Protein AF-A0AAE1HTT7-F1 (afdb_monomer_lite)

Radius of gyration: 32.61 Å; chains: 1; bounding box: 87×50×95 Å

Organism: NCBI:txid407009

Sequence (451 aa):
MQTFHALYGCTYCYQEQMRTAPRKRRFEIIAEPAAVRTHESTYQDALIAYEKRDLPKPEDRAHRGVKGPSVIMGLLYFNLIWGFPIDYVHADLLGIVKTHMKLIFEASRMKYWLDVTERTAIDDIYTSIDERLLRIKPPTRTTRVPRSISMWKCWKASEWRPWLFFYCIPCLCGLIKDKYIVHISLLSRAVSFLLQSSVTLGKPPHLVRLATTRWLSWYGAVKSHAKQYDELRTLFRTVADGDQGRDCPMAHHLAELHEDGSHRVYLSFLVPILKEIAAINVAFQRGYADISGAYADLRSFINTMVRRILRPEAIRSTQVGGMVSLTEMQALKTAMLRQENFLPLELVGYSGEGGAFWKAIVQERLSEEQKVAVMKACRNFLQAFVEELLSRLPSCVESVTKIRAFVPSVALSARGRPRFSGPPKDLISTYVACSPMHMLGLSEEEAEEMA

Foldseek 3Di:
DFDCQDLQRDLFFLQGWDDPDVSDTHGDDDPDDGHTDWLVNLQVQQVQLVVQVPPPDQNRSHGSGHNHDDLQNQFPPATSRPNDDDDCQVPPQVNPLLVLLCQVLVPVCCVFWDDDDPPDDSVNLLVQLVVQLVVFDDPPPLPDRADRPVCSNVDHSSHSVCCLAPRVLSSCPNTGDVVSSVVSVVSSVVSVQVPDPAHDDPDDDDDPDPPPDCLLCPLVVLVVCLVCLVVQLVVLVPCCPDPNNVPPPVSVVSNVVSLPLLVSLLSLQVNVLSVLVSVLVVLVVDPDHLPQVSQQSLVVSLVVLLVLWFDPVQQPDPDDDDGDDLVSLVSSLVSLVDPVGTDDLVRGCSPDDPGPSVVSCVVSVDDPVSVSVSSVVSNVCSSVVSNVSSVPDDPCRVVSRLCVLVDCCQCVDPPNNDPCPRRPVVSGDVVVPVPVVVVPPDDPVVVVVVD

pLDDT: mean 78.08, std 16.95, range [30.66, 95.81]

Secondary structure (DSSP, 8-state):
-B-TTSTT--SSB-PPEEEEETTEEEE---SSPPPBPPHHHHHHHHHHHHHTTT-SSHHHH-BTTB----GGGGBTT--TTTSSPP-HIIIIIIIIIHHHHHHHHSGGGGGGBSS--TTS-HHHHHHHHHHHHHH----TT-------GGGGGG--HHHHHHIIIIIHHHHHTTTB-HHHHHHHHHHHHHHHHHTSS---SSSPPPP--S---GGGGHHHHHHHHHHTHHHHHHHHHHHHHSTTTTT-HHHHHHHHHHH-HHHHHHHHHHHHHHHHHHHHHHHHTSTT--HHHHHHHHHHHHHHHHHTTB-GGGS----SS----HHHHHHHHHHHT-GGGBPPGGGS-SSSTTSHHHHHHHHHT--HHHHHHHHHHHHHHHHHHHHHHHHT--TTHHHHHHHGGGSHHHHT-SSSPPP-S-S-TTTB-TTTTS-HHHHS---HHHHHTT-

Structure (mmCIF, N/CA/C/O backbone):
data_AF-A0AAE1HTT7-F1
#
_entry.id   AF-A0AAE1HTT7-F1
#
loop_
_atom_site.group_PDB
_atom_site.id
_atom_site.type_symbol
_atom_site.label_atom_id
_atom_site.label_alt_id
_atom_site.label_comp_id
_atom_site.label_asym_id
_atom_site.label_entity_id
_atom_site.label_seq_id
_atom_site.pdbx_PDB_ins_code
_atom_site.Cartn_x
_atom_site.Cartn_y
_atom_site.Cartn_z
_atom_site.occupancy
_atom_site.B_iso_or_equiv
_atom_site.auth_seq_id
_atom_site.auth_comp_id
_atom_site.auth_asym_id
_atom_site.auth_atom_id
_atom_site.pdbx_PDB_model_num
ATOM 1 N N . MET A 1 1 ? 24.851 3.956 -12.059 1.00 58.88 1 MET A N 1
ATOM 2 C CA . MET A 1 1 ? 25.368 2.591 -11.835 1.00 58.88 1 MET A CA 1
ATOM 3 C C . MET A 1 1 ? 25.734 1.839 -13.112 1.00 58.88 1 MET A C 1
ATOM 5 O O . MET A 1 1 ? 26.777 1.211 -13.071 1.00 58.88 1 MET A O 1
ATOM 9 N N . GLN A 1 2 ? 25.014 1.922 -14.245 1.00 63.31 2 GLN A N 1
ATOM 10 C CA . GLN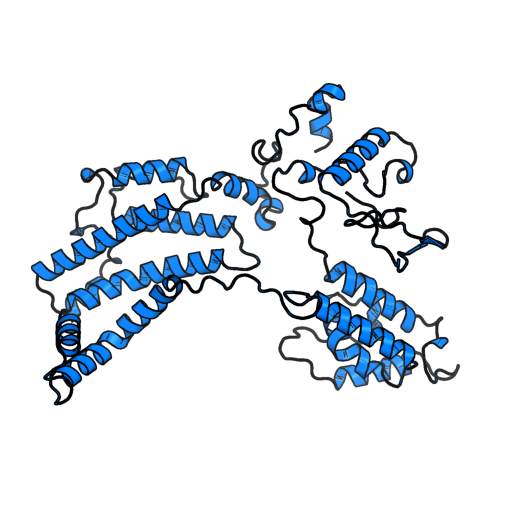 A 1 2 ? 25.404 1.182 -15.468 1.00 63.31 2 GLN A CA 1
ATOM 11 C C . GLN A 1 2 ? 25.285 1.975 -16.787 1.00 63.31 2 GLN A C 1
ATOM 13 O O . GLN A 1 2 ? 24.650 3.032 -16.826 1.00 63.31 2 GLN A O 1
ATOM 18 N N . THR A 1 3 ? 25.923 1.491 -17.860 1.00 68.06 3 THR A N 1
ATOM 19 C CA . THR A 1 3 ? 25.866 2.048 -19.227 1.00 68.06 3 THR A CA 1
ATOM 20 C C . THR A 1 3 ? 25.259 1.068 -20.231 1.00 68.06 3 THR A C 1
ATOM 22 O O . THR A 1 3 ? 25.851 0.047 -20.565 1.00 68.06 3 THR A O 1
ATOM 25 N N . PHE A 1 4 ? 24.127 1.436 -20.837 1.00 65.81 4 PHE A N 1
ATOM 26 C CA . PHE A 1 4 ? 23.487 0.621 -21.884 1.00 65.81 4 PHE A CA 1
ATOM 27 C C . PHE A 1 4 ? 24.328 0.485 -23.166 1.00 65.81 4 PHE A C 1
ATOM 29 O O . PHE A 1 4 ? 24.117 -0.434 -23.952 1.00 65.81 4 PHE A O 1
ATOM 36 N N . HIS A 1 5 ? 25.308 1.374 -23.366 1.00 70.81 5 HIS A N 1
ATOM 37 C CA . HIS A 1 5 ? 26.245 1.340 -24.495 1.00 70.81 5 HIS A CA 1
ATOM 38 C C . HIS A 1 5 ? 27.487 0.464 -24.259 1.00 70.81 5 HIS A C 1
ATOM 40 O O . HIS A 1 5 ? 28.299 0.307 -25.178 1.00 70.81 5 HIS A O 1
ATOM 46 N N . ALA A 1 6 ? 27.663 -0.084 -23.052 1.00 78.75 6 ALA A N 1
ATOM 47 C CA . ALA A 1 6 ? 28.764 -0.996 -22.767 1.00 78.75 6 ALA A CA 1
ATOM 48 C C . ALA A 1 6 ? 28.562 -2.362 -23.425 1.00 78.75 6 ALA A C 1
ATOM 50 O O . ALA A 1 6 ? 27.448 -2.754 -23.766 1.00 78.75 6 ALA A O 1
ATOM 51 N N . LEU A 1 7 ? 29.663 -3.108 -23.553 1.00 85.00 7 LEU A N 1
ATOM 52 C CA . LEU A 1 7 ? 29.637 -4.495 -24.013 1.00 85.00 7 LEU A CA 1
ATOM 53 C C . LEU A 1 7 ? 28.705 -5.358 -23.141 1.00 85.00 7 LEU A C 1
ATOM 55 O O . LEU A 1 7 ? 27.902 -6.103 -23.683 1.00 85.00 7 LEU A O 1
ATOM 59 N N . TYR A 1 8 ? 28.736 -5.158 -21.820 1.00 88.81 8 TYR A N 1
ATOM 60 C CA . TYR A 1 8 ? 27.873 -5.823 -20.834 1.00 88.81 8 TYR A CA 1
ATOM 61 C C . TYR A 1 8 ? 26.817 -4.862 -20.270 1.00 88.81 8 TYR A C 1
ATOM 63 O O . TYR A 1 8 ? 26.771 -4.589 -19.072 1.00 88.81 8 TYR A O 1
ATOM 71 N N . GLY A 1 9 ? 25.996 -4.280 -21.145 1.00 85.62 9 GLY A N 1
ATOM 72 C CA . GLY A 1 9 ? 25.024 -3.247 -20.755 1.00 85.62 9 GLY A CA 1
ATOM 73 C C . GLY A 1 9 ? 23.755 -3.743 -20.045 1.00 85.62 9 GLY A C 1
ATOM 74 O O . GLY A 1 9 ? 22.886 -2.924 -19.762 1.00 85.62 9 GLY A O 1
ATOM 75 N N . CYS A 1 10 ? 23.606 -5.051 -19.800 1.00 86.06 10 CYS A N 1
ATOM 76 C CA . CYS A 1 10 ? 22.447 -5.605 -19.098 1.00 86.06 10 CYS A CA 1
ATOM 77 C C . CYS A 1 10 ? 22.626 -5.503 -17.578 1.00 86.06 10 CYS A C 1
ATOM 79 O O . CYS A 1 10 ? 23.678 -5.856 -17.038 1.00 86.06 10 CYS A O 1
ATOM 81 N N . THR A 1 11 ? 21.569 -5.077 -16.887 1.00 85.31 11 THR A N 1
ATOM 82 C CA . THR A 1 11 ? 21.548 -4.981 -15.421 1.00 85.31 11 THR A CA 1
ATOM 83 C C . THR A 1 11 ? 21.401 -6.322 -14.724 1.00 85.31 11 THR A C 1
ATOM 85 O O . THR A 1 11 ? 21.850 -6.452 -13.592 1.00 85.31 11 THR A O 1
ATOM 88 N N . TYR A 1 12 ? 20.848 -7.326 -15.401 1.00 87.12 12 TYR A N 1
ATOM 89 C CA . TYR A 1 12 ? 20.534 -8.625 -14.804 1.00 87.12 12 TYR A CA 1
ATOM 90 C C . TYR A 1 12 ? 21.551 -9.716 -15.129 1.00 87.12 12 TYR A C 1
ATOM 92 O O . TYR A 1 12 ? 21.660 -10.680 -14.382 1.00 87.12 12 TYR A O 1
ATOM 100 N N . CYS A 1 13 ? 22.307 -9.599 -16.221 1.00 90.62 13 CYS A N 1
ATOM 101 C CA . CYS A 1 13 ? 23.238 -10.642 -16.646 1.00 90.62 13 CYS A CA 1
ATOM 102 C C . CYS A 1 13 ? 24.489 -10.073 -17.320 1.00 90.62 13 CYS A C 1
ATOM 104 O O . CYS A 1 13 ? 24.560 -8.894 -17.676 1.00 90.62 13 CYS A O 1
ATOM 106 N N . TYR A 1 14 ? 25.472 -10.945 -17.515 1.00 92.25 14 TYR A N 1
ATOM 107 C CA . TYR A 1 14 ? 26.716 -10.679 -18.230 1.00 92.25 14 TYR A CA 1
ATOM 108 C C . TYR A 1 14 ? 26.623 -11.050 -19.715 1.00 92.25 14 TYR A C 1
ATOM 110 O O . TYR A 1 14 ? 27.611 -11.453 -20.318 1.00 92.25 14 TYR A O 1
ATOM 118 N N . GLN A 1 15 ? 25.444 -10.915 -20.329 1.00 92.31 15 GLN A N 1
ATOM 119 C CA . GLN A 1 15 ? 25.327 -11.120 -21.768 1.00 92.31 15 GLN A CA 1
ATOM 120 C C . GLN A 1 15 ? 26.069 -10.018 -22.530 1.00 92.31 15 GLN A C 1
ATOM 122 O O . GLN A 1 15 ? 25.867 -8.824 -22.286 1.00 92.31 15 GLN A O 1
ATOM 127 N N . GLU A 1 16 ? 26.895 -10.429 -23.485 1.00 90.00 16 GLU A N 1
ATOM 128 C CA . GLU A 1 16 ? 27.611 -9.520 -24.370 1.00 90.00 16 GLU A CA 1
ATOM 129 C C . GLU A 1 16 ? 26.712 -8.995 -25.488 1.00 90.00 16 GLU A C 1
ATOM 131 O O . GLU A 1 16 ? 25.919 -9.720 -26.093 1.00 90.00 16 GLU A O 1
ATOM 136 N N . GLN A 1 17 ? 26.857 -7.707 -25.784 1.00 88.12 17 GLN A N 1
ATOM 137 C CA . GLN A 1 17 ? 26.219 -7.090 -26.934 1.00 88.12 17 GLN A CA 1
ATOM 138 C C . GLN A 1 17 ? 27.120 -7.152 -28.170 1.00 88.12 17 GLN A C 1
ATOM 140 O O . GLN A 1 17 ? 28.245 -6.642 -28.166 1.00 88.12 17 GLN A O 1
ATOM 145 N N . MET A 1 18 ? 26.574 -7.631 -29.285 1.00 85.44 18 MET A N 1
ATOM 146 C CA . MET A 1 18 ? 27.254 -7.604 -30.574 1.00 85.44 18 MET A CA 1
ATOM 147 C C . MET A 1 18 ? 27.276 -6.180 -31.142 1.00 85.44 18 MET A C 1
ATOM 149 O O . MET A 1 18 ? 26.261 -5.473 -31.169 1.00 85.44 18 MET A O 1
ATOM 153 N N . ARG A 1 19 ? 28.439 -5.745 -31.636 1.00 82.25 19 ARG A N 1
ATOM 154 C CA . ARG A 1 19 ? 28.583 -4.473 -32.354 1.00 82.25 19 ARG A CA 1
ATOM 155 C C . ARG A 1 19 ? 28.057 -4.628 -33.780 1.00 82.25 19 ARG A C 1
ATOM 157 O O . ARG A 1 19 ? 28.588 -5.414 -34.550 1.00 82.25 19 ARG A O 1
ATOM 164 N N . THR A 1 20 ? 27.049 -3.837 -34.141 1.00 80.00 20 THR A N 1
ATOM 165 C CA . THR A 1 20 ? 26.427 -3.871 -35.480 1.00 80.00 20 THR A CA 1
ATOM 166 C C . THR A 1 20 ? 26.822 -2.690 -36.360 1.00 80.00 20 THR A C 1
ATOM 168 O O . THR A 1 20 ? 26.733 -2.774 -37.579 1.00 80.00 20 THR A O 1
ATOM 171 N N . ALA A 1 21 ? 27.256 -1.578 -35.762 1.00 76.44 21 ALA A N 1
ATOM 172 C CA . ALA A 1 21 ? 27.800 -0.414 -36.464 1.00 76.44 21 ALA A CA 1
ATOM 173 C C . ALA A 1 21 ? 28.624 0.451 -35.485 1.00 76.44 21 ALA A C 1
ATOM 175 O O . ALA A 1 21 ? 28.636 0.178 -34.276 1.00 76.44 21 ALA A O 1
ATOM 176 N N . PRO A 1 22 ? 29.296 1.528 -35.938 1.00 73.38 22 PRO A N 1
ATOM 177 C CA . PRO A 1 22 ? 29.851 2.533 -35.034 1.00 73.38 22 PRO A CA 1
ATOM 178 C C . PRO A 1 22 ? 28.772 3.043 -34.064 1.00 73.38 22 PRO A C 1
ATOM 180 O O . PRO A 1 22 ? 27.712 3.497 -34.489 1.00 73.38 22 PRO A O 1
ATOM 183 N N . ARG A 1 23 ? 29.027 2.911 -32.754 1.00 68.81 23 ARG A N 1
ATOM 184 C CA . ARG A 1 23 ? 28.106 3.274 -31.655 1.00 68.81 23 ARG A CA 1
ATOM 185 C C . ARG A 1 23 ? 26.747 2.545 -31.643 1.00 68.81 23 ARG A C 1
ATOM 187 O O . ARG A 1 23 ? 25.856 2.957 -30.905 1.00 68.81 23 ARG A O 1
ATOM 194 N N . LYS A 1 24 ? 26.579 1.451 -32.399 1.00 75.62 24 LYS A N 1
ATOM 195 C CA . LYS A 1 24 ? 25.372 0.604 -32.356 1.00 75.62 24 LYS A CA 1
ATOM 196 C C . LYS A 1 24 ? 25.714 -0.797 -31.873 1.00 75.62 24 LYS A C 1
ATOM 198 O O . LYS A 1 24 ? 26.589 -1.465 -32.428 1.00 75.62 24 LYS A O 1
ATOM 203 N N . ARG A 1 25 ? 24.998 -1.234 -30.844 1.00 80.25 25 ARG A N 1
ATOM 204 C CA . ARG A 1 25 ? 25.122 -2.552 -30.228 1.00 80.25 25 ARG A CA 1
ATOM 205 C C . ARG A 1 25 ? 23.734 -3.158 -30.042 1.00 80.25 25 ARG A C 1
ATOM 207 O O . ARG A 1 25 ? 22.756 -2.414 -29.960 1.00 80.25 25 ARG A O 1
ATOM 214 N N . ARG A 1 26 ? 23.645 -4.487 -30.041 1.00 84.12 26 ARG A N 1
ATOM 215 C CA . ARG A 1 26 ? 22.405 -5.225 -29.769 1.00 84.12 26 ARG A CA 1
ATOM 216 C C . ARG A 1 26 ? 22.703 -6.488 -28.972 1.00 84.12 26 ARG A C 1
ATOM 218 O O . ARG A 1 26 ? 23.769 -7.074 -29.141 1.00 84.12 26 ARG A O 1
ATOM 225 N N . PHE A 1 27 ? 21.744 -6.923 -28.168 1.00 86.31 27 PHE A N 1
ATOM 226 C CA . PHE A 1 27 ? 21.743 -8.279 -27.630 1.00 86.31 27 PHE A CA 1
ATOM 227 C C . PHE A 1 27 ? 21.301 -9.250 -28.724 1.00 86.31 27 PHE A C 1
ATOM 229 O O . PHE A 1 27 ? 20.352 -8.965 -29.460 1.00 86.31 27 PHE A O 1
ATOM 236 N N . GLU A 1 28 ? 22.005 -10.368 -28.851 1.00 84.56 28 GLU A N 1
ATOM 237 C CA . GLU A 1 28 ? 21.592 -11.461 -29.729 1.00 84.56 28 GLU A CA 1
ATOM 238 C C . GLU A 1 28 ? 20.750 -12.476 -28.961 1.00 84.56 28 GLU A C 1
ATOM 240 O O . GLU A 1 28 ? 20.796 -12.547 -27.732 1.00 84.56 28 GLU A O 1
ATOM 245 N N . ILE A 1 29 ? 19.947 -13.247 -29.685 1.00 83.00 29 ILE A N 1
ATOM 246 C CA . ILE A 1 29 ? 19.228 -14.364 -29.083 1.00 83.00 29 ILE A CA 1
ATOM 247 C C . ILE A 1 29 ? 20.254 -15.481 -28.899 1.00 83.00 29 ILE A C 1
ATOM 249 O O . ILE A 1 29 ? 20.781 -15.998 -29.880 1.00 83.00 29 ILE A O 1
ATOM 253 N N . ILE A 1 30 ? 20.559 -15.806 -27.646 1.00 83.06 30 ILE A N 1
ATOM 254 C CA . ILE A 1 30 ? 21.506 -16.859 -27.272 1.00 83.06 30 ILE A CA 1
ATOM 255 C C . ILE A 1 30 ? 20.743 -18.125 -26.876 1.00 83.06 30 ILE A C 1
ATOM 257 O O . ILE A 1 30 ? 19.670 -18.037 -26.279 1.00 83.06 30 ILE A O 1
ATOM 261 N N . ALA A 1 31 ? 21.281 -19.293 -27.235 1.00 83.31 31 ALA A N 1
ATOM 262 C CA . ALA A 1 31 ? 20.689 -20.585 -26.884 1.00 83.31 31 ALA A CA 1
ATOM 263 C C . ALA A 1 31 ? 20.869 -20.908 -25.392 1.00 83.31 31 ALA A C 1
ATOM 265 O O . ALA A 1 31 ? 19.958 -21.429 -24.754 1.00 83.31 31 ALA A O 1
ATOM 266 N N . GLU A 1 32 ? 22.024 -20.544 -24.835 1.00 87.06 32 GLU A N 1
ATOM 267 C CA . GLU A 1 32 ? 22.351 -20.731 -23.424 1.00 87.06 32 GLU A CA 1
ATOM 268 C C . GLU A 1 32 ? 22.284 -19.391 -22.681 1.00 87.06 32 GLU A C 1
ATOM 270 O O . GLU A 1 32 ? 22.861 -18.411 -23.157 1.00 87.06 32 GLU A O 1
ATOM 275 N N . PRO A 1 33 ? 21.593 -19.304 -21.529 1.00 86.69 33 PRO A N 1
ATOM 276 C CA . PRO A 1 33 ? 21.516 -18.068 -20.759 1.00 86.69 33 PRO A CA 1
ATOM 277 C C . PRO A 1 33 ? 22.893 -17.607 -20.270 1.00 86.69 33 PRO A C 1
ATOM 279 O O . PRO A 1 33 ? 23.665 -18.385 -19.715 1.00 86.69 33 PRO A O 1
ATOM 282 N N . ALA A 1 34 ? 23.178 -16.310 -20.404 1.00 90.12 34 ALA A N 1
ATOM 283 C CA . ALA A 1 34 ? 24.381 -15.721 -19.828 1.00 90.12 34 ALA A CA 1
ATOM 284 C C . ALA A 1 34 ? 24.340 -15.744 -18.291 1.00 90.12 34 ALA A C 1
ATOM 286 O O . ALA A 1 34 ? 23.269 -15.685 -17.682 1.00 90.12 34 ALA A O 1
ATOM 287 N N . ALA A 1 35 ? 25.520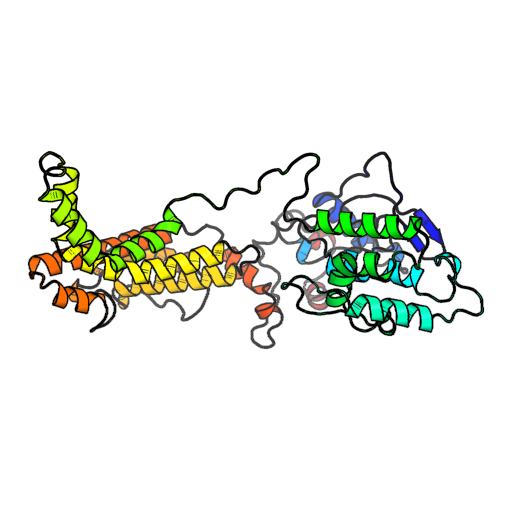 -15.734 -17.665 1.00 92.62 35 ALA A N 1
ATOM 288 C CA . ALA A 1 35 ? 25.645 -15.679 -16.212 1.00 92.62 35 ALA A CA 1
ATOM 289 C C . ALA A 1 35 ? 24.879 -14.481 -15.624 1.00 92.62 35 ALA A C 1
ATOM 291 O O . ALA A 1 35 ? 25.001 -13.345 -16.094 1.00 92.62 35 ALA A O 1
ATOM 292 N N . VAL A 1 36 ? 24.086 -14.742 -14.587 1.00 92.44 36 VAL A N 1
ATOM 293 C CA . VAL A 1 36 ? 23.266 -13.735 -13.904 1.00 92.44 36 VAL A CA 1
ATOM 294 C C . VAL A 1 36 ? 24.148 -12.904 -12.973 1.00 92.44 36 VAL A C 1
ATOM 296 O O . VAL A 1 36 ? 25.039 -13.426 -12.304 1.00 92.44 36 VAL A O 1
ATOM 299 N N . ARG A 1 37 ? 23.898 -11.595 -12.920 1.00 91.25 37 ARG A N 1
ATOM 300 C CA . ARG A 1 37 ? 24.536 -10.697 -11.957 1.00 91.25 37 ARG A CA 1
ATOM 301 C C . ARG A 1 37 ? 23.962 -10.933 -10.572 1.00 91.25 37 ARG A C 1
ATOM 303 O O . ARG A 1 37 ? 22.746 -10.989 -10.396 1.00 91.25 37 ARG A O 1
ATOM 310 N N . THR A 1 38 ? 24.832 -10.984 -9.577 1.00 89.12 38 THR A N 1
ATOM 311 C CA . THR A 1 38 ? 24.422 -10.955 -8.175 1.00 89.12 38 THR A CA 1
ATOM 312 C C . THR A 1 38 ? 24.690 -9.577 -7.585 1.00 89.12 38 THR A C 1
ATOM 314 O O . THR A 1 38 ? 25.362 -8.733 -8.189 1.00 89.12 38 THR A O 1
ATOM 317 N N . HIS A 1 39 ? 24.126 -9.334 -6.400 1.00 83.56 39 HIS A N 1
ATOM 318 C CA . HIS A 1 39 ? 24.442 -8.140 -5.624 1.00 83.56 39 HIS A CA 1
ATOM 319 C C . HIS A 1 39 ? 25.956 -8.042 -5.386 1.00 83.56 39 HIS A C 1
ATOM 321 O O . HIS A 1 39 ? 26.554 -7.024 -5.721 1.00 83.56 39 HIS A O 1
ATOM 327 N N . GLU A 1 40 ? 26.568 -9.144 -4.943 1.00 86.00 40 GLU A N 1
ATOM 328 C CA . GLU A 1 40 ? 28.005 -9.239 -4.683 1.00 86.00 40 GLU A CA 1
ATOM 329 C C . GLU A 1 40 ? 28.838 -9.026 -5.951 1.00 86.00 40 GLU A C 1
ATOM 331 O O . GLU A 1 40 ? 29.715 -8.170 -5.981 1.00 86.00 40 GLU A O 1
ATOM 336 N N . SER A 1 41 ? 28.526 -9.723 -7.051 1.00 90.62 41 SER A N 1
ATOM 337 C CA . SER A 1 41 ? 29.316 -9.599 -8.285 1.00 90.62 41 SER A CA 1
ATOM 338 C C . SER A 1 41 ? 29.280 -8.178 -8.851 1.00 90.62 41 SER A C 1
ATOM 340 O O . SER A 1 41 ? 30.266 -7.686 -9.393 1.00 90.62 41 SER A O 1
ATOM 342 N N . THR A 1 42 ? 28.146 -7.491 -8.702 1.00 89.06 42 THR A N 1
ATOM 343 C CA . THR A 1 42 ? 27.980 -6.112 -9.175 1.00 89.06 42 THR A CA 1
ATOM 344 C C . THR A 1 42 ? 28.643 -5.103 -8.246 1.00 89.06 42 THR A C 1
ATOM 346 O O . THR A 1 42 ? 29.104 -4.064 -8.719 1.00 89.06 42 THR A O 1
ATOM 349 N N . TYR A 1 43 ? 28.725 -5.406 -6.950 1.00 86.50 43 TYR A N 1
ATOM 350 C CA . TYR A 1 43 ? 29.516 -4.630 -6.003 1.00 86.50 43 TYR A CA 1
ATOM 351 C C . TYR A 1 43 ? 31.009 -4.711 -6.349 1.00 86.50 43 TYR A C 1
ATOM 353 O O . TYR A 1 43 ? 31.656 -3.677 -6.502 1.00 86.50 43 TYR A O 1
ATOM 361 N N . GLN A 1 44 ? 31.527 -5.915 -6.613 1.00 88.94 44 GLN A N 1
ATOM 362 C CA . GLN A 1 44 ? 32.909 -6.108 -7.068 1.00 88.94 44 GLN A CA 1
ATOM 363 C C . GLN A 1 44 ? 33.189 -5.387 -8.396 1.00 88.94 44 GLN A C 1
ATOM 365 O O . GLN A 1 44 ? 34.178 -4.665 -8.518 1.00 88.94 44 GLN A O 1
ATOM 370 N N . ASP A 1 45 ? 32.280 -5.488 -9.375 1.00 89.94 45 ASP A N 1
ATOM 371 C CA . ASP A 1 45 ? 32.404 -4.742 -10.635 1.00 89.94 45 ASP A CA 1
ATOM 372 C C . ASP A 1 45 ? 32.473 -3.218 -10.400 1.00 89.94 45 ASP A C 1
ATOM 374 O O . ASP A 1 45 ? 33.176 -2.503 -11.118 1.00 89.94 45 ASP A O 1
ATOM 378 N N . ALA A 1 46 ? 31.745 -2.704 -9.402 1.00 89.50 46 ALA A N 1
ATOM 379 C CA . ALA A 1 46 ? 31.748 -1.289 -9.049 1.00 89.50 46 ALA A CA 1
ATOM 380 C C . ALA A 1 46 ? 33.055 -0.846 -8.382 1.00 89.50 46 ALA A C 1
ATOM 382 O O . ALA A 1 46 ? 33.524 0.250 -8.687 1.00 89.50 46 ALA A O 1
ATOM 383 N N . LEU A 1 47 ? 33.652 -1.684 -7.528 1.00 85.31 47 LEU A N 1
ATOM 384 C CA . LEU A 1 47 ? 34.966 -1.424 -6.930 1.00 85.31 47 LEU A CA 1
ATOM 385 C C . LEU A 1 47 ? 36.055 -1.345 -8.005 1.00 85.31 47 LEU A C 1
ATOM 387 O O . LEU A 1 47 ? 36.785 -0.361 -8.067 1.00 85.31 47 LEU A O 1
ATOM 391 N N . ILE A 1 48 ? 36.078 -2.297 -8.941 1.00 88.75 48 ILE A N 1
ATOM 392 C CA . ILE A 1 48 ? 37.038 -2.288 -10.057 1.00 88.75 48 ILE A CA 1
ATOM 393 C C . ILE A 1 48 ? 36.844 -1.047 -10.945 1.00 88.75 48 ILE A C 1
ATOM 395 O O . ILE A 1 48 ? 37.806 -0.470 -11.451 1.00 88.75 48 ILE A O 1
ATOM 399 N N . ALA A 1 49 ? 35.598 -0.619 -11.168 1.00 88.38 49 ALA A N 1
ATOM 400 C CA . ALA A 1 49 ? 35.324 0.617 -11.902 1.00 88.38 49 ALA A CA 1
ATOM 401 C C . ALA A 1 49 ? 35.809 1.868 -11.139 1.00 88.38 49 ALA A C 1
ATOM 403 O O . ALA A 1 49 ? 36.269 2.828 -11.754 1.00 88.38 49 ALA A O 1
ATOM 404 N N . TYR A 1 50 ? 35.749 1.854 -9.804 1.00 86.44 50 TYR A N 1
ATOM 405 C CA . TYR A 1 50 ? 36.258 2.934 -8.956 1.00 86.44 50 TYR A CA 1
ATOM 406 C C . TYR A 1 50 ? 37.787 3.034 -8.966 1.00 86.44 50 TYR A C 1
ATOM 408 O O . TYR A 1 50 ? 38.334 4.135 -9.022 1.00 86.44 50 TYR A O 1
ATOM 416 N N . GLU A 1 51 ? 38.487 1.901 -8.971 1.00 88.31 51 GLU A N 1
ATOM 417 C CA . GLU A 1 51 ? 39.949 1.856 -9.129 1.00 88.31 51 GLU A CA 1
ATOM 418 C C . GLU A 1 51 ? 40.398 2.466 -10.465 1.00 88.31 51 GLU A C 1
ATOM 420 O O . GLU A 1 51 ? 41.479 3.033 -10.572 1.00 88.31 51 GLU A O 1
ATOM 425 N N . LYS A 1 52 ? 39.535 2.409 -11.485 1.00 85.31 52 LYS A N 1
ATOM 426 C CA . LYS A 1 52 ? 39.784 2.941 -12.832 1.00 85.31 52 LYS A CA 1
ATOM 427 C C . LYS A 1 52 ? 39.323 4.386 -13.027 1.00 85.31 52 LYS A C 1
ATOM 429 O O . LYS A 1 52 ? 39.366 4.879 -14.156 1.00 85.31 52 LYS A O 1
ATOM 434 N N . ARG A 1 53 ? 38.861 5.075 -11.977 1.00 83.44 53 ARG A N 1
ATOM 435 C CA . ARG A 1 53 ? 38.234 6.409 -12.081 1.00 83.44 53 ARG A CA 1
ATOM 436 C C . ARG A 1 53 ? 39.137 7.475 -12.711 1.00 83.44 53 ARG A C 1
ATOM 438 O O . ARG A 1 53 ? 38.625 8.345 -13.415 1.00 83.44 53 ARG A O 1
ATOM 445 N N . ASP A 1 54 ? 40.448 7.349 -12.523 1.00 85.88 54 ASP A N 1
ATOM 446 C CA . ASP A 1 54 ? 41.451 8.314 -12.987 1.00 85.88 54 ASP A CA 1
ATOM 447 C C . ASP A 1 54 ? 41.866 8.097 -14.451 1.00 85.88 54 ASP A C 1
ATOM 449 O O . ASP A 1 54 ? 42.637 8.876 -15.012 1.00 85.88 54 ASP A O 1
ATOM 453 N N . LEU A 1 55 ? 41.331 7.065 -15.120 1.00 85.94 55 LEU A N 1
ATOM 454 C CA . LEU A 1 55 ? 41.616 6.845 -16.534 1.00 85.94 55 LEU A CA 1
ATOM 455 C C . LEU A 1 55 ? 41.082 8.008 -17.393 1.00 85.94 55 LEU A C 1
ATOM 457 O O . LEU A 1 55 ? 39.960 8.490 -17.192 1.00 85.94 55 LEU A O 1
ATOM 461 N N . PRO A 1 56 ? 41.841 8.452 -18.409 1.00 82.25 56 PRO A N 1
ATOM 462 C CA . PRO A 1 56 ? 41.521 9.661 -19.165 1.00 82.25 56 PRO A CA 1
ATOM 463 C C . PRO A 1 56 ? 40.217 9.546 -19.965 1.00 82.25 56 PRO A C 1
ATOM 465 O O . PRO A 1 56 ? 39.504 10.536 -20.121 1.00 82.25 56 PRO A O 1
ATOM 468 N N . LYS A 1 57 ? 39.857 8.345 -20.436 1.00 79.50 57 LYS A N 1
ATOM 469 C CA . LYS A 1 57 ? 38.630 8.124 -21.212 1.00 79.50 57 LYS A CA 1
ATOM 470 C C . LYS A 1 57 ? 37.499 7.584 -20.333 1.00 79.50 57 LYS A C 1
ATOM 472 O O . LYS A 1 57 ? 37.671 6.531 -19.722 1.00 79.50 57 LYS A O 1
ATOM 477 N N . PRO A 1 58 ? 36.315 8.226 -20.311 1.00 73.38 58 PRO A N 1
ATOM 478 C CA . PRO A 1 58 ? 35.172 7.760 -19.525 1.00 73.38 58 PRO A CA 1
ATOM 479 C C . PRO A 1 58 ? 34.705 6.337 -19.857 1.00 73.38 58 PRO A C 1
ATOM 481 O O . PRO A 1 58 ? 34.217 5.641 -18.968 1.00 73.38 58 PRO A O 1
ATOM 484 N N . GLU A 1 59 ? 34.839 5.892 -21.112 1.00 74.00 59 GLU A N 1
ATOM 485 C CA . GLU A 1 59 ? 34.528 4.509 -21.496 1.00 74.00 59 GLU A CA 1
ATOM 486 C C . GLU A 1 59 ? 35.430 3.461 -20.831 1.00 74.00 59 GLU A C 1
ATOM 488 O O . GLU A 1 59 ? 34.946 2.367 -20.539 1.00 74.00 59 GLU A O 1
ATOM 493 N N . ASP A 1 60 ? 36.685 3.807 -20.540 1.00 79.69 60 ASP A N 1
ATOM 494 C CA . ASP A 1 60 ? 37.674 2.895 -19.953 1.00 79.69 60 ASP A CA 1
ATOM 495 C C . ASP A 1 60 ? 37.523 2.791 -18.424 1.00 79.69 60 ASP A C 1
ATOM 497 O O . ASP A 1 60 ? 37.977 1.823 -17.812 1.00 79.69 60 ASP A O 1
ATOM 501 N N . ARG A 1 61 ? 36.825 3.756 -17.807 1.00 85.06 61 ARG A N 1
ATOM 502 C CA . ARG A 1 61 ? 36.516 3.769 -16.365 1.00 85.06 61 ARG A CA 1
ATOM 503 C C . ARG A 1 61 ? 35.480 2.714 -15.982 1.00 85.06 61 ARG A C 1
ATOM 505 O O . ARG A 1 61 ? 35.477 2.218 -14.863 1.00 85.06 61 ARG A O 1
ATOM 512 N N . ALA A 1 62 ? 34.571 2.373 -16.895 1.00 86.06 62 ALA A N 1
ATOM 513 C CA . ALA A 1 62 ? 33.506 1.421 -16.605 1.00 86.06 62 ALA A CA 1
ATOM 514 C C . ALA A 1 62 ? 34.022 -0.026 -16.654 1.00 86.06 62 ALA A C 1
ATOM 516 O O . ALA A 1 62 ? 34.633 -0.447 -17.636 1.00 86.06 62 ALA A O 1
ATOM 517 N N . HIS A 1 63 ? 33.696 -0.837 -15.647 1.00 89.31 63 HIS A N 1
ATOM 518 C CA . HIS A 1 63 ? 34.000 -2.266 -15.655 1.00 89.31 63 HIS A CA 1
ATOM 519 C C . HIS A 1 63 ? 32.739 -3.085 -15.904 1.00 89.31 63 HIS A C 1
ATOM 521 O O . HIS A 1 63 ? 31.745 -2.937 -15.200 1.00 89.31 63 HIS A O 1
ATOM 527 N N . ARG A 1 64 ? 32.755 -3.921 -16.952 1.00 88.56 64 ARG A N 1
ATOM 528 C CA . ARG A 1 64 ? 31.608 -4.749 -17.362 1.00 88.56 64 ARG A CA 1
ATOM 529 C C . ARG A 1 64 ? 30.293 -3.958 -17.358 1.00 88.56 64 ARG A C 1
ATOM 531 O O . ARG A 1 64 ? 29.287 -4.415 -16.848 1.00 88.56 64 ARG A O 1
ATOM 538 N N . GLY A 1 65 ? 30.298 -2.737 -17.891 1.00 86.44 65 GLY A N 1
ATOM 539 C CA . GLY A 1 65 ? 29.108 -1.881 -17.947 1.00 86.44 65 GLY A CA 1
ATOM 540 C C . GLY A 1 65 ? 28.694 -1.209 -16.635 1.00 86.44 65 GLY A C 1
ATOM 541 O O . GLY A 1 65 ? 27.778 -0.391 -16.673 1.00 86.44 65 GLY A O 1
ATOM 542 N N . VAL A 1 66 ? 29.366 -1.470 -15.510 1.00 88.38 66 VAL A N 1
ATOM 543 C CA . VAL A 1 66 ? 29.205 -0.750 -14.238 1.00 88.38 66 VAL A CA 1
ATOM 544 C C . VAL A 1 66 ? 30.110 0.483 -14.227 1.00 88.38 66 VAL A C 1
ATOM 546 O O . VAL A 1 66 ? 31.288 0.402 -14.557 1.00 88.38 66 VAL A O 1
ATOM 549 N N . LYS A 1 67 ? 29.550 1.647 -13.881 1.00 85.62 67 LYS A N 1
ATOM 550 C CA . LYS A 1 67 ? 30.266 2.942 -13.875 1.00 85.62 67 LYS A CA 1
ATOM 551 C C . LYS A 1 67 ? 31.079 3.199 -12.606 1.00 85.62 67 LYS A C 1
ATOM 553 O O . LYS A 1 67 ? 31.959 4.045 -12.635 1.00 85.62 67 LYS A O 1
ATOM 558 N N . GLY A 1 68 ? 30.719 2.543 -11.510 1.00 84.50 68 GLY A N 1
ATOM 559 C CA . GLY A 1 68 ? 31.283 2.782 -10.188 1.00 84.50 68 GLY A CA 1
ATOM 560 C C . GLY A 1 68 ? 30.233 2.683 -9.076 1.00 84.50 68 GLY A C 1
ATOM 561 O O . GLY A 1 68 ? 29.052 2.421 -9.368 1.00 84.50 68 GLY A O 1
ATOM 562 N N . PRO A 1 69 ? 30.661 2.889 -7.819 1.00 81.44 69 PRO A N 1
ATOM 563 C CA . PRO A 1 69 ? 29.820 2.786 -6.638 1.00 81.44 69 PRO A CA 1
ATOM 564 C C . PRO A 1 69 ? 28.694 3.822 -6.635 1.00 81.44 69 PRO A C 1
ATOM 566 O O . PRO A 1 69 ? 28.763 4.867 -7.281 1.00 81.44 69 PRO A O 1
ATOM 569 N N . SER A 1 70 ? 27.626 3.530 -5.902 1.00 78.75 70 SER A N 1
ATOM 570 C CA . SER A 1 70 ? 26.529 4.468 -5.656 1.00 78.75 70 SER A CA 1
ATOM 571 C C . SER A 1 70 ? 26.118 4.402 -4.197 1.00 78.75 70 SER A C 1
ATOM 573 O O . SER A 1 70 ? 26.180 3.338 -3.595 1.00 78.75 70 SER A O 1
ATOM 575 N N . VAL A 1 71 ? 25.614 5.513 -3.660 1.00 73.62 71 VAL A N 1
ATOM 576 C CA . VAL A 1 71 ? 25.108 5.611 -2.281 1.00 73.62 71 VAL A CA 1
ATOM 577 C C . VAL A 1 71 ? 24.089 4.510 -1.952 1.00 73.62 71 VAL A C 1
ATOM 579 O O . VAL A 1 71 ? 24.077 3.977 -0.848 1.00 73.62 71 VAL A O 1
ATOM 582 N N . ILE A 1 72 ? 23.271 4.108 -2.929 1.00 73.69 72 ILE A N 1
ATOM 583 C CA . ILE A 1 72 ? 22.253 3.060 -2.756 1.00 73.69 72 ILE A CA 1
ATOM 584 C C . ILE A 1 72 ? 22.889 1.672 -2.535 1.00 73.69 72 ILE A C 1
ATOM 586 O O . ILE A 1 72 ? 22.267 0.817 -1.913 1.00 73.69 72 ILE A O 1
ATOM 590 N N . MET A 1 73 ? 24.134 1.448 -2.980 1.00 76.56 73 MET A N 1
ATOM 591 C CA . MET A 1 73 ? 24.868 0.198 -2.727 1.00 76.56 73 MET A CA 1
ATOM 592 C C . MET A 1 73 ? 25.152 -0.031 -1.242 1.00 76.56 73 MET A C 1
ATOM 594 O O . MET A 1 73 ? 25.338 -1.171 -0.841 1.00 76.56 73 MET A O 1
ATOM 598 N N . GLY A 1 74 ? 25.165 1.030 -0.430 1.00 70.00 74 GLY A N 1
ATOM 599 C CA . GLY A 1 74 ? 25.371 0.907 1.008 1.00 70.00 74 GLY A CA 1
ATOM 600 C C . GLY A 1 74 ? 24.179 0.303 1.749 1.00 70.00 74 GLY A C 1
ATOM 601 O O . GLY A 1 74 ? 24.360 -0.169 2.862 1.00 70.00 74 GLY A O 1
ATOM 602 N N . LEU A 1 75 ? 22.971 0.295 1.173 1.00 71.94 75 LEU A N 1
ATOM 603 C CA . LEU A 1 75 ? 21.752 -0.114 1.876 1.00 71.94 75 LEU A CA 1
ATOM 604 C C . LEU A 1 75 ? 21.699 -1.639 2.111 1.00 71.94 75 LEU A C 1
ATOM 606 O O . LEU A 1 75 ? 21.569 -2.416 1.169 1.00 71.94 75 LEU A O 1
ATOM 610 N N . LEU A 1 76 ? 21.692 -2.052 3.382 1.00 62.53 76 LEU A N 1
ATOM 611 C CA . LEU A 1 76 ? 21.752 -3.436 3.876 1.00 62.53 76 LEU A CA 1
ATOM 612 C C . LEU A 1 76 ? 20.674 -4.356 3.284 1.00 62.53 76 LEU A C 1
ATOM 614 O O . LEU A 1 76 ? 20.918 -5.537 3.057 1.00 62.53 76 LEU A O 1
ATOM 618 N N . TYR A 1 77 ? 19.483 -3.817 3.021 1.00 69.75 77 TYR A N 1
ATOM 619 C CA . TYR A 1 77 ? 18.335 -4.588 2.533 1.00 69.75 77 TYR A CA 1
ATOM 620 C C . TYR A 1 77 ? 17.966 -4.279 1.077 1.00 69.75 77 TYR A C 1
ATOM 622 O O . TYR A 1 77 ? 16.900 -4.685 0.614 1.00 69.75 77 TYR A O 1
ATOM 630 N N . PHE A 1 78 ? 18.815 -3.554 0.341 1.00 77.56 78 PHE A N 1
ATOM 631 C CA . PHE A 1 78 ? 18.540 -3.200 -1.048 1.00 77.56 78 PHE A CA 1
ATOM 632 C C . PHE A 1 78 ? 19.374 -4.038 -2.018 1.00 77.56 78 PHE A C 1
ATOM 634 O O . PHE A 1 78 ? 20.589 -3.886 -2.138 1.00 77.56 78 PHE A O 1
ATOM 641 N N . ASN A 1 79 ? 18.707 -4.894 -2.791 1.00 80.38 79 ASN A N 1
ATOM 642 C CA . ASN A 1 79 ? 19.373 -5.642 -3.847 1.00 80.38 79 ASN A CA 1
ATOM 643 C C . ASN A 1 79 ? 19.542 -4.764 -5.096 1.00 80.38 79 ASN A C 1
ATOM 645 O O . ASN A 1 79 ? 18.572 -4.423 -5.755 1.00 80.38 79 ASN A O 1
ATOM 649 N N . LEU A 1 80 ? 20.776 -4.443 -5.472 1.00 77.94 80 LEU A N 1
ATOM 650 C CA . LEU A 1 80 ? 21.077 -3.599 -6.641 1.00 77.94 80 LEU A CA 1
ATOM 651 C C . LEU A 1 80 ? 20.570 -4.126 -7.991 1.00 77.94 80 LEU A C 1
ATOM 653 O O . LEU A 1 80 ? 20.409 -3.339 -8.919 1.00 77.94 80 LEU A O 1
ATOM 657 N N . ILE A 1 81 ? 20.344 -5.433 -8.112 1.00 83.56 81 ILE A N 1
ATOM 658 C CA . ILE A 1 81 ? 19.884 -6.070 -9.350 1.00 83.56 81 ILE A CA 1
ATOM 659 C C . ILE A 1 81 ? 18.363 -6.116 -9.390 1.00 83.56 81 ILE A C 1
ATOM 661 O O . ILE A 1 81 ? 17.754 -5.751 -10.390 1.00 83.56 81 ILE A O 1
ATOM 665 N N . TRP A 1 82 ? 17.746 -6.511 -8.279 1.00 78.44 82 TRP A N 1
ATOM 666 C CA . TRP A 1 82 ? 16.301 -6.741 -8.200 1.00 78.44 82 TRP A CA 1
ATOM 667 C C . TRP A 1 82 ? 15.508 -5.584 -7.584 1.00 78.44 82 TRP A C 1
ATOM 669 O O . TRP A 1 82 ? 14.285 -5.566 -7.661 1.00 78.44 82 TRP A O 1
ATOM 679 N N . GLY A 1 83 ? 16.188 -4.612 -6.981 1.00 78.06 83 GLY A N 1
ATOM 680 C CA . GLY A 1 83 ? 15.592 -3.465 -6.296 1.00 78.06 83 GLY A CA 1
ATOM 681 C C . GLY A 1 83 ? 15.181 -2.329 -7.230 1.00 78.06 83 GLY A C 1
ATOM 682 O O . GLY A 1 83 ? 14.454 -1.430 -6.810 1.00 78.06 83 GLY A O 1
ATOM 683 N N . PHE A 1 84 ? 15.603 -2.369 -8.497 1.00 74.69 84 PHE A N 1
ATOM 684 C CA . PHE A 1 84 ? 15.120 -1.455 -9.526 1.00 74.69 84 PHE A CA 1
ATOM 685 C C . PHE A 1 84 ? 14.077 -2.162 -10.398 1.00 74.69 84 PHE A C 1
ATOM 687 O O . PHE A 1 84 ? 14.407 -3.155 -11.054 1.00 74.69 84 PHE A O 1
ATOM 694 N N . PRO A 1 85 ? 12.826 -1.672 -10.436 1.00 70.50 85 PRO A N 1
ATOM 695 C CA . PRO A 1 85 ? 11.834 -2.214 -11.348 1.00 70.50 85 PRO A CA 1
ATOM 696 C C . PRO A 1 85 ? 12.205 -1.877 -12.796 1.00 70.50 85 PRO A C 1
ATOM 698 O O . PRO A 1 85 ? 12.702 -0.786 -13.087 1.00 70.50 85 PRO A O 1
ATOM 701 N N . ILE A 1 86 ? 11.910 -2.796 -13.718 1.00 72.88 86 ILE A N 1
ATOM 702 C CA . ILE A 1 86 ? 11.977 -2.502 -15.151 1.00 72.88 86 ILE A CA 1
ATOM 703 C C . ILE A 1 86 ? 10.854 -1.520 -15.475 1.00 72.88 86 ILE A C 1
ATOM 705 O O . ILE A 1 86 ? 9.670 -1.821 -15.313 1.00 72.88 86 ILE A O 1
ATOM 709 N N . ASP A 1 87 ? 11.226 -0.335 -15.941 1.00 76.19 87 ASP A N 1
ATOM 710 C CA . ASP A 1 87 ? 10.260 0.689 -16.302 1.00 76.19 87 ASP A CA 1
ATOM 711 C C . ASP A 1 87 ? 9.735 0.477 -17.729 1.00 76.19 87 ASP A C 1
ATOM 713 O O . ASP A 1 87 ? 10.365 0.887 -18.707 1.00 76.19 87 ASP A O 1
ATOM 717 N N . TYR A 1 88 ? 8.544 -0.117 -17.847 1.00 83.12 88 TYR A N 1
ATOM 718 C CA . TYR A 1 88 ? 7.875 -0.352 -19.133 1.00 83.12 88 TYR A CA 1
ATOM 719 C C . TYR A 1 88 ? 7.567 0.947 -19.905 1.00 83.12 88 TYR A C 1
ATOM 721 O O . TYR A 1 88 ? 7.443 0.942 -21.133 1.00 83.12 88 TYR A O 1
ATOM 729 N N . VAL A 1 89 ? 7.434 2.087 -19.213 1.00 84.56 89 VAL A N 1
ATOM 730 C CA . VAL A 1 89 ? 7.156 3.374 -19.860 1.00 84.56 89 VAL A CA 1
ATOM 731 C C . VAL A 1 89 ? 8.348 3.794 -20.710 1.00 84.56 89 VAL A C 1
ATOM 733 O O . VAL A 1 89 ? 8.184 4.162 -21.876 1.00 84.56 89 VAL A O 1
ATOM 736 N N . HIS A 1 90 ? 9.548 3.723 -20.140 1.00 80.44 90 HIS A N 1
ATOM 737 C CA . HIS A 1 90 ? 10.766 4.125 -20.832 1.00 80.44 90 HIS A CA 1
ATOM 738 C C . HIS A 1 90 ? 11.335 3.004 -21.706 1.00 80.44 90 HIS A C 1
ATOM 740 O O . HIS A 1 90 ? 11.767 3.287 -22.822 1.00 80.44 90 HIS A O 1
ATOM 746 N N . ALA A 1 91 ? 11.296 1.750 -21.247 1.00 82.81 91 ALA A N 1
ATOM 747 C CA . ALA A 1 91 ? 11.829 0.607 -21.984 1.00 82.81 91 ALA A CA 1
ATOM 748 C C . ALA A 1 91 ? 10.946 0.235 -23.185 1.00 82.81 91 ALA A C 1
ATOM 750 O O . ALA A 1 91 ? 11.414 0.247 -24.325 1.00 82.81 91 ALA A O 1
ATOM 751 N N . ASP A 1 92 ? 9.657 -0.030 -22.957 1.00 87.12 92 ASP A N 1
ATOM 752 C CA . ASP A 1 92 ? 8.769 -0.530 -24.006 1.00 87.12 92 ASP A CA 1
ATOM 753 C C . ASP A 1 92 ? 8.145 0.612 -24.803 1.00 87.12 92 ASP A C 1
ATOM 755 O O . ASP A 1 92 ? 8.328 0.685 -26.015 1.00 87.12 92 ASP A O 1
ATOM 759 N N . LEU A 1 93 ? 7.430 1.535 -24.154 1.00 89.75 93 LEU A N 1
ATOM 760 C CA . LEU A 1 93 ? 6.627 2.529 -24.878 1.00 89.75 93 LEU A CA 1
ATOM 761 C C . LEU A 1 93 ? 7.491 3.587 -25.579 1.00 89.75 93 LEU A C 1
ATOM 763 O O . LEU A 1 93 ? 7.391 3.785 -26.791 1.00 89.75 93 LEU A O 1
ATOM 767 N N . LEU A 1 94 ? 8.345 4.282 -24.824 1.00 89.44 94 LEU A N 1
ATOM 768 C CA . LEU A 1 94 ? 9.214 5.331 -25.369 1.00 89.44 94 LEU A CA 1
ATOM 769 C C . LEU A 1 94 ? 10.492 4.781 -26.010 1.00 89.44 94 LEU A C 1
ATOM 771 O O . LEU A 1 94 ? 11.094 5.476 -26.831 1.00 89.44 94 LEU A O 1
ATOM 775 N N . GLY A 1 95 ? 10.884 3.556 -25.661 1.00 88.06 95 GLY A N 1
ATOM 776 C CA . GLY A 1 95 ? 12.016 2.850 -26.243 1.00 88.06 95 GLY A CA 1
ATOM 777 C C . GLY A 1 95 ? 11.602 2.051 -27.474 1.00 88.06 95 GLY A C 1
ATOM 778 O O . GLY A 1 95 ? 11.740 2.528 -28.603 1.00 88.06 95 GLY A O 1
ATOM 779 N N . ILE A 1 96 ? 11.101 0.831 -27.270 1.00 88.50 96 ILE A N 1
ATOM 780 C CA . ILE A 1 96 ? 10.850 -0.146 -28.343 1.00 88.50 96 ILE A CA 1
ATOM 781 C C . ILE A 1 96 ? 9.736 0.305 -29.292 1.00 88.50 96 ILE A C 1
ATOM 783 O O . ILE A 1 96 ? 9.968 0.375 -30.498 1.00 88.50 96 ILE A O 1
ATOM 787 N N . VAL A 1 97 ? 8.546 0.635 -28.784 1.00 91.69 97 VAL A N 1
ATOM 788 C CA . VAL A 1 97 ? 7.370 0.980 -29.602 1.00 91.69 97 VAL A CA 1
ATOM 789 C C . VAL A 1 97 ? 7.646 2.231 -30.424 1.00 91.69 97 VAL A C 1
ATOM 791 O O . VAL A 1 97 ? 7.516 2.197 -31.647 1.00 91.69 97 VAL A O 1
ATOM 794 N N . LYS A 1 98 ? 8.106 3.316 -29.789 1.00 91.69 98 LYS A N 1
ATOM 795 C CA . LYS A 1 98 ? 8.479 4.548 -30.498 1.00 91.69 98 LYS A CA 1
ATOM 796 C C . LYS A 1 98 ? 9.557 4.297 -31.554 1.00 91.69 98 LYS A C 1
ATOM 798 O O . LYS A 1 98 ? 9.459 4.832 -32.658 1.00 91.69 98 LYS A O 1
ATOM 803 N N . THR A 1 99 ? 10.567 3.478 -31.248 1.00 88.19 99 THR A N 1
ATOM 804 C CA . THR A 1 99 ? 11.599 3.117 -32.229 1.00 88.19 99 THR A CA 1
ATOM 805 C C . THR A 1 99 ? 10.995 2.330 -33.385 1.00 88.19 99 THR A C 1
ATOM 807 O O . THR A 1 99 ? 11.261 2.669 -34.530 1.00 88.19 99 THR A O 1
ATOM 810 N N . HIS A 1 100 ? 10.139 1.343 -33.123 1.00 88.06 100 HIS A N 1
ATOM 811 C CA . HIS A 1 100 ? 9.473 0.558 -34.160 1.00 88.06 100 HIS A CA 1
ATOM 812 C C . HIS A 1 100 ? 8.640 1.446 -35.096 1.00 88.06 100 HIS A C 1
ATOM 814 O O . HIS A 1 100 ? 8.767 1.350 -36.314 1.00 88.06 100 HIS A O 1
ATOM 820 N N . MET A 1 101 ? 7.874 2.383 -34.533 1.00 89.62 101 MET A N 1
ATOM 821 C CA . MET A 1 101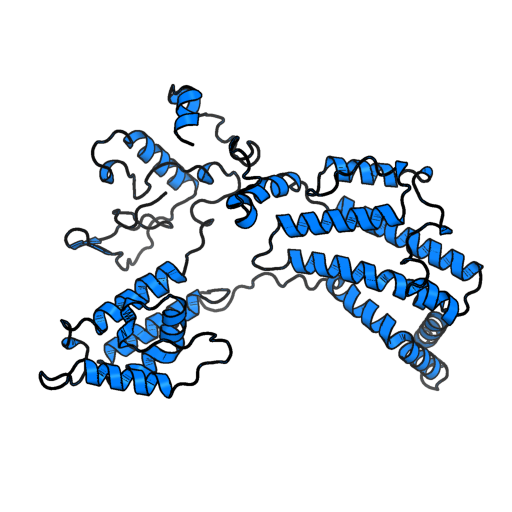 ? 7.068 3.338 -35.301 1.00 89.62 101 MET A CA 1
ATOM 822 C C . MET A 1 101 ? 7.930 4.313 -36.096 1.00 89.62 101 MET A C 1
ATOM 824 O O . MET A 1 101 ? 7.636 4.583 -37.256 1.00 89.62 101 MET A O 1
ATOM 828 N N . LYS A 1 102 ? 9.061 4.754 -35.538 1.00 88.00 102 LYS A N 1
ATOM 829 C CA . LYS A 1 102 ? 10.064 5.517 -36.286 1.00 88.00 102 LYS A CA 1
ATOM 830 C C . LYS A 1 102 ? 10.566 4.753 -37.511 1.00 88.00 102 LYS A C 1
ATOM 832 O O . LYS A 1 102 ? 10.699 5.349 -38.571 1.00 88.00 102 LYS A O 1
ATOM 837 N N . LEU A 1 103 ? 10.807 3.442 -37.400 1.00 84.88 103 LEU A N 1
ATOM 838 C CA . LEU A 1 103 ? 11.237 2.643 -38.552 1.00 84.88 103 LEU A CA 1
ATOM 839 C C . LEU A 1 103 ? 10.153 2.568 -39.638 1.00 84.88 103 LEU A C 1
ATOM 841 O O . LEU A 1 103 ? 10.518 2.510 -40.806 1.00 84.88 103 LEU A O 1
ATOM 845 N N . ILE A 1 104 ? 8.870 2.543 -39.274 1.00 84.81 104 ILE A N 1
ATOM 846 C CA . ILE A 1 104 ? 7.750 2.427 -40.224 1.00 84.81 104 ILE A CA 1
ATOM 847 C C . ILE A 1 104 ? 7.433 3.775 -40.886 1.00 84.81 104 ILE A C 1
ATOM 849 O O . ILE A 1 104 ? 7.256 3.834 -42.100 1.00 84.81 104 ILE A O 1
ATOM 853 N N . PHE A 1 105 ? 7.390 4.851 -40.098 1.00 82.69 105 PHE A N 1
ATOM 854 C CA . PHE A 1 105 ? 6.937 6.175 -40.533 1.00 82.69 105 PHE A CA 1
ATOM 855 C C . PHE A 1 105 ? 8.043 7.089 -41.078 1.00 82.69 105 PHE A C 1
ATOM 857 O O . PHE A 1 105 ? 7.747 8.145 -41.633 1.00 82.69 105 PHE A O 1
ATOM 864 N N . GLU A 1 106 ? 9.326 6.749 -40.925 1.00 79.62 106 GLU A N 1
ATOM 865 C CA . GLU A 1 106 ? 10.383 7.518 -41.588 1.00 79.62 106 GLU A CA 1
ATOM 866 C C . GLU A 1 106 ? 10.328 7.326 -43.112 1.00 79.62 106 GLU A C 1
ATOM 868 O O . GLU A 1 106 ? 10.516 6.222 -43.624 1.00 79.62 106 GLU A O 1
ATOM 873 N N . ALA A 1 107 ? 10.125 8.441 -43.824 1.00 57.50 107 ALA A N 1
ATOM 874 C CA . ALA A 1 107 ? 9.903 8.530 -45.272 1.00 57.50 107 ALA A CA 1
ATOM 875 C C . ALA A 1 107 ? 10.961 7.825 -46.143 1.00 57.50 107 ALA A C 1
ATOM 877 O O . ALA A 1 107 ? 10.676 7.407 -47.259 1.00 57.50 107 ALA A O 1
ATOM 878 N N . SER A 1 108 ? 12.172 7.598 -45.627 1.00 57.44 108 SER A N 1
ATOM 879 C CA . SER A 1 108 ? 13.236 6.862 -46.323 1.00 57.44 108 SER A CA 1
ATOM 880 C C . SER A 1 108 ? 12.973 5.352 -46.467 1.00 57.44 108 SER A C 1
ATOM 882 O O . SER A 1 108 ? 13.860 4.606 -46.887 1.00 57.44 108 SER A O 1
ATOM 884 N N . ARG A 1 109 ? 11.790 4.857 -46.067 1.00 63.31 109 ARG A N 1
ATOM 885 C CA . ARG A 1 109 ? 11.529 3.422 -45.870 1.00 63.31 109 ARG A CA 1
ATOM 886 C C . ARG A 1 109 ? 10.195 2.933 -46.436 1.00 63.31 109 ARG A C 1
ATOM 888 O O . ARG A 1 109 ? 9.562 2.045 -45.866 1.00 63.31 109 ARG A O 1
ATOM 895 N N . MET A 1 110 ? 9.862 3.416 -47.633 1.00 65.44 110 MET A N 1
ATOM 896 C CA . MET A 1 110 ? 8.721 2.993 -48.470 1.00 65.44 110 MET A CA 1
ATOM 897 C C . MET A 1 110 ? 8.562 1.464 -48.589 1.00 65.44 110 MET A C 1
ATOM 899 O O . MET A 1 110 ? 7.458 0.950 -48.715 1.00 65.44 110 MET A O 1
ATOM 903 N N . LYS A 1 111 ? 9.657 0.706 -48.439 1.00 74.19 111 LYS A N 1
ATOM 904 C CA . LYS A 1 111 ? 9.699 -0.765 -48.503 1.00 74.19 111 LYS A CA 1
ATOM 905 C C . LYS A 1 111 ? 8.798 -1.517 -47.511 1.00 74.19 111 LYS A C 1
ATOM 907 O O . LYS A 1 111 ? 8.630 -2.730 -47.676 1.00 74.19 111 LYS A O 1
ATOM 912 N N . TYR A 1 112 ? 8.309 -0.865 -46.456 1.00 80.81 112 TYR A N 1
ATOM 913 C CA . TYR A 1 112 ? 7.453 -1.494 -45.443 1.00 80.81 112 TYR A CA 1
ATOM 914 C C . TYR A 1 112 ? 5.966 -1.448 -45.783 1.00 80.81 112 TYR A C 1
ATOM 916 O O . TYR A 1 112 ? 5.205 -2.276 -45.279 1.00 80.81 112 TYR A O 1
ATOM 924 N N . TRP A 1 113 ? 5.582 -0.532 -46.661 1.00 83.25 113 TRP A N 1
ATOM 925 C CA . TRP A 1 113 ? 4.210 -0.326 -47.088 1.00 83.25 113 TRP A CA 1
ATOM 926 C C . TRP A 1 113 ? 3.858 -1.249 -48.264 1.00 83.25 113 TRP A C 1
ATOM 928 O O . TRP A 1 113 ? 4.762 -1.742 -48.947 1.00 83.25 113 TRP A O 1
ATOM 938 N N . LEU A 1 114 ? 2.570 -1.554 -48.442 1.00 75.75 114 LEU A N 1
ATOM 939 C CA . LEU A 1 114 ? 2.094 -2.445 -49.509 1.00 75.75 114 LEU A CA 1
ATOM 940 C C . LEU A 1 114 ? 2.111 -1.744 -50.874 1.00 75.75 114 LEU A C 1
ATOM 942 O O . LEU A 1 114 ? 2.840 -2.191 -51.753 1.00 75.75 114 LEU A O 1
ATOM 946 N N . ASP A 1 115 ? 1.422 -0.605 -50.997 1.00 65.88 115 ASP A N 1
ATOM 947 C CA . ASP A 1 115 ? 1.147 0.047 -52.289 1.00 65.88 115 ASP A CA 1
ATOM 948 C C . ASP A 1 115 ? 1.529 1.534 -52.296 1.00 65.88 115 ASP A C 1
ATOM 950 O O . ASP A 1 115 ? 0.748 2.418 -52.653 1.00 65.88 115 ASP A O 1
ATOM 954 N N . VAL A 1 116 ? 2.754 1.837 -51.864 1.00 64.62 116 VAL A N 1
ATOM 955 C CA . VAL A 1 116 ? 3.254 3.215 -51.897 1.00 64.62 116 VAL A CA 1
ATOM 956 C C . VAL A 1 116 ? 4.093 3.400 -53.149 1.00 64.62 116 VAL A C 1
ATOM 958 O O . VAL A 1 116 ? 5.248 2.983 -53.220 1.00 64.62 116 VAL A O 1
ATOM 961 N N . THR A 1 117 ? 3.463 3.999 -54.155 1.00 59.25 117 THR A N 1
ATOM 962 C CA . THR A 1 117 ? 4.120 4.460 -55.382 1.00 59.25 117 THR A CA 1
ATOM 963 C C . THR A 1 117 ? 4.704 5.855 -55.154 1.00 59.25 117 THR A C 1
ATOM 965 O O . THR A 1 117 ? 4.339 6.521 -54.188 1.00 59.25 117 THR A O 1
ATOM 968 N N . GLU A 1 118 ? 5.552 6.358 -56.057 1.00 56.69 118 GLU A N 1
ATOM 969 C CA . GLU A 1 118 ? 5.978 7.774 -56.034 1.00 56.69 118 GLU A CA 1
ATOM 970 C C . GLU A 1 118 ? 4.794 8.765 -56.062 1.00 56.69 118 GLU A C 1
ATOM 972 O O . GLU A 1 118 ? 4.967 9.928 -55.711 1.00 56.69 118 GLU A O 1
ATOM 977 N N . ARG A 1 119 ? 3.590 8.312 -56.452 1.00 51.88 119 ARG A N 1
ATOM 978 C CA . ARG A 1 119 ? 2.363 9.119 -56.508 1.00 51.88 119 ARG A CA 1
ATOM 979 C C . ARG A 1 119 ? 1.558 9.128 -55.206 1.00 51.88 119 ARG A C 1
ATOM 981 O O . ARG A 1 119 ? 0.723 10.010 -55.052 1.00 51.88 119 ARG A O 1
ATOM 988 N N . THR A 1 120 ? 1.767 8.173 -54.297 1.00 61.38 120 THR A N 1
ATOM 989 C CA . THR A 1 120 ? 1.031 8.107 -53.024 1.00 61.38 120 THR A CA 1
ATOM 990 C C . THR A 1 120 ? 1.783 8.931 -51.980 1.00 61.38 120 THR A C 1
ATOM 992 O O . THR A 1 120 ? 2.875 8.543 -51.555 1.00 61.38 120 THR A O 1
ATOM 995 N N . ALA A 1 121 ? 1.234 10.077 -51.568 1.00 69.75 121 ALA A N 1
ATOM 996 C CA . ALA A 1 121 ? 1.893 10.919 -50.578 1.00 69.75 121 ALA A CA 1
ATOM 997 C C . ALA A 1 121 ? 1.822 10.258 -49.192 1.00 69.75 121 ALA A C 1
ATOM 999 O O . ALA A 1 121 ? 0.826 9.635 -48.823 1.00 69.75 121 ALA A O 1
ATOM 1000 N N . ILE A 1 122 ? 2.872 10.416 -48.380 1.00 74.44 122 ILE A N 1
ATOM 1001 C CA . ILE A 1 122 ? 2.869 9.932 -46.987 1.00 74.44 122 ILE A CA 1
ATOM 1002 C C . ILE A 1 122 ? 1.719 10.550 -46.170 1.00 74.44 122 ILE A C 1
ATOM 1004 O O . ILE A 1 122 ? 1.222 9.936 -45.226 1.00 74.44 122 ILE A O 1
ATOM 1008 N N . ASP A 1 123 ? 1.258 11.729 -46.585 1.00 79.88 123 ASP A N 1
ATOM 1009 C CA . ASP A 1 123 ? 0.133 12.446 -45.995 1.00 79.88 123 ASP A CA 1
ATOM 1010 C C . ASP A 1 123 ? -1.212 11.739 -46.239 1.00 79.88 123 ASP A C 1
ATOM 1012 O O . ASP A 1 123 ? -2.053 11.719 -45.339 1.00 79.88 123 ASP A O 1
ATOM 1016 N N . ASP A 1 124 ? -1.397 11.056 -47.377 1.00 83.38 124 ASP A N 1
ATOM 1017 C CA . ASP A 1 124 ? -2.606 10.261 -47.662 1.00 83.38 124 ASP A CA 1
ATOM 1018 C C . ASP A 1 124 ? -2.682 9.031 -46.746 1.00 83.38 124 ASP A C 1
ATOM 1020 O O . ASP A 1 124 ? -3.743 8.645 -46.242 1.00 83.38 124 ASP A O 1
ATOM 1024 N N . ILE A 1 125 ? -1.521 8.431 -46.471 1.00 84.75 125 ILE A N 1
ATOM 1025 C CA . ILE A 1 125 ? -1.383 7.313 -45.534 1.00 84.75 125 ILE A CA 1
ATOM 1026 C C . ILE A 1 125 ? -1.683 7.785 -44.111 1.00 84.75 125 ILE A C 1
ATOM 1028 O O . ILE A 1 125 ? -2.407 7.112 -43.375 1.00 84.75 125 ILE A O 1
ATOM 1032 N N . TYR A 1 126 ? -1.147 8.940 -43.709 1.00 89.00 126 TYR A N 1
ATOM 1033 C CA . TYR A 1 126 ? -1.430 9.519 -42.396 1.00 89.00 126 TYR A CA 1
ATOM 1034 C C . TYR A 1 126 ? -2.907 9.871 -42.237 1.00 89.00 126 TYR A C 1
ATOM 1036 O O . TYR A 1 126 ? -3.490 9.531 -41.210 1.00 89.00 126 TYR A O 1
ATOM 1044 N N . THR A 1 127 ? -3.526 10.438 -43.272 1.00 89.81 127 THR A N 1
ATOM 1045 C CA . THR A 1 127 ? -4.970 10.712 -43.315 1.00 89.81 127 THR A CA 1
ATOM 1046 C C . THR A 1 127 ? -5.768 9.423 -43.134 1.00 89.81 127 THR A C 1
ATOM 1048 O O . THR A 1 127 ? -6.629 9.342 -42.260 1.00 89.81 127 THR A O 1
ATOM 1051 N N . SER A 1 128 ? -5.403 8.362 -43.859 1.00 90.19 128 SER A N 1
ATOM 1052 C CA . SER A 1 128 ? -6.044 7.048 -43.734 1.00 90.19 128 SER A CA 1
ATOM 1053 C C . SER A 1 128 ? -5.919 6.457 -42.324 1.00 90.19 128 SER A C 1
ATOM 1055 O O . SER A 1 128 ? -6.853 5.833 -41.815 1.00 90.19 128 SER A O 1
ATOM 1057 N N . ILE A 1 129 ? -4.770 6.636 -41.668 1.00 91.75 129 ILE A N 1
ATOM 1058 C CA . ILE A 1 129 ? -4.552 6.181 -40.288 1.00 91.75 129 ILE A CA 1
ATOM 1059 C C . ILE A 1 129 ? -5.389 7.003 -39.305 1.00 91.75 129 ILE A C 1
ATOM 1061 O O . ILE A 1 129 ? -6.007 6.417 -38.415 1.00 91.75 129 ILE A O 1
ATOM 1065 N N . ASP A 1 130 ? -5.433 8.324 -39.466 1.00 92.88 130 ASP A N 1
ATOM 1066 C CA . ASP A 1 130 ? -6.204 9.223 -38.604 1.00 92.88 130 ASP A CA 1
ATOM 1067 C C . ASP A 1 130 ? -7.711 8.963 -38.718 1.00 92.88 130 ASP A C 1
ATOM 1069 O O . ASP A 1 130 ? -8.400 8.871 -37.700 1.00 92.88 130 ASP A O 1
ATOM 1073 N N . GLU A 1 131 ? -8.229 8.715 -39.924 1.00 92.38 131 GLU A N 1
ATOM 1074 C CA . GLU A 1 131 ? -9.616 8.279 -40.112 1.00 92.38 131 GLU A CA 1
ATOM 1075 C C . GLU A 1 131 ? -9.920 6.973 -39.368 1.00 92.38 131 GLU A C 1
ATOM 1077 O O . GLU A 1 131 ? -10.975 6.830 -38.745 1.00 92.38 131 GLU A O 1
ATOM 1082 N N . ARG A 1 132 ? -8.994 6.006 -39.402 1.00 93.31 132 ARG A N 1
ATOM 1083 C CA . ARG A 1 132 ? -9.140 4.739 -38.670 1.00 93.31 132 ARG A CA 1
ATOM 1084 C C . ARG A 1 132 ? -9.066 4.949 -37.160 1.00 93.31 132 ARG A C 1
ATOM 1086 O O . ARG A 1 132 ? -9.848 4.332 -36.440 1.00 93.31 132 ARG A O 1
ATOM 1093 N N . LEU A 1 133 ? -8.185 5.832 -36.683 1.00 89.81 133 LEU A N 1
ATOM 1094 C CA . LEU A 1 133 ? -8.090 6.205 -35.269 1.00 89.81 133 LEU A CA 1
ATOM 1095 C C . LEU A 1 133 ? -9.423 6.755 -34.751 1.00 89.81 133 LEU A C 1
ATOM 1097 O O . LEU A 1 133 ? -9.889 6.317 -33.701 1.00 89.81 133 LEU A O 1
ATOM 1101 N N . LEU A 1 134 ? -10.065 7.649 -35.510 1.00 87.25 134 LEU A N 1
ATOM 1102 C CA . LEU A 1 134 ? -11.354 8.251 -35.148 1.00 87.25 134 LEU A CA 1
ATOM 1103 C C . LEU A 1 134 ? -12.510 7.238 -35.095 1.00 87.25 134 LEU A C 1
ATOM 1105 O O . LEU A 1 134 ? -13.467 7.433 -34.345 1.00 87.25 134 LEU A O 1
ATOM 1109 N N . ARG A 1 135 ? -12.439 6.149 -35.870 1.00 88.25 135 ARG A N 1
ATOM 1110 C CA . ARG A 1 135 ? -13.481 5.105 -35.911 1.00 88.25 135 ARG A CA 1
ATOM 1111 C C . ARG A 1 135 ? -13.408 4.125 -34.737 1.00 88.25 135 ARG A C 1
ATOM 1113 O O . ARG A 1 135 ? -14.396 3.451 -34.447 1.00 88.25 135 ARG A O 1
ATOM 1120 N N . ILE A 1 136 ? -12.266 4.023 -34.060 1.00 87.06 136 ILE A N 1
ATOM 1121 C CA . ILE A 1 136 ? -12.062 3.061 -32.973 1.00 87.06 136 ILE A CA 1
ATOM 1122 C C . ILE A 1 136 ? -12.512 3.677 -31.645 1.00 87.06 136 ILE A C 1
ATOM 1124 O O . ILE A 1 136 ? -12.003 4.706 -31.210 1.00 87.06 136 ILE A O 1
ATOM 1128 N N . LYS A 1 137 ? -13.437 3.004 -30.951 1.00 81.75 137 LYS A N 1
ATOM 1129 C CA . LYS A 1 137 ? -13.839 3.359 -29.582 1.00 81.75 137 LYS A CA 1
ATOM 1130 C C . LYS A 1 137 ? -13.014 2.547 -28.581 1.00 81.75 137 LYS A C 1
ATOM 1132 O O . LYS A 1 137 ? -13.205 1.332 -28.506 1.00 81.75 137 LYS A O 1
ATOM 1137 N N . PRO A 1 138 ? -12.098 3.164 -27.816 1.00 70.38 138 PRO A N 1
ATOM 1138 C CA . PRO A 1 138 ? -11.277 2.418 -26.875 1.00 70.38 138 PRO A CA 1
ATOM 1139 C C . PRO A 1 138 ? -12.059 2.061 -25.593 1.00 70.38 138 PRO A C 1
ATOM 1141 O O . PRO A 1 138 ? -13.092 2.670 -25.302 1.00 70.38 138 PRO A O 1
ATOM 1144 N N . PRO A 1 139 ? -11.573 1.097 -24.786 1.00 76.56 139 PRO A N 1
ATOM 1145 C CA . PRO A 1 139 ? -12.194 0.751 -23.507 1.00 76.56 139 PRO A CA 1
ATOM 1146 C C . PRO A 1 139 ? -12.266 1.947 -22.545 1.00 76.56 139 PRO A C 1
ATOM 1148 O O . PRO A 1 139 ? -11.336 2.743 -22.480 1.00 76.56 139 PRO A O 1
ATOM 1151 N N . THR A 1 140 ? -13.293 2.016 -21.690 1.00 67.88 140 THR A N 1
ATOM 1152 C CA . THR A 1 140 ? -13.570 3.142 -20.760 1.00 67.88 140 THR A CA 1
ATOM 1153 C C . THR A 1 140 ? -12.387 3.560 -19.871 1.00 67.88 140 THR A C 1
ATOM 1155 O O . THR A 1 140 ? -12.339 4.680 -19.374 1.00 67.88 140 THR A O 1
ATOM 1158 N N . ARG A 1 141 ? -11.405 2.674 -19.659 1.00 64.50 141 ARG A N 1
ATOM 1159 C CA . ARG A 1 141 ? -10.201 2.942 -18.854 1.00 64.50 141 ARG A CA 1
ATOM 1160 C C . ARG A 1 141 ? -9.087 3.686 -19.603 1.00 64.50 141 ARG A C 1
ATOM 1162 O O . ARG A 1 141 ? -8.085 4.032 -18.980 1.00 64.50 141 ARG A O 1
ATOM 1169 N N . THR A 1 142 ? -9.205 3.935 -20.908 1.00 64.81 142 THR A N 1
ATOM 1170 C CA . THR A 1 142 ? -8.239 4.769 -21.638 1.00 64.81 142 THR A CA 1
ATOM 1171 C C . THR A 1 142 ? -8.596 6.240 -21.466 1.00 64.81 142 THR A C 1
ATOM 1173 O O . THR A 1 142 ? -9.527 6.745 -22.084 1.00 64.81 142 THR A O 1
ATOM 1176 N N . THR A 1 143 ? -7.842 6.946 -20.629 1.00 59.12 143 THR A N 1
ATOM 1177 C CA . THR A 1 143 ? -8.107 8.356 -20.303 1.00 59.12 143 THR A CA 1
ATOM 1178 C C . THR A 1 143 ? -7.661 9.339 -21.388 1.00 59.12 143 THR A C 1
ATOM 1180 O O . THR A 1 143 ? -7.994 10.519 -21.309 1.00 59.12 143 THR A O 1
ATOM 1183 N N . ARG A 1 144 ? -6.887 8.888 -22.388 1.00 66.81 144 ARG A N 1
ATOM 1184 C CA . ARG A 1 144 ? -6.384 9.718 -23.493 1.00 66.81 144 ARG A CA 1
ATOM 1185 C C . ARG A 1 144 ? -6.437 8.971 -24.820 1.00 66.81 144 ARG A C 1
ATOM 1187 O O . ARG A 1 144 ? -5.955 7.843 -24.917 1.00 66.81 144 ARG A O 1
ATOM 1194 N N . VAL A 1 145 ? -6.989 9.633 -25.829 1.00 71.94 145 VAL A N 1
ATOM 1195 C CA . VAL A 1 145 ? -6.948 9.204 -27.231 1.00 71.94 145 VAL A CA 1
ATOM 1196 C C . VAL A 1 145 ? -5.657 9.757 -27.855 1.00 71.94 145 VAL A C 1
ATOM 1198 O O . VAL A 1 145 ? -5.289 10.891 -27.526 1.00 71.94 145 VAL A O 1
ATOM 1201 N N . PRO A 1 146 ? -4.927 8.986 -28.684 1.00 78.81 146 PRO A N 1
ATOM 1202 C CA . PRO A 1 146 ? -3.760 9.503 -29.391 1.00 78.81 146 PRO A CA 1
ATOM 1203 C C . PRO A 1 146 ? -4.122 10.735 -30.224 1.00 78.81 146 PRO A C 1
ATOM 1205 O O . PRO A 1 146 ? -5.202 10.797 -30.811 1.00 78.81 146 PRO A O 1
ATOM 1208 N N . ARG A 1 147 ? -3.212 11.712 -30.287 1.00 87.88 147 ARG A N 1
ATOM 1209 C CA . ARG A 1 147 ? -3.299 12.792 -31.283 1.00 87.88 147 ARG A CA 1
ATOM 1210 C C . ARG A 1 147 ? -3.145 12.218 -32.697 1.00 87.88 147 ARG A C 1
ATOM 1212 O O . ARG A 1 147 ? -2.837 11.042 -32.846 1.00 87.88 147 ARG A O 1
ATOM 1219 N N . SER A 1 148 ? -3.305 13.061 -33.718 1.00 90.00 148 SER A N 1
ATOM 1220 C CA . SER A 1 148 ? -3.009 12.689 -35.110 1.00 90.00 148 SER A CA 1
ATOM 1221 C C . SER A 1 148 ? -1.659 11.976 -35.224 1.00 90.00 148 SER A C 1
ATOM 1223 O O . SER A 1 148 ? -0.680 12.348 -34.553 1.00 90.00 148 SER A O 1
ATOM 1225 N N . ILE A 1 149 ? -1.600 10.963 -36.090 1.00 90.44 149 ILE A N 1
ATOM 1226 C CA . ILE A 1 149 ? -0.390 10.195 -36.362 1.00 90.44 149 ILE A CA 1
ATOM 1227 C C . ILE A 1 149 ? 0.726 11.088 -36.891 1.00 90.44 149 ILE A C 1
ATOM 1229 O O . ILE A 1 149 ? 1.880 10.838 -36.575 1.00 90.44 149 ILE A O 1
ATOM 1233 N N . SER A 1 150 ? 0.421 12.195 -37.572 1.00 87.94 150 SER A N 1
ATOM 1234 C CA . SER A 1 150 ? 1.419 13.189 -37.999 1.00 87.94 150 SER A CA 1
ATOM 1235 C C . SER A 1 150 ? 2.298 13.698 -36.840 1.00 87.94 150 SER A C 1
ATOM 1237 O O . SER A 1 150 ? 3.481 13.998 -37.016 1.00 87.94 150 SER A O 1
ATOM 1239 N N . MET A 1 151 ? 1.755 13.716 -35.616 1.00 89.25 151 MET A N 1
ATOM 1240 C CA . MET A 1 151 ? 2.437 14.166 -34.404 1.00 89.25 151 MET A CA 1
ATOM 1241 C C . MET A 1 151 ? 3.209 13.060 -33.671 1.00 89.25 151 MET A C 1
ATOM 1243 O O . MET A 1 151 ? 3.716 13.314 -32.573 1.00 89.25 151 MET A O 1
ATOM 1247 N N . TRP A 1 152 ? 3.325 11.852 -34.236 1.00 89.19 152 TRP A N 1
ATOM 1248 C CA . TRP A 1 152 ? 3.871 10.670 -33.555 1.00 89.19 152 TRP A CA 1
ATOM 1249 C C . TRP A 1 152 ? 5.240 10.915 -32.896 1.00 89.19 152 TRP A C 1
ATOM 1251 O O . TRP A 1 152 ? 5.526 10.411 -31.810 1.00 89.19 152 TRP A O 1
ATOM 1261 N N . LYS A 1 153 ? 6.095 11.763 -33.484 1.00 89.06 153 LYS A N 1
ATOM 1262 C CA . LYS A 1 153 ? 7.419 12.118 -32.927 1.00 89.06 153 LYS A CA 1
ATOM 1263 C C . LYS A 1 153 ? 7.331 12.743 -31.526 1.00 89.06 153 LYS A C 1
ATOM 1265 O O . LYS A 1 153 ? 8.211 12.511 -30.687 1.00 89.06 153 LYS A O 1
ATOM 1270 N N . CYS A 1 154 ? 6.254 13.488 -31.284 1.00 88.94 154 CYS A N 1
ATOM 1271 C CA . CYS A 1 154 ? 5.961 14.251 -30.073 1.00 88.94 154 CYS A CA 1
ATOM 1272 C C . CYS A 1 154 ? 4.991 13.526 -29.126 1.00 88.94 154 CYS A C 1
ATOM 1274 O O . CYS A 1 154 ? 4.570 14.104 -28.116 1.00 88.94 154 CYS A O 1
ATOM 1276 N N . TRP A 1 155 ? 4.598 12.290 -29.444 1.00 91.19 155 TRP A N 1
ATOM 1277 C CA . TRP A 1 155 ? 3.718 11.506 -28.588 1.00 91.19 155 TRP A CA 1
ATOM 1278 C C . TRP A 1 155 ? 4.394 11.134 -27.270 1.00 91.19 155 TRP A C 1
ATOM 1280 O O . TRP A 1 155 ? 5.568 10.741 -27.226 1.00 91.19 155 TRP A O 1
ATOM 1290 N N . LYS A 1 156 ? 3.619 11.246 -26.190 1.00 89.12 156 LYS A N 1
ATOM 1291 C CA . LYS A 1 156 ? 4.006 10.818 -24.843 1.00 89.12 156 LYS A CA 1
ATOM 1292 C C . LYS A 1 156 ? 3.699 9.332 -24.662 1.00 89.12 156 LYS A C 1
ATOM 1294 O O . LYS A 1 156 ? 2.922 8.742 -25.406 1.00 89.12 156 LYS A O 1
ATOM 1299 N N . ALA A 1 157 ? 4.258 8.723 -23.620 1.00 86.69 157 ALA A N 1
ATOM 1300 C CA . ALA A 1 157 ? 3.996 7.319 -23.300 1.00 86.69 157 ALA A CA 1
ATOM 1301 C C . ALA A 1 157 ? 2.499 6.992 -23.154 1.00 86.69 157 ALA A C 1
ATOM 1303 O O . ALA A 1 157 ? 2.048 5.927 -23.564 1.00 86.69 157 ALA A O 1
ATOM 1304 N N . SER A 1 158 ? 1.711 7.931 -22.625 1.00 87.06 158 SER A N 1
ATOM 1305 C CA . SER A 1 158 ? 0.261 7.777 -22.491 1.00 87.06 158 SER A CA 1
ATOM 1306 C C . SER A 1 158 ? -0.487 7.668 -23.823 1.00 87.06 158 SER A C 1
ATOM 1308 O O . SER A 1 158 ? -1.606 7.173 -23.818 1.00 87.06 158 SER A O 1
ATOM 1310 N N . GLU A 1 159 ? 0.119 8.070 -24.943 1.00 91.06 159 GLU A N 1
ATOM 1311 C CA . GLU A 1 159 ? -0.419 7.890 -26.300 1.00 91.06 159 GLU A CA 1
ATOM 1312 C C . GLU A 1 159 ? 0.126 6.610 -26.945 1.00 91.06 159 GLU A C 1
ATOM 1314 O O . GLU A 1 159 ? -0.617 5.863 -27.578 1.00 91.06 159 GLU A O 1
ATOM 1319 N N . TRP A 1 160 ? 1.401 6.287 -26.699 1.00 91.44 160 TRP A N 1
ATOM 1320 C CA . TRP A 1 160 ? 2.009 5.039 -27.169 1.00 91.44 160 TRP A CA 1
ATOM 1321 C C . TRP A 1 160 ? 1.380 3.787 -26.560 1.00 91.44 160 TRP A C 1
ATOM 1323 O O . TRP A 1 160 ? 1.288 2.762 -27.231 1.00 91.44 160 TRP A O 1
ATOM 1333 N N . ARG A 1 161 ? 0.920 3.863 -25.305 1.00 89.81 161 ARG A N 1
ATOM 1334 C CA . ARG A 1 161 ? 0.256 2.748 -24.622 1.00 89.81 161 ARG A CA 1
ATOM 1335 C C . ARG A 1 161 ? -1.009 2.288 -25.356 1.00 89.81 161 ARG A C 1
ATOM 1337 O O . ARG A 1 161 ? -1.059 1.126 -25.751 1.00 89.81 161 ARG A O 1
ATOM 1344 N N . PRO A 1 162 ? -2.040 3.131 -25.542 1.00 88.88 162 PRO A N 1
ATOM 1345 C CA . PRO A 1 162 ? -3.231 2.697 -26.251 1.00 88.88 162 PRO A CA 1
ATOM 1346 C C . PRO A 1 162 ? -2.951 2.464 -27.741 1.00 88.88 162 PRO A C 1
ATOM 1348 O O . PRO A 1 162 ? -3.587 1.592 -28.328 1.00 88.88 162 PRO A O 1
ATOM 1351 N N . TRP A 1 163 ? -1.968 3.155 -28.341 1.00 91.94 163 TRP A N 1
ATOM 1352 C CA . TRP A 1 163 ? -1.505 2.832 -29.691 1.00 91.94 163 TRP A CA 1
ATOM 1353 C C . TRP A 1 163 ? -1.072 1.369 -29.802 1.00 91.94 163 TRP A C 1
ATOM 1355 O O . TRP A 1 163 ? -1.625 0.646 -30.621 1.00 91.94 163 TRP A O 1
ATOM 1365 N N . LEU A 1 164 ? -0.168 0.902 -28.937 1.00 91.69 164 LEU A N 1
ATOM 1366 C CA . LEU A 1 164 ? 0.328 -0.478 -28.957 1.00 91.69 164 LEU A CA 1
ATOM 1367 C C . LEU A 1 164 ? -0.790 -1.524 -28.811 1.00 91.69 164 LEU A C 1
ATOM 1369 O O . LEU A 1 164 ? -0.770 -2.541 -29.505 1.00 91.69 164 LEU A O 1
ATOM 1373 N N . PHE A 1 165 ? -1.734 -1.301 -27.893 1.00 88.31 165 PHE A N 1
ATOM 1374 C CA . PHE A 1 165 ? -2.716 -2.326 -27.517 1.00 88.31 165 PHE A CA 1
ATOM 1375 C C . PHE A 1 165 ? -4.005 -2.310 -28.333 1.00 88.31 165 PHE A C 1
ATOM 1377 O O . PHE A 1 165 ? -4.628 -3.357 -28.475 1.00 88.31 165 PHE A O 1
ATOM 1384 N N . PHE A 1 166 ? -4.425 -1.152 -28.846 1.00 88.06 166 PHE A N 1
ATOM 1385 C CA . PHE A 1 166 ? -5.770 -1.002 -29.412 1.00 88.06 166 PHE A CA 1
ATOM 1386 C C . PHE A 1 166 ? -5.784 -0.433 -30.826 1.00 88.06 166 PHE A C 1
ATOM 1388 O O . PHE A 1 166 ? -6.642 -0.821 -31.610 1.00 88.06 166 PHE A O 1
ATOM 1395 N N . TYR A 1 167 ? -4.854 0.460 -31.171 1.00 90.38 167 TYR A N 1
ATOM 1396 C CA . TYR A 1 167 ? -4.936 1.189 -32.440 1.00 90.38 167 TYR A CA 1
ATOM 1397 C C . TYR A 1 167 ? -3.959 0.691 -33.507 1.00 90.38 167 TYR A C 1
ATOM 1399 O O . TYR A 1 167 ? -4.316 0.625 -34.675 1.00 90.38 167 TYR A O 1
ATOM 1407 N N . CYS A 1 168 ? -2.738 0.305 -33.138 1.00 90.75 168 CYS A N 1
ATOM 1408 C CA . CYS A 1 168 ? -1.649 0.092 -34.091 1.00 90.75 168 CYS A CA 1
ATOM 1409 C C . CYS A 1 168 ? -1.977 -0.976 -35.145 1.00 90.75 168 CYS A C 1
ATOM 1411 O O . CYS A 1 168 ? -1.801 -0.735 -36.336 1.00 90.75 168 CYS A O 1
ATOM 1413 N N . ILE A 1 169 ? -2.511 -2.126 -34.726 1.00 91.75 169 ILE A N 1
ATOM 1414 C CA . ILE A 1 169 ? -2.886 -3.215 -35.639 1.00 91.75 169 ILE A CA 1
ATOM 1415 C C . ILE A 1 169 ? -4.046 -2.807 -36.565 1.00 91.75 169 ILE A C 1
ATOM 1417 O O . ILE A 1 169 ? -3.845 -2.842 -37.778 1.00 91.75 169 ILE A O 1
ATOM 1421 N N . PRO A 1 170 ? -5.232 -2.392 -36.071 1.00 91.38 170 PRO A N 1
ATOM 1422 C CA . PRO A 1 170 ? -6.346 -2.041 -36.957 1.00 91.38 170 PRO A CA 1
ATOM 1423 C C . PRO A 1 170 ? -6.055 -0.816 -37.833 1.00 91.38 170 PRO A C 1
ATOM 1425 O O . PRO A 1 170 ? -6.514 -0.757 -38.971 1.00 91.38 170 PRO A O 1
ATOM 1428 N N . CYS A 1 171 ? -5.257 0.142 -37.354 1.00 92.88 171 CYS A N 1
ATOM 1429 C CA . CYS A 1 171 ? -4.880 1.305 -38.149 1.00 92.88 171 CYS A CA 1
ATOM 1430 C C . CYS A 1 171 ? -3.906 0.955 -39.281 1.00 92.88 171 CYS A C 1
ATOM 1432 O O . CYS A 1 171 ? -4.039 1.526 -40.358 1.00 92.88 171 CYS A O 1
ATOM 1434 N N . LEU A 1 172 ? -2.968 0.022 -39.080 1.00 90.81 172 LEU A N 1
ATOM 1435 C CA . LEU A 1 172 ? -1.933 -0.308 -40.073 1.00 90.81 172 LEU A CA 1
ATOM 1436 C C . LEU A 1 172 ? -2.264 -1.520 -40.957 1.00 90.81 172 LEU A C 1
ATOM 1438 O O . LEU A 1 172 ? -1.629 -1.702 -41.997 1.00 90.81 172 LEU A O 1
ATOM 1442 N N . CYS A 1 173 ? -3.233 -2.352 -40.564 1.00 90.38 173 CYS A N 1
ATOM 1443 C CA . CYS A 1 173 ? -3.635 -3.536 -41.326 1.00 90.38 173 CYS A CA 1
ATOM 1444 C C . CYS A 1 173 ? -4.071 -3.152 -42.750 1.00 90.38 173 CYS A C 1
ATOM 1446 O O . CYS A 1 173 ? -4.855 -2.219 -42.935 1.00 90.38 173 CYS A O 1
ATOM 1448 N N . GLY A 1 174 ? -3.530 -3.827 -43.765 1.00 87.38 174 GLY A N 1
ATOM 1449 C CA . GLY A 1 174 ? -3.777 -3.494 -45.172 1.00 87.38 174 GLY A CA 1
ATOM 1450 C C . GLY A 1 174 ? -3.091 -2.215 -45.673 1.00 87.38 174 GLY A C 1
ATOM 1451 O O . GLY A 1 174 ? -3.332 -1.824 -46.806 1.00 87.38 174 GLY A O 1
ATOM 1452 N N . LEU A 1 175 ? -2.248 -1.555 -44.865 1.00 88.44 175 LEU A N 1
ATOM 1453 C CA . LEU A 1 175 ? -1.379 -0.451 -45.313 1.00 88.44 175 LEU A CA 1
ATOM 1454 C C . LEU A 1 175 ? 0.099 -0.870 -45.351 1.00 88.44 175 LEU A C 1
ATOM 1456 O O . LEU A 1 175 ? 0.837 -0.494 -46.262 1.00 88.44 175 LEU A O 1
ATOM 1460 N N . ILE A 1 176 ? 0.539 -1.669 -44.374 1.00 88.75 176 ILE A N 1
ATOM 1461 C CA . ILE A 1 176 ? 1.895 -2.236 -44.325 1.00 88.75 176 ILE A CA 1
ATOM 1462 C C . ILE A 1 176 ? 1.887 -3.732 -44.625 1.00 88.75 176 ILE A C 1
ATOM 1464 O O . ILE A 1 176 ? 0.879 -4.406 -44.430 1.00 88.75 176 ILE A O 1
ATOM 1468 N N . LYS A 1 177 ? 3.034 -4.268 -45.056 1.00 89.19 177 LYS A N 1
ATOM 1469 C CA . LYS A 1 177 ? 3.178 -5.699 -45.368 1.00 89.19 177 LYS A CA 1
ATOM 1470 C C . LYS A 1 177 ? 2.872 -6.562 -44.144 1.00 89.19 177 LYS A C 1
ATOM 1472 O O . LYS A 1 177 ? 3.394 -6.295 -43.059 1.00 89.19 177 LYS A O 1
ATOM 1477 N N . ASP A 1 178 ? 2.147 -7.658 -44.352 1.00 88.69 178 ASP A N 1
ATOM 1478 C CA . ASP A 1 178 ? 1.629 -8.532 -43.289 1.00 88.69 178 ASP A CA 1
ATOM 1479 C C . ASP A 1 178 ? 2.688 -9.000 -42.292 1.00 88.69 178 ASP A C 1
ATOM 1481 O O . ASP A 1 178 ? 2.452 -9.018 -41.085 1.00 88.69 178 ASP A O 1
ATOM 1485 N N . LYS A 1 179 ? 3.908 -9.293 -42.760 1.00 89.12 179 LYS A N 1
ATOM 1486 C CA . LYS A 1 179 ? 5.015 -9.686 -41.873 1.00 89.12 179 LYS A CA 1
ATOM 1487 C C . LYS A 1 179 ? 5.294 -8.658 -40.767 1.00 89.12 179 LYS A C 1
ATOM 1489 O O . LYS A 1 179 ? 5.636 -9.032 -39.650 1.00 89.12 179 LYS A O 1
ATOM 1494 N N . TYR A 1 180 ? 5.125 -7.365 -41.047 1.00 88.31 180 TYR A N 1
ATOM 1495 C CA . TYR A 1 180 ? 5.324 -6.304 -40.059 1.00 88.31 180 TYR A CA 1
ATOM 1496 C C . TYR A 1 180 ? 4.124 -6.159 -39.121 1.00 88.31 180 TYR A C 1
ATOM 1498 O O . TYR A 1 180 ? 4.327 -5.876 -37.943 1.00 88.31 180 TYR A O 1
ATOM 1506 N N . ILE A 1 181 ? 2.905 -6.446 -39.590 1.00 91.12 181 ILE A N 1
ATOM 1507 C CA . ILE A 1 181 ? 1.729 -6.578 -38.716 1.00 91.12 181 ILE A CA 1
ATOM 1508 C C . ILE A 1 181 ? 1.934 -7.717 -37.715 1.00 91.12 181 ILE A C 1
ATOM 1510 O O . ILE A 1 181 ? 1.697 -7.526 -36.523 1.00 91.12 181 ILE A O 1
ATOM 1514 N N . VAL A 1 182 ? 2.445 -8.867 -38.166 1.00 90.50 182 VAL A N 1
ATOM 1515 C CA . VAL A 1 182 ? 2.775 -10.002 -37.288 1.00 90.50 182 VAL A CA 1
ATOM 1516 C C . VAL A 1 182 ? 3.838 -9.616 -36.257 1.00 90.50 182 VAL A C 1
ATOM 1518 O O . VAL A 1 182 ? 3.701 -9.926 -35.078 1.00 90.50 182 VAL A O 1
ATOM 1521 N N . HIS A 1 183 ? 4.885 -8.887 -36.649 1.00 89.88 183 HIS A N 1
ATOM 1522 C CA . HIS A 1 183 ? 5.899 -8.431 -35.691 1.00 89.88 183 HIS A CA 1
ATOM 1523 C C . HIS A 1 183 ? 5.315 -7.496 -34.619 1.00 89.88 183 HIS A C 1
ATOM 1525 O O . HIS A 1 183 ? 5.620 -7.644 -33.435 1.00 89.88 183 HIS A O 1
ATOM 1531 N N . ILE A 1 184 ? 4.460 -6.551 -35.019 1.00 90.62 184 ILE A N 1
ATOM 1532 C CA . ILE A 1 184 ? 3.791 -5.626 -34.098 1.00 90.62 184 ILE A CA 1
ATOM 1533 C C . ILE A 1 184 ? 2.836 -6.379 -33.168 1.00 90.62 184 ILE A C 1
ATOM 1535 O O . ILE A 1 184 ? 2.791 -6.082 -31.974 1.00 90.62 184 ILE A O 1
ATOM 1539 N N . SER A 1 185 ? 2.088 -7.360 -33.679 1.00 90.12 185 SER A N 1
ATOM 1540 C CA . SER A 1 185 ? 1.156 -8.139 -32.862 1.00 90.12 185 SER A CA 1
ATOM 1541 C C . SER A 1 185 ? 1.885 -9.004 -31.834 1.00 90.12 185 SER A C 1
ATOM 1543 O O . SER A 1 185 ? 1.464 -9.053 -30.678 1.00 90.12 185 SER A O 1
ATOM 1545 N N . LEU A 1 186 ? 3.027 -9.596 -32.201 1.00 90.75 186 LEU A N 1
ATOM 1546 C CA . LEU A 1 186 ? 3.900 -10.312 -31.269 1.00 90.75 186 LEU A CA 1
ATOM 1547 C C . LEU A 1 186 ? 4.444 -9.386 -30.177 1.00 90.75 186 LEU A C 1
ATOM 1549 O O . LEU A 1 186 ? 4.404 -9.758 -29.006 1.00 90.75 186 LEU A O 1
ATOM 1553 N N . LEU A 1 187 ? 4.889 -8.175 -30.534 1.00 90.81 187 LEU A N 1
ATOM 1554 C CA . LEU A 1 187 ? 5.329 -7.173 -29.560 1.00 90.81 187 LEU A CA 1
ATOM 1555 C C . LEU A 1 187 ? 4.190 -6.772 -28.614 1.00 90.81 187 LEU A C 1
ATOM 1557 O O . LEU A 1 187 ? 4.367 -6.796 -27.400 1.00 90.81 187 LEU A O 1
ATOM 1561 N N . SER A 1 188 ? 3.015 -6.440 -29.153 1.00 91.38 188 SER A N 1
ATOM 1562 C CA . SER A 1 188 ? 1.840 -6.060 -28.359 1.00 91.38 188 SER A CA 1
ATOM 1563 C C . SER A 1 188 ? 1.442 -7.174 -27.390 1.00 91.38 188 SER A C 1
ATOM 1565 O O . SER A 1 188 ? 1.247 -6.929 -26.198 1.00 91.38 188 SER A O 1
ATOM 1567 N N . ARG A 1 189 ? 1.438 -8.428 -27.865 1.00 87.31 189 ARG A N 1
ATOM 1568 C CA . ARG A 1 189 ? 1.177 -9.607 -27.035 1.00 87.31 189 ARG A CA 1
ATOM 1569 C C . ARG A 1 189 ? 2.233 -9.788 -25.948 1.00 87.31 189 ARG A C 1
ATOM 1571 O O . ARG A 1 189 ? 1.872 -10.025 -24.800 1.00 87.31 189 ARG A O 1
ATOM 1578 N N . ALA A 1 190 ? 3.514 -9.671 -26.291 1.00 86.25 190 ALA A N 1
ATOM 1579 C CA . ALA A 1 190 ? 4.616 -9.828 -25.347 1.00 86.25 190 ALA A CA 1
ATOM 1580 C C . ALA A 1 190 ? 4.571 -8.763 -24.244 1.00 86.25 190 ALA A C 1
ATOM 1582 O O . ALA A 1 190 ? 4.599 -9.110 -23.068 1.00 86.25 190 ALA A O 1
ATOM 1583 N N . VAL A 1 191 ? 4.407 -7.485 -24.598 1.00 86.81 191 VAL A N 1
ATOM 1584 C CA . VAL A 1 191 ? 4.279 -6.404 -23.609 1.00 86.81 191 VAL A CA 1
ATOM 1585 C C . VAL A 1 191 ? 3.010 -6.595 -22.776 1.00 86.81 191 VAL A C 1
ATOM 1587 O O . VAL A 1 191 ? 3.054 -6.456 -21.559 1.00 86.81 191 VAL A O 1
ATOM 1590 N N . SER A 1 192 ? 1.883 -6.983 -23.385 1.00 84.25 192 SER A N 1
ATOM 1591 C CA . SER A 1 192 ? 0.660 -7.280 -22.628 1.00 84.25 192 SER A CA 1
ATOM 1592 C C . SER A 1 192 ? 0.871 -8.401 -21.616 1.00 84.25 192 SER A C 1
ATOM 1594 O O . SER A 1 192 ? 0.277 -8.340 -20.546 1.00 84.25 192 SER A O 1
ATOM 1596 N N . PHE A 1 193 ? 1.668 -9.414 -21.957 1.00 80.31 193 PHE A N 1
ATOM 1597 C CA . PHE A 1 193 ? 2.000 -10.529 -21.078 1.00 80.31 193 PHE A CA 1
ATOM 1598 C C . PHE A 1 193 ? 2.927 -10.084 -19.941 1.00 80.31 193 PHE A C 1
ATOM 1600 O O . PHE A 1 193 ? 2.636 -10.353 -18.782 1.00 80.31 193 PHE A O 1
ATOM 1607 N N . LEU A 1 194 ? 3.977 -9.316 -20.247 1.00 78.38 194 LEU A N 1
ATOM 1608 C CA . LEU A 1 194 ? 4.917 -8.774 -19.256 1.00 78.38 194 LEU A CA 1
ATOM 1609 C C . LEU A 1 194 ? 4.272 -7.776 -18.281 1.00 78.38 194 LEU A C 1
ATOM 1611 O O . LEU A 1 194 ? 4.734 -7.641 -17.153 1.00 78.38 194 LEU A O 1
ATOM 1615 N N . LEU A 1 195 ? 3.202 -7.089 -18.693 1.00 77.75 195 LEU A N 1
ATOM 1616 C CA . LEU A 1 195 ? 2.443 -6.163 -17.843 1.00 77.75 195 LEU A CA 1
ATOM 1617 C C . LEU A 1 195 ? 1.403 -6.842 -16.946 1.00 77.75 195 LEU A C 1
ATOM 1619 O O . LEU A 1 195 ? 0.720 -6.157 -16.178 1.00 77.75 195 LEU A O 1
ATOM 1623 N N . GLN A 1 196 ? 1.235 -8.159 -17.049 1.00 70.81 196 GLN A N 1
ATOM 1624 C CA . GLN A 1 196 ? 0.381 -8.888 -16.122 1.00 70.81 196 GLN A CA 1
ATOM 1625 C C . GLN A 1 196 ? 1.006 -8.886 -14.727 1.00 70.81 196 GLN A C 1
ATOM 1627 O O . GLN A 1 196 ? 2.220 -8.858 -14.558 1.00 70.81 196 GLN A O 1
ATOM 1632 N N . SER A 1 197 ? 0.159 -8.963 -13.703 1.00 56.75 197 SER A N 1
ATOM 1633 C CA . SER A 1 197 ? 0.587 -9.009 -12.299 1.00 56.75 197 SER A CA 1
ATOM 1634 C C . SER A 1 197 ? 1.413 -10.259 -11.947 1.00 56.75 197 SER A C 1
ATOM 1636 O O . SER A 1 197 ? 1.990 -10.320 -10.867 1.00 56.75 197 SER A O 1
ATOM 1638 N N . SER A 1 198 ? 1.461 -11.251 -12.844 1.00 48.66 198 SER A N 1
ATOM 1639 C CA . SER A 1 198 ? 2.307 -12.443 -12.773 1.00 48.66 198 SER A CA 1
ATOM 1640 C C . SER A 1 198 ? 2.534 -13.002 -14.180 1.00 48.66 198 SER A C 1
ATOM 1642 O O . SER A 1 198 ? 1.576 -13.131 -14.941 1.00 48.66 198 SER A O 1
ATOM 1644 N N . VAL A 1 199 ? 3.762 -13.413 -14.487 1.00 51.66 199 VAL A N 1
ATOM 1645 C CA . VAL A 1 199 ? 4.132 -14.132 -15.714 1.00 51.66 199 VAL A CA 1
ATOM 1646 C C . VAL A 1 199 ? 4.523 -15.557 -15.333 1.00 51.66 199 VAL A C 1
ATOM 1648 O O . VAL A 1 199 ? 5.294 -15.750 -14.399 1.00 51.66 199 VAL A O 1
ATOM 1651 N N . THR A 1 200 ? 4.009 -16.570 -16.030 1.00 46.16 200 THR A N 1
ATOM 1652 C CA . THR A 1 200 ? 4.439 -17.968 -15.830 1.00 46.16 200 THR A CA 1
ATOM 1653 C C . THR A 1 200 ? 4.780 -18.658 -17.117 1.00 46.16 200 THR A C 1
ATOM 1655 O O . THR A 1 200 ? 4.052 -18.535 -18.099 1.00 46.16 200 THR A O 1
ATOM 1658 N N . LEU A 1 201 ? 5.807 -19.504 -17.066 1.00 46.59 201 LEU A N 1
ATOM 1659 C CA . LEU A 1 201 ? 5.869 -20.635 -17.976 1.00 46.59 201 LEU A CA 1
ATOM 1660 C C . LEU A 1 201 ? 4.752 -21.621 -17.597 1.00 46.59 201 LEU A C 1
ATOM 1662 O O . LEU A 1 201 ? 4.795 -22.252 -16.547 1.00 46.59 201 LEU A O 1
ATOM 1666 N N . GLY A 1 202 ? 3.734 -21.735 -18.448 1.00 47.94 202 GLY A N 1
ATOM 1667 C CA . GLY A 1 202 ? 2.785 -22.852 -18.437 1.00 47.94 202 GLY A CA 1
ATOM 1668 C C . GLY A 1 202 ? 1.459 -22.683 -17.675 1.00 47.94 202 GLY A C 1
ATOM 1669 O O . GLY A 1 202 ? 0.473 -23.216 -18.167 1.00 47.94 202 GLY A O 1
ATOM 1670 N N . LYS A 1 203 ? 1.377 -21.980 -16.533 1.00 34.94 203 LYS A N 1
ATOM 1671 C CA . LYS A 1 203 ? 0.134 -21.599 -15.788 1.00 34.94 203 LYS A CA 1
ATOM 1672 C C . LYS A 1 203 ? 0.515 -20.884 -14.469 1.00 34.94 203 LYS A C 1
ATOM 1674 O O . LYS A 1 203 ? 1.530 -21.270 -13.910 1.00 34.94 203 LYS A O 1
ATOM 1679 N N . PRO A 1 204 ? -0.279 -19.922 -13.944 1.00 34.94 204 PRO A N 1
ATOM 1680 C CA . PRO A 1 204 ? 0.091 -18.973 -12.869 1.00 34.94 204 PRO A CA 1
ATOM 1681 C C . PRO A 1 204 ? 0.573 -19.594 -11.549 1.00 34.94 204 PRO A C 1
ATOM 1683 O O . PRO A 1 204 ? -0.168 -20.393 -10.977 1.00 34.94 204 PRO A O 1
ATOM 1686 N N . PRO A 1 205 ? 1.728 -19.168 -10.977 1.00 34.66 205 PRO A N 1
ATOM 1687 C CA . PRO A 1 205 ? 2.037 -19.369 -9.577 1.00 34.66 205 PRO A CA 1
ATOM 1688 C C . PRO A 1 205 ? 1.395 -18.219 -8.797 1.00 34.66 205 PRO A C 1
ATOM 1690 O O . PRO A 1 205 ? 1.581 -17.034 -9.082 1.00 34.66 205 PRO A O 1
ATOM 1693 N N . HIS A 1 206 ? 0.603 -18.596 -7.806 1.00 37.88 206 HIS A N 1
ATOM 1694 C CA . HIS A 1 206 ? -0.062 -17.691 -6.886 1.00 37.88 206 HIS A CA 1
ATOM 1695 C C . HIS A 1 206 ? 0.883 -16.636 -6.287 1.00 37.88 206 HIS A C 1
ATOM 1697 O O . HIS A 1 206 ? 1.893 -16.972 -5.674 1.00 37.88 206 HIS A O 1
ATOM 1703 N N . LEU A 1 207 ? 0.460 -15.369 -6.327 1.00 34.38 207 LEU A N 1
ATOM 1704 C CA . LEU A 1 207 ? 0.739 -14.457 -5.222 1.00 34.38 207 LEU A CA 1
ATOM 1705 C C . LEU A 1 207 ? -0.176 -14.841 -4.060 1.00 34.38 207 LEU A C 1
ATOM 1707 O O . LEU A 1 207 ? -1.361 -15.141 -4.257 1.00 34.38 207 LEU A O 1
ATOM 1711 N N . VAL A 1 208 ? 0.410 -14.867 -2.864 1.00 37.50 208 VAL A N 1
ATOM 1712 C CA . VAL A 1 208 ? -0.265 -15.164 -1.602 1.00 37.50 208 VAL A CA 1
ATOM 1713 C C . VAL A 1 208 ? -1.572 -14.385 -1.553 1.00 37.50 208 VAL A C 1
ATOM 1715 O O . VAL A 1 208 ? -1.594 -13.158 -1.659 1.00 37.50 208 VAL A O 1
ATOM 1718 N N . ARG A 1 209 ? -2.669 -15.133 -1.429 1.00 30.66 209 ARG A N 1
ATOM 1719 C CA . ARG A 1 209 ? -4.002 -14.612 -1.140 1.00 30.66 209 ARG A CA 1
ATOM 1720 C C . ARG A 1 209 ? -3.845 -13.552 -0.048 1.00 30.66 209 ARG A C 1
ATOM 1722 O O . ARG A 1 209 ? -3.313 -13.885 1.011 1.00 30.66 209 ARG A O 1
ATOM 1729 N N . LEU A 1 210 ? -4.291 -12.309 -0.289 1.00 33.03 210 LEU A N 1
ATOM 1730 C CA . LEU A 1 210 ? -4.564 -11.362 0.802 1.00 33.03 210 LEU A CA 1
ATOM 1731 C C . LEU A 1 210 ? -5.257 -12.178 1.880 1.00 33.03 210 LEU A C 1
ATOM 1733 O O . LEU A 1 210 ? -6.254 -12.833 1.564 1.00 33.03 210 LEU A O 1
ATOM 1737 N N . ALA A 1 211 ? -4.640 -12.252 3.059 1.00 32.38 211 ALA A N 1
ATOM 1738 C CA . ALA A 1 211 ? -5.013 -13.218 4.070 1.00 32.38 211 ALA A CA 1
ATOM 1739 C C . ALA A 1 211 ? -6.541 -13.294 4.153 1.00 32.38 211 ALA A C 1
ATOM 1741 O O . ALA A 1 211 ? -7.210 -12.291 4.394 1.00 32.38 211 ALA A O 1
ATOM 1742 N N . THR A 1 212 ? -7.102 -14.487 3.948 1.00 37.94 212 THR A N 1
ATOM 1743 C CA . THR A 1 212 ? -8.525 -14.784 4.183 1.00 37.94 212 THR A CA 1
ATOM 1744 C C . THR A 1 212 ? -8.935 -14.638 5.636 1.00 37.94 212 THR A C 1
ATOM 1746 O O . THR A 1 212 ? -9.967 -15.152 6.065 1.00 37.94 212 THR A O 1
ATOM 1749 N N . THR A 1 213 ? -8.103 -14.004 6.443 1.00 43.97 213 THR A N 1
ATOM 1750 C CA . THR A 1 213 ? -8.340 -13.873 7.850 1.00 43.97 213 THR A CA 1
ATOM 1751 C C . THR A 1 213 ? -9.616 -13.054 8.025 1.00 43.97 213 THR A C 1
ATOM 1753 O O . THR A 1 213 ? -9.812 -11.969 7.475 1.00 43.97 213 THR A O 1
ATOM 1756 N N . ARG A 1 214 ? -10.530 -13.640 8.796 1.00 45.53 214 ARG A N 1
ATOM 1757 C CA . ARG A 1 214 ? -11.841 -13.107 9.182 1.00 45.53 214 ARG A CA 1
ATOM 1758 C C . ARG A 1 214 ? -11.773 -11.704 9.800 1.00 45.53 214 ARG A C 1
ATOM 1760 O O . ARG A 1 214 ? -12.792 -11.022 9.854 1.00 45.53 214 ARG A O 1
ATOM 1767 N N . TRP A 1 215 ? -10.588 -11.249 10.219 1.00 44.50 215 TRP A N 1
ATOM 1768 C CA . TRP A 1 215 ? -10.386 -9.976 10.907 1.00 44.50 215 TRP A CA 1
ATOM 1769 C C . TRP A 1 215 ? -10.742 -8.718 10.094 1.00 44.50 215 TRP A C 1
ATOM 1771 O O . TRP A 1 215 ? -11.295 -7.780 10.660 1.00 44.50 215 TRP A O 1
ATOM 1781 N N . LEU A 1 216 ? -10.524 -8.715 8.770 1.00 48.47 216 LEU A N 1
ATOM 1782 C CA . LEU A 1 216 ? -10.915 -7.608 7.875 1.00 48.47 216 LEU A CA 1
ATOM 1783 C C . LEU A 1 216 ? -12.438 -7.494 7.716 1.00 48.47 216 LEU A C 1
ATOM 1785 O O . LEU A 1 216 ? -12.942 -6.441 7.329 1.00 48.47 216 LEU A O 1
ATOM 1789 N N . SER A 1 217 ? -13.175 -8.563 8.036 1.00 59.38 217 SER A N 1
ATOM 1790 C CA . SER A 1 217 ? -14.636 -8.565 7.994 1.00 59.38 217 SER A CA 1
ATOM 1791 C C . SER A 1 217 ? -15.278 -8.054 9.281 1.00 59.38 217 SER A C 1
ATOM 1793 O O . SER A 1 217 ? -16.458 -7.738 9.233 1.00 59.38 217 SER A O 1
ATOM 1795 N N . TRP A 1 218 ? -14.551 -7.915 10.404 1.00 74.88 218 TRP A N 1
ATOM 1796 C CA . TRP A 1 218 ? -15.174 -7.520 11.678 1.00 74.88 218 TRP A CA 1
ATOM 1797 C C . TRP A 1 218 ? -15.836 -6.155 11.594 1.00 74.88 218 TRP A C 1
ATOM 1799 O O . TRP A 1 218 ? -16.980 -6.027 12.007 1.00 74.88 218 TRP A O 1
ATOM 1809 N N . TYR A 1 219 ? -15.180 -5.155 10.996 1.00 85.56 219 TYR A N 1
ATOM 1810 C CA . TYR A 1 219 ? -15.833 -3.863 10.788 1.00 85.56 219 TYR A CA 1
ATOM 1811 C C . TYR A 1 219 ? -17.099 -4.012 9.935 1.00 85.56 219 TYR A C 1
ATOM 1813 O O . TYR A 1 219 ? -18.143 -3.486 10.303 1.00 85.56 219 TYR A O 1
ATOM 1821 N N . GLY A 1 220 ? -17.032 -4.746 8.819 1.00 80.06 220 GLY A N 1
ATOM 1822 C CA . GLY A 1 220 ? -18.184 -4.967 7.941 1.00 80.06 220 GLY A CA 1
ATOM 1823 C C . GLY A 1 220 ? -19.334 -5.703 8.634 1.00 80.06 220 GLY A C 1
ATOM 1824 O O . GLY A 1 220 ? -20.484 -5.284 8.512 1.00 80.06 220 GLY A O 1
ATOM 1825 N N . ALA A 1 221 ? -19.020 -6.750 9.395 1.00 82.19 221 ALA A N 1
ATOM 1826 C CA . ALA A 1 221 ? -19.963 -7.560 10.154 1.00 82.19 221 ALA A CA 1
ATOM 1827 C C . ALA A 1 221 ? -20.596 -6.751 11.291 1.00 82.19 221 ALA A C 1
ATOM 1829 O O . ALA A 1 221 ? -21.812 -6.622 11.325 1.00 82.19 221 ALA A O 1
ATOM 1830 N N . VAL A 1 222 ? -19.787 -6.119 12.148 1.00 87.12 222 VAL A N 1
ATOM 1831 C CA . VAL A 1 222 ? -20.250 -5.282 13.270 1.00 87.12 222 VAL A CA 1
ATOM 1832 C C . VAL A 1 222 ? -21.060 -4.090 12.767 1.00 87.12 222 VAL A C 1
ATOM 1834 O O . VAL A 1 222 ? -22.110 -3.786 13.317 1.00 87.12 222 VAL A O 1
ATOM 1837 N N . LYS A 1 223 ? -20.631 -3.438 11.680 1.00 87.38 223 LYS A N 1
ATOM 1838 C CA . LYS A 1 223 ? -21.390 -2.348 11.052 1.00 87.38 223 LYS A CA 1
ATOM 1839 C C . LYS A 1 223 ? -22.746 -2.824 10.534 1.00 87.38 223 LYS A C 1
ATOM 1841 O O . LYS A 1 223 ? -23.731 -2.114 10.705 1.00 87.38 223 LYS A O 1
ATOM 1846 N N . SER A 1 224 ? -22.790 -3.970 9.854 1.00 85.62 224 SER A N 1
ATOM 1847 C CA . SER A 1 224 ? -24.039 -4.502 9.292 1.00 85.62 224 SER A CA 1
ATOM 1848 C C . SER A 1 224 ? -24.985 -4.944 10.404 1.00 85.62 224 SER A C 1
ATOM 1850 O O . SER A 1 224 ? -26.151 -4.569 10.383 1.00 85.62 224 SER A O 1
ATOM 1852 N N . HIS A 1 225 ? -24.451 -5.627 11.420 1.00 86.44 225 HIS A N 1
ATOM 1853 C CA . HIS A 1 225 ? -25.175 -6.055 12.614 1.00 86.44 225 HIS A CA 1
ATOM 1854 C C . HIS A 1 225 ? -25.756 -4.865 13.387 1.00 86.44 225 HIS A C 1
ATOM 1856 O O . HIS A 1 225 ? -26.954 -4.827 13.632 1.00 86.44 225 HIS A O 1
ATOM 1862 N N . ALA A 1 226 ? -24.953 -3.829 13.647 1.00 88.19 226 ALA A N 1
ATOM 1863 C CA . ALA A 1 226 ? -25.420 -2.603 14.295 1.00 88.19 226 ALA A CA 1
ATOM 1864 C C . ALA A 1 226 ? -26.478 -1.851 13.469 1.00 88.19 226 ALA A C 1
ATOM 1866 O O . ALA A 1 226 ? -27.373 -1.227 14.033 1.00 88.19 226 ALA A O 1
ATOM 1867 N N . LYS A 1 227 ? -26.375 -1.882 12.131 1.00 89.12 227 LYS A N 1
ATOM 1868 C CA . LYS A 1 227 ? -27.336 -1.226 11.233 1.00 89.12 227 LYS A CA 1
ATOM 1869 C C . LYS A 1 227 ? -28.680 -1.956 11.196 1.00 89.12 227 LYS A C 1
ATOM 1871 O O . LYS A 1 227 ? -29.695 -1.285 11.094 1.00 89.12 227 LYS A O 1
ATOM 1876 N N . GLN A 1 228 ? -28.660 -3.286 11.235 1.00 90.62 228 GLN A N 1
ATOM 1877 C CA . GLN A 1 228 ? -29.842 -4.147 11.117 1.00 90.62 228 GLN A CA 1
ATOM 1878 C C . GLN A 1 228 ? -30.350 -4.634 12.483 1.00 90.62 228 GLN A C 1
ATOM 1880 O O . GLN A 1 228 ? -30.986 -5.681 12.574 1.00 90.62 228 GLN A O 1
ATOM 1885 N N . TYR A 1 229 ? -29.987 -3.943 13.567 1.00 90.94 229 TYR A N 1
ATOM 1886 C CA . TYR A 1 229 ? -30.200 -4.447 14.922 1.00 90.94 229 TYR A CA 1
ATOM 1887 C C . TYR A 1 229 ? -31.688 -4.650 15.231 1.00 90.94 229 TYR A C 1
ATOM 1889 O O . TYR A 1 229 ? -32.056 -5.667 15.810 1.00 90.94 229 TYR A O 1
ATOM 1897 N N . ASP A 1 230 ? -32.546 -3.717 14.807 1.00 89.75 230 ASP A N 1
ATOM 1898 C CA . ASP A 1 230 ? -33.989 -3.771 15.066 1.00 89.75 230 ASP A CA 1
ATOM 1899 C C . ASP A 1 230 ? -34.669 -4.877 14.238 1.00 89.75 230 ASP A C 1
ATOM 1901 O O . ASP A 1 230 ? -35.517 -5.617 14.748 1.00 89.75 230 ASP A O 1
ATOM 1905 N N . GLU A 1 231 ? -34.254 -5.057 12.982 1.00 90.94 231 GLU A N 1
ATOM 1906 C CA . GLU A 1 231 ? -34.724 -6.140 12.117 1.00 90.94 231 GLU A CA 1
ATOM 1907 C C . GLU A 1 231 ? -34.303 -7.509 12.660 1.00 90.94 231 GLU A C 1
ATOM 1909 O O . GLU A 1 231 ? -35.116 -8.431 12.709 1.00 90.94 231 GLU A O 1
ATOM 1914 N N . LEU A 1 232 ? -33.053 -7.639 13.114 1.00 87.38 232 LEU A N 1
ATOM 1915 C CA . LEU A 1 232 ? -32.534 -8.867 13.715 1.00 87.38 232 LEU A CA 1
ATOM 1916 C C . LEU A 1 232 ? -33.215 -9.179 15.047 1.00 87.38 232 LEU A C 1
ATOM 1918 O O . LEU A 1 232 ? -33.617 -10.318 15.264 1.00 87.38 232 LEU A O 1
ATOM 1922 N N . ARG A 1 233 ? -33.415 -8.173 15.905 1.00 91.81 233 ARG A N 1
ATOM 1923 C CA . ARG A 1 233 ? -34.167 -8.311 17.160 1.00 91.81 233 ARG A CA 1
ATOM 1924 C C . ARG A 1 233 ? -35.579 -8.834 16.900 1.00 91.81 233 ARG A C 1
ATOM 1926 O O . ARG A 1 233 ? -36.018 -9.774 17.556 1.00 91.81 233 ARG A O 1
ATOM 1933 N N . THR A 1 234 ? -36.267 -8.264 15.910 1.00 89.69 234 THR A N 1
ATOM 1934 C CA . THR A 1 234 ? -37.622 -8.687 15.523 1.00 89.69 234 THR A CA 1
ATOM 1935 C C . THR A 1 234 ? -37.628 -10.111 14.971 1.00 89.69 234 THR A C 1
ATOM 1937 O O . THR A 1 234 ? -38.470 -10.921 15.360 1.00 89.69 234 THR A O 1
ATOM 1940 N N . LEU A 1 235 ? -36.673 -10.435 14.095 1.00 89.12 235 LEU A N 1
ATOM 1941 C CA . LEU A 1 235 ? -36.527 -11.765 13.512 1.00 89.12 235 LEU A CA 1
ATOM 1942 C C . LEU A 1 235 ? -36.291 -12.823 14.591 1.00 89.12 235 LEU A C 1
ATOM 1944 O O . LEU A 1 235 ? -37.011 -13.816 14.625 1.00 89.12 235 LEU A O 1
ATOM 1948 N N . PHE A 1 236 ? -35.309 -12.618 15.472 1.00 89.00 236 PHE A N 1
ATOM 1949 C CA . PHE A 1 236 ? -34.962 -13.605 16.493 1.00 89.00 236 PHE A CA 1
ATOM 1950 C C . PHE A 1 236 ? -36.102 -13.827 17.483 1.00 89.00 236 PHE A C 1
ATOM 1952 O O . PHE A 1 236 ? -36.384 -14.979 17.799 1.00 89.00 236 PHE A O 1
ATOM 1959 N N . ARG A 1 237 ? -36.820 -12.768 17.879 1.00 90.81 237 ARG A N 1
ATOM 1960 C CA . ARG A 1 237 ? -38.035 -12.904 18.693 1.00 90.81 237 ARG A CA 1
ATOM 1961 C C . ARG A 1 237 ? -39.111 -13.721 17.972 1.00 90.81 237 ARG A C 1
ATOM 1963 O O . ARG A 1 237 ? -39.602 -14.699 18.513 1.00 90.81 237 ARG A O 1
ATOM 1970 N N . THR A 1 238 ? -39.410 -13.381 16.718 1.00 88.56 238 THR A N 1
ATOM 1971 C CA . THR A 1 238 ? -40.438 -14.083 15.925 1.00 88.56 238 THR A CA 1
ATOM 1972 C C . THR A 1 238 ? -40.107 -15.563 15.734 1.00 88.56 238 THR A C 1
ATOM 1974 O O . THR A 1 238 ? -40.993 -16.412 15.776 1.00 88.56 238 THR A O 1
ATOM 1977 N N . VAL A 1 239 ? -38.830 -15.884 15.509 1.00 86.81 239 VAL A N 1
ATOM 1978 C CA . VAL A 1 239 ? -38.376 -17.270 15.356 1.00 86.81 239 VAL A CA 1
ATOM 1979 C C . VAL A 1 239 ? -38.473 -18.019 16.680 1.00 86.81 239 VAL A C 1
ATOM 1981 O O . VAL A 1 239 ? -38.961 -19.142 16.670 1.00 86.81 239 VAL A O 1
ATOM 1984 N N . ALA A 1 240 ? -38.050 -17.412 17.793 1.00 89.06 240 ALA A N 1
ATOM 1985 C CA . ALA A 1 240 ? -38.123 -18.015 19.124 1.00 89.06 240 ALA A CA 1
ATOM 1986 C C . ALA A 1 240 ? -39.571 -18.295 19.568 1.00 89.06 240 ALA A C 1
ATOM 1988 O O . ALA A 1 240 ? -39.840 -19.353 20.128 1.00 89.06 240 ALA A O 1
ATOM 1989 N N . ASP A 1 241 ? -40.504 -17.392 19.255 1.00 87.38 241 ASP A N 1
ATOM 1990 C CA . ASP A 1 241 ? -41.928 -17.534 19.594 1.00 87.38 241 ASP A CA 1
ATOM 1991 C C . ASP A 1 241 ? -42.684 -18.499 18.653 1.00 87.38 241 ASP A C 1
ATOM 1993 O O . ASP A 1 241 ? -43.801 -18.928 18.951 1.00 87.38 241 ASP A O 1
ATOM 1997 N N . GLY A 1 242 ? -42.104 -18.832 17.494 1.00 86.12 242 GLY A N 1
ATOM 1998 C CA . GLY A 1 242 ? -42.729 -19.664 16.466 1.00 86.12 242 GLY A CA 1
ATOM 1999 C C . GLY A 1 242 ? -42.564 -21.176 16.671 1.00 86.12 242 GLY A C 1
ATOM 2000 O O . GLY A 1 242 ? -41.702 -21.654 17.407 1.00 86.12 242 GLY A O 1
ATOM 2001 N N . ASP A 1 243 ? -43.349 -21.961 15.925 1.00 73.88 243 ASP A N 1
ATOM 2002 C CA . ASP A 1 243 ? -43.348 -23.435 15.981 1.00 73.88 243 ASP A CA 1
ATOM 2003 C C . ASP A 1 243 ? -41.975 -24.068 15.707 1.00 73.88 243 ASP A C 1
ATOM 2005 O O . ASP A 1 243 ? -41.662 -25.116 16.262 1.00 73.88 243 ASP A O 1
ATOM 2009 N N . GLN A 1 244 ? -41.142 -23.427 14.880 1.00 65.94 244 GLN A N 1
ATOM 2010 C CA . GLN A 1 244 ? -39.791 -23.899 14.551 1.00 65.94 244 GLN A CA 1
ATOM 2011 C C . GLN A 1 244 ? -38.742 -23.565 15.629 1.00 65.94 244 GLN A C 1
ATOM 2013 O O . GLN A 1 244 ? -37.669 -24.167 15.631 1.00 65.94 244 GLN A O 1
ATOM 2018 N N . GLY A 1 245 ? -39.014 -22.597 16.512 1.00 63.84 245 GLY A N 1
ATOM 2019 C CA . GLY A 1 245 ? -38.074 -22.130 17.536 1.00 63.84 245 GLY A CA 1
ATOM 2020 C C . GLY A 1 245 ? -38.261 -22.757 18.910 1.00 63.84 245 GLY A C 1
ATOM 2021 O O . GLY A 1 245 ? -37.296 -22.773 19.670 1.00 63.84 245 GLY A O 1
ATOM 2022 N N . ARG A 1 246 ? -39.442 -23.331 19.194 1.00 68.69 246 ARG A N 1
ATOM 2023 C CA . ARG A 1 246 ? -39.795 -23.922 20.501 1.00 68.69 246 ARG A CA 1
ATOM 2024 C C . ARG A 1 246 ? -38.777 -24.932 21.041 1.00 68.69 246 ARG A C 1
ATOM 2026 O O . ARG A 1 246 ? -38.567 -24.981 22.247 1.00 68.69 246 ARG A O 1
ATOM 2033 N N . ASP A 1 247 ? -38.117 -25.676 20.154 1.00 76.12 247 ASP A N 1
ATOM 2034 C CA . ASP A 1 247 ? -37.089 -26.665 20.507 1.00 76.12 247 ASP A CA 1
ATOM 2035 C C . ASP A 1 247 ? -35.664 -26.225 20.104 1.00 76.12 247 ASP A C 1
ATOM 2037 O O . ASP A 1 247 ? -34.751 -27.048 20.010 1.00 76.12 247 ASP A O 1
ATOM 2041 N N . CYS A 1 248 ? -35.437 -24.931 19.842 1.00 80.31 248 CYS A N 1
ATOM 2042 C CA . CYS A 1 248 ? -34.146 -24.385 19.417 1.00 80.31 248 CYS A CA 1
ATOM 2043 C C . CYS A 1 248 ? -33.546 -23.446 20.484 1.00 80.31 248 CYS A C 1
ATOM 2045 O O . CYS A 1 248 ? -33.784 -22.234 20.453 1.00 80.31 248 CYS A O 1
ATOM 2047 N N . PRO A 1 249 ? -32.675 -23.949 21.383 1.00 83.38 249 PRO A N 1
ATOM 2048 C CA . PRO A 1 249 ? -32.035 -23.133 22.422 1.00 83.38 249 PRO A CA 1
ATOM 2049 C C . PRO A 1 249 ? -31.257 -21.933 21.870 1.00 83.38 249 PRO A C 1
ATOM 2051 O O . PRO A 1 249 ? -31.184 -20.882 22.499 1.00 83.38 249 PRO A O 1
ATOM 2054 N N . MET A 1 250 ? -30.691 -22.073 20.667 1.00 83.31 250 MET A N 1
ATOM 2055 C CA . MET A 1 250 ? -29.957 -20.996 20.003 1.00 83.31 250 MET A CA 1
ATOM 2056 C C . MET A 1 250 ? -30.873 -19.830 19.609 1.00 83.31 250 MET A C 1
ATOM 2058 O O . MET A 1 250 ? -30.459 -18.678 19.711 1.00 83.31 250 MET A O 1
ATOM 2062 N N . ALA A 1 251 ? -32.105 -20.106 19.168 1.00 82.62 251 ALA A N 1
ATOM 2063 C CA . ALA A 1 251 ? -33.058 -19.062 18.800 1.00 82.62 251 ALA A CA 1
ATOM 2064 C C . ALA A 1 251 ? -33.457 -18.229 20.026 1.00 82.62 251 ALA A C 1
ATOM 2066 O O . ALA A 1 251 ? -33.400 -17.002 19.966 1.00 82.62 251 ALA A O 1
ATOM 2067 N N . HIS A 1 252 ? -33.752 -18.893 21.150 1.00 87.44 252 HIS A N 1
ATOM 2068 C CA . HIS A 1 252 ? -34.040 -18.227 22.422 1.00 87.44 252 HIS A CA 1
ATOM 2069 C C . HIS A 1 252 ? -32.847 -17.414 22.928 1.00 87.44 252 HIS A C 1
ATOM 2071 O O . HIS A 1 252 ? -33.002 -16.236 23.235 1.00 87.44 252 HIS A O 1
ATOM 2077 N N . HIS A 1 253 ? -31.640 -17.985 22.913 1.00 90.38 253 HIS A N 1
ATOM 2078 C CA . HIS A 1 253 ? -30.443 -17.269 23.352 1.00 90.38 253 HIS A CA 1
ATOM 2079 C C . HIS A 1 253 ? -30.160 -16.014 22.509 1.00 90.38 253 HIS A C 1
ATOM 2081 O O . HIS A 1 253 ? -29.819 -14.962 23.044 1.00 90.38 253 HIS A O 1
ATOM 2087 N N . LEU A 1 254 ? -30.321 -16.093 21.182 1.00 87.94 254 LEU A N 1
ATOM 2088 C CA . LEU A 1 254 ? -30.152 -14.933 20.303 1.00 87.94 254 LEU A CA 1
ATOM 2089 C C . LEU A 1 254 ? -31.245 -13.880 20.514 1.00 87.94 254 LEU A C 1
ATOM 2091 O O . LEU A 1 254 ? -30.937 -12.690 20.429 1.00 87.94 254 LEU A O 1
ATOM 2095 N N . ALA A 1 255 ? -32.485 -14.294 20.791 1.00 90.00 255 ALA A N 1
ATOM 2096 C CA . ALA A 1 255 ? -33.577 -13.384 21.122 1.00 90.00 255 ALA A CA 1
ATOM 2097 C C . ALA A 1 255 ? -33.289 -12.636 22.432 1.00 90.00 255 ALA A C 1
ATOM 2099 O O . ALA A 1 255 ? -33.268 -11.407 22.422 1.00 90.00 255 ALA A O 1
ATOM 2100 N N . GLU A 1 256 ? -32.947 -13.354 23.507 1.00 92.56 256 GLU A N 1
ATOM 2101 C CA . GLU A 1 256 ? -32.539 -12.773 24.796 1.00 92.56 256 GLU A CA 1
ATOM 2102 C C . GLU A 1 256 ? -31.367 -11.795 24.628 1.00 92.56 256 GLU A C 1
ATOM 2104 O O . GLU A 1 256 ? -31.399 -10.668 25.126 1.00 92.56 256 GLU A O 1
ATOM 2109 N N . LEU A 1 257 ? -30.352 -12.182 23.848 1.00 91.69 257 LEU A N 1
ATOM 2110 C CA . LEU A 1 257 ? -29.183 -11.344 23.590 1.00 91.69 257 LEU A CA 1
ATOM 2111 C C . LEU A 1 257 ? -29.550 -10.032 22.879 1.00 91.69 257 LEU A C 1
ATOM 2113 O O . LEU A 1 257 ? -28.984 -8.991 23.202 1.00 91.69 257 LEU A O 1
ATOM 2117 N N . HIS A 1 258 ? -30.491 -10.046 21.931 1.00 90.31 258 HIS A N 1
ATOM 2118 C CA . HIS A 1 258 ? -30.915 -8.826 21.227 1.00 90.31 258 HIS A CA 1
ATOM 2119 C C . HIS A 1 258 ? -31.956 -8.009 22.001 1.00 90.31 258 HIS A C 1
ATOM 2121 O O . HIS A 1 258 ? -32.185 -6.843 21.663 1.00 90.31 258 HIS A O 1
ATOM 2127 N N . GLU A 1 259 ? -32.579 -8.587 23.029 1.00 91.00 259 GLU A N 1
ATOM 2128 C CA . GLU A 1 259 ? -33.444 -7.857 23.951 1.00 91.00 259 GLU A CA 1
ATOM 2129 C C . GLU A 1 259 ? -32.667 -7.004 24.948 1.00 91.00 259 GLU A C 1
ATOM 2131 O O . GLU A 1 259 ? -33.146 -5.922 25.301 1.00 91.00 259 GLU A O 1
ATOM 2136 N N . ASP A 1 260 ? -31.461 -7.428 25.332 1.00 92.44 260 ASP A N 1
ATOM 2137 C CA . ASP A 1 260 ? -30.561 -6.590 26.114 1.00 92.44 260 ASP A CA 1
ATOM 2138 C C . ASP A 1 260 ? -30.006 -5.434 25.261 1.00 92.44 260 ASP A C 1
ATOM 2140 O O . ASP A 1 260 ? -29.144 -5.596 24.389 1.00 92.44 260 ASP A O 1
ATOM 2144 N N . GLY A 1 261 ? -30.490 -4.223 25.547 1.00 92.19 261 GLY A N 1
ATOM 2145 C CA . GLY A 1 261 ? -30.049 -2.990 24.899 1.00 92.19 261 GLY A CA 1
ATOM 2146 C C . GLY A 1 261 ? -28.567 -2.659 25.121 1.00 92.19 261 GLY A C 1
ATOM 2147 O O . GLY A 1 261 ? -28.003 -1.841 24.385 1.00 92.19 261 GLY A O 1
ATOM 2148 N N . SER A 1 262 ? -27.904 -3.306 26.088 1.00 94.62 262 SER A N 1
ATOM 2149 C CA . SER A 1 262 ? -26.489 -3.074 26.399 1.00 94.62 262 SER A CA 1
ATOM 2150 C C . SER A 1 262 ? -25.594 -3.451 25.216 1.00 94.62 262 SER A C 1
ATOM 2152 O O . SER A 1 262 ? -24.630 -2.744 24.904 1.00 94.62 262 SER A O 1
ATOM 2154 N N . HIS A 1 263 ? -25.972 -4.489 24.465 1.00 94.06 263 HIS A N 1
ATOM 2155 C CA . HIS A 1 263 ? -25.248 -4.937 23.281 1.00 94.06 263 HIS A CA 1
ATOM 2156 C C . HIS A 1 263 ? -25.338 -3.928 22.132 1.00 94.06 263 HIS A C 1
ATOM 2158 O O . HIS A 1 263 ? -24.322 -3.640 21.496 1.00 94.06 263 HIS A O 1
ATOM 2164 N N . ARG A 1 264 ? -26.505 -3.312 21.891 1.00 93.88 264 ARG A N 1
ATOM 2165 C CA . ARG A 1 264 ? -26.650 -2.244 20.881 1.00 93.88 264 ARG A CA 1
ATOM 2166 C C . ARG A 1 264 ? -25.757 -1.050 21.206 1.00 93.88 264 ARG A C 1
ATOM 2168 O O . ARG A 1 264 ? -25.060 -0.531 20.329 1.00 93.88 264 ARG A O 1
ATOM 2175 N N . VAL A 1 265 ? -25.751 -0.637 22.474 1.00 94.88 265 VAL A N 1
ATOM 2176 C CA . VAL A 1 265 ? -24.889 0.444 22.966 1.00 94.88 265 VAL A CA 1
ATOM 2177 C C . VAL A 1 265 ? -23.417 0.093 22.762 1.00 94.88 265 VAL A C 1
ATOM 2179 O O . VAL A 1 265 ? -22.669 0.896 22.199 1.00 94.88 265 VAL A O 1
ATOM 2182 N N . TYR A 1 266 ? -23.009 -1.125 23.109 1.00 95.44 266 TYR A N 1
ATOM 2183 C CA . TYR A 1 266 ? -21.645 -1.601 22.897 1.00 95.44 266 TYR A CA 1
ATOM 2184 C C . TYR A 1 266 ? -21.235 -1.594 21.414 1.00 95.44 266 TYR A C 1
ATOM 2186 O O . TYR A 1 266 ? -20.168 -1.090 21.056 1.00 95.44 266 TYR A O 1
ATOM 2194 N N . LEU A 1 267 ? -22.100 -2.066 20.513 1.00 93.19 267 LEU A N 1
ATOM 2195 C CA . LEU A 1 267 ? -21.845 -2.037 19.069 1.00 93.19 267 LEU A CA 1
ATOM 2196 C C . LEU A 1 267 ? -21.679 -0.603 18.551 1.00 93.19 267 LEU A C 1
ATOM 2198 O O . LEU A 1 267 ? -20.777 -0.338 17.752 1.00 93.19 267 LEU A O 1
ATOM 2202 N N . SER A 1 268 ? -22.496 0.340 19.033 1.00 92.75 268 SER A N 1
ATOM 2203 C CA . SER A 1 268 ? -22.396 1.755 18.649 1.00 92.75 268 SER A CA 1
ATOM 2204 C C . SER A 1 268 ? -21.043 2.381 19.022 1.00 92.75 268 SER A C 1
ATOM 2206 O O . SER A 1 268 ? -20.539 3.240 18.295 1.00 92.75 268 SER A O 1
ATOM 2208 N N . PHE A 1 269 ? -20.424 1.900 20.105 1.00 94.31 269 PHE A N 1
ATOM 2209 C CA . PHE A 1 269 ? -19.075 2.270 20.521 1.00 94.31 269 PHE A CA 1
ATOM 2210 C C . PHE A 1 269 ? -17.992 1.629 19.642 1.00 94.31 269 PHE A C 1
ATOM 2212 O O . PHE A 1 269 ? -17.042 2.304 19.238 1.00 94.31 269 PHE A O 1
ATOM 2219 N N . LEU A 1 270 ? -18.140 0.344 19.301 1.00 93.25 270 LEU A N 1
ATOM 2220 C CA . LEU A 1 270 ? -17.158 -0.394 18.502 1.00 93.25 270 LEU A CA 1
ATOM 2221 C C . LEU A 1 270 ? -17.063 0.097 17.053 1.00 93.25 270 LEU A C 1
ATOM 2223 O O . LEU A 1 270 ? -15.962 0.214 16.514 1.00 93.25 270 LEU A O 1
ATOM 2227 N N . VAL A 1 271 ? -18.198 0.381 16.404 1.00 91.19 271 VAL A N 1
ATOM 2228 C CA . VAL A 1 271 ? -18.266 0.734 14.972 1.00 91.19 271 VAL A CA 1
ATOM 2229 C C . VAL A 1 271 ? -17.258 1.816 14.543 1.00 91.19 271 VAL A C 1
ATOM 2231 O O . VAL A 1 271 ? -16.544 1.574 13.563 1.00 91.19 271 VAL A O 1
ATOM 2234 N N . PRO A 1 272 ? -17.159 2.993 15.196 1.00 91.81 272 PRO A N 1
ATOM 2235 C CA . PRO A 1 272 ? -16.196 4.019 14.793 1.00 91.81 272 PRO A CA 1
ATOM 2236 C C . PRO A 1 272 ? -14.739 3.574 14.982 1.00 91.81 272 PRO A C 1
ATOM 2238 O O . PRO A 1 272 ? -13.926 3.796 14.088 1.00 91.81 272 PRO A O 1
ATOM 2241 N N . ILE A 1 273 ? -14.420 2.879 16.079 1.00 92.25 273 ILE A N 1
ATOM 2242 C CA . ILE A 1 273 ? -13.058 2.395 16.364 1.00 92.25 273 ILE A CA 1
ATOM 2243 C C . ILE A 1 273 ? -12.629 1.366 15.311 1.00 92.25 273 ILE A C 1
ATOM 2245 O O . ILE A 1 273 ? -11.547 1.463 14.730 1.00 92.25 273 ILE A O 1
ATOM 2249 N N . LEU A 1 274 ? -13.510 0.407 15.011 1.00 91.31 274 LEU A N 1
ATOM 2250 C CA . LEU A 1 274 ? -13.262 -0.629 14.011 1.00 91.31 274 LEU A CA 1
ATOM 2251 C C . LEU A 1 274 ? -13.141 -0.051 12.595 1.00 91.31 274 LEU A C 1
ATOM 2253 O O . LEU A 1 274 ? -12.367 -0.566 11.789 1.00 91.31 274 LEU A O 1
ATOM 2257 N N . LYS A 1 275 ? -13.867 1.031 12.286 1.00 90.75 275 LYS A N 1
ATOM 2258 C CA . LYS A 1 275 ? -13.751 1.741 11.005 1.00 90.75 275 LYS A CA 1
ATOM 2259 C C . LYS A 1 275 ? -12.356 2.336 10.815 1.00 90.75 275 LYS A C 1
ATOM 2261 O O . LYS A 1 275 ? -11.784 2.201 9.734 1.00 90.75 275 LYS A O 1
ATOM 2266 N N . GLU A 1 276 ? -11.832 3.002 11.841 1.00 91.38 276 GLU A N 1
ATOM 2267 C CA . GLU A 1 276 ? -10.520 3.657 11.803 1.00 91.38 276 GLU A CA 1
ATOM 2268 C C . GLU A 1 276 ? -9.389 2.633 11.619 1.00 91.38 276 GLU A C 1
ATOM 2270 O O . GLU A 1 276 ? -8.608 2.750 10.673 1.00 91.38 276 GLU A O 1
ATOM 2275 N N . ILE A 1 277 ? -9.350 1.566 12.430 1.00 89.81 277 ILE A N 1
ATOM 2276 C CA . ILE A 1 277 ? -8.319 0.524 12.277 1.00 89.81 277 ILE A CA 1
ATOM 2277 C C . ILE A 1 277 ? -8.451 -0.238 10.951 1.00 89.81 277 ILE A C 1
ATOM 2279 O O . ILE A 1 277 ? -7.443 -0.589 10.340 1.00 89.81 277 ILE A O 1
ATOM 2283 N N . ALA A 1 278 ? -9.674 -0.456 10.451 1.00 88.62 278 ALA A N 1
ATOM 2284 C CA . ALA A 1 278 ? -9.875 -1.065 9.138 1.00 88.62 278 ALA A CA 1
ATOM 2285 C C . ALA A 1 278 ? -9.289 -0.193 8.016 1.00 88.62 278 ALA A C 1
ATOM 2287 O O . ALA A 1 278 ? -8.674 -0.727 7.094 1.00 88.62 278 ALA A O 1
ATOM 2288 N N . ALA A 1 279 ? -9.422 1.135 8.103 1.00 88.94 279 ALA A N 1
ATOM 2289 C CA . ALA A 1 279 ? -8.821 2.052 7.137 1.00 88.94 279 ALA A CA 1
ATOM 2290 C C . ALA A 1 279 ? -7.282 1.996 7.163 1.00 88.94 279 ALA A C 1
ATOM 2292 O O . ALA A 1 279 ? -6.660 1.943 6.100 1.00 88.94 279 ALA A O 1
ATOM 2293 N N . ILE A 1 280 ? -6.681 1.929 8.356 1.00 88.25 280 ILE A N 1
ATOM 2294 C CA . ILE A 1 280 ? -5.226 1.778 8.536 1.00 88.25 280 ILE A CA 1
ATOM 2295 C C . ILE A 1 280 ? -4.748 0.441 7.958 1.00 88.25 280 ILE A C 1
ATOM 2297 O O . ILE A 1 280 ? -3.799 0.403 7.177 1.00 88.25 280 ILE A O 1
ATOM 2301 N N . ASN A 1 281 ? -5.450 -0.656 8.252 1.00 85.25 281 ASN A N 1
ATOM 2302 C CA . ASN A 1 281 ? -5.137 -1.971 7.689 1.00 85.25 281 ASN A CA 1
ATOM 2303 C C . ASN A 1 281 ? -5.199 -1.970 6.155 1.00 85.25 281 ASN A C 1
ATOM 2305 O O . ASN A 1 281 ? -4.312 -2.517 5.501 1.00 85.25 281 ASN A O 1
ATOM 2309 N N . VAL A 1 282 ? -6.208 -1.319 5.567 1.00 83.31 282 VAL A N 1
ATOM 2310 C CA . VAL A 1 282 ? -6.300 -1.150 4.109 1.00 83.31 282 VAL A CA 1
ATOM 2311 C C . VAL A 1 282 ? -5.124 -0.331 3.572 1.00 83.31 282 VAL A C 1
ATOM 2313 O O . VAL A 1 282 ? -4.630 -0.643 2.490 1.00 83.31 282 VAL A O 1
ATOM 2316 N N . ALA A 1 283 ? -4.644 0.684 4.299 1.00 84.62 283 ALA A N 1
ATOM 2317 C CA . ALA A 1 283 ? -3.471 1.462 3.898 1.00 84.62 283 ALA A CA 1
ATOM 2318 C C . ALA A 1 283 ? -2.206 0.590 3.817 1.00 84.62 283 ALA A C 1
ATOM 2320 O O . ALA A 1 283 ? -1.502 0.657 2.810 1.00 84.62 283 ALA A O 1
ATOM 2321 N N . PHE A 1 284 ? -1.982 -0.292 4.799 1.00 81.56 284 PHE A N 1
ATOM 2322 C CA . PHE A 1 284 ? -0.869 -1.253 4.794 1.00 81.56 284 PHE A CA 1
ATOM 2323 C C . PHE A 1 284 ? -0.941 -2.293 3.664 1.00 81.56 284 PHE A C 1
ATOM 2325 O O . PHE A 1 284 ? 0.084 -2.844 3.276 1.00 81.56 284 PHE A O 1
ATOM 2332 N N . GLN A 1 285 ? -2.128 -2.564 3.116 1.00 77.00 285 GLN A N 1
ATOM 2333 C CA . GLN A 1 285 ? -2.339 -3.585 2.079 1.00 77.00 285 GLN A CA 1
ATOM 2334 C C . GLN A 1 285 ? -2.219 -3.060 0.641 1.00 77.00 285 GLN A C 1
ATOM 2336 O O . GLN A 1 285 ? -2.339 -3.834 -0.311 1.00 77.00 285 GLN A O 1
ATOM 2341 N N . ARG A 1 286 ? -2.020 -1.752 0.439 1.00 74.38 286 ARG A N 1
ATOM 2342 C CA . ARG A 1 286 ? -1.904 -1.184 -0.912 1.00 74.38 286 ARG A CA 1
ATOM 2343 C C . ARG A 1 286 ? -0.600 -1.645 -1.568 1.00 74.38 286 ARG A C 1
ATOM 2345 O O . ARG A 1 286 ? 0.460 -1.557 -0.963 1.00 74.38 286 ARG A O 1
ATOM 2352 N N . GLY A 1 287 ? -0.658 -2.036 -2.846 1.00 67.50 287 GLY A N 1
ATOM 2353 C CA . GLY A 1 287 ? 0.527 -2.481 -3.603 1.00 67.50 287 GLY A CA 1
ATOM 2354 C C . GLY A 1 287 ? 1.640 -1.429 -3.742 1.00 67.50 287 GLY A C 1
ATOM 2355 O O . GLY A 1 287 ? 2.788 -1.785 -3.973 1.00 67.50 287 GLY A O 1
ATOM 2356 N N . TYR A 1 288 ? 1.309 -0.148 -3.552 1.00 70.50 288 TYR A N 1
ATOM 2357 C CA . TYR A 1 288 ? 2.249 0.976 -3.467 1.00 70.50 288 TYR A CA 1
ATOM 2358 C C . TYR A 1 288 ? 1.949 1.813 -2.215 1.00 70.50 288 TYR A C 1
ATOM 2360 O O . TYR A 1 288 ? 1.675 3.010 -2.304 1.00 70.50 288 TYR A O 1
ATOM 2368 N N . ALA A 1 289 ? 1.868 1.165 -1.052 1.00 67.81 289 ALA A N 1
ATOM 2369 C CA . ALA A 1 289 ? 1.615 1.858 0.206 1.00 67.81 289 ALA A CA 1
ATOM 2370 C C . ALA A 1 289 ? 2.771 2.814 0.549 1.00 67.81 289 ALA A C 1
ATOM 2372 O O . ALA A 1 289 ? 3.936 2.418 0.532 1.00 67.81 289 ALA A O 1
ATOM 2373 N N . ASP A 1 290 ? 2.445 4.054 0.923 1.00 76.31 290 ASP A N 1
ATOM 2374 C CA . ASP A 1 290 ? 3.369 4.886 1.695 1.00 76.31 290 ASP A CA 1
ATOM 2375 C C . ASP A 1 290 ? 3.455 4.294 3.104 1.00 76.31 290 ASP A C 1
ATOM 2377 O O . ASP A 1 290 ? 2.614 4.555 3.967 1.00 76.31 290 ASP A O 1
ATOM 2381 N N . ILE A 1 291 ? 4.453 3.434 3.305 1.00 79.19 291 ILE A N 1
ATOM 2382 C CA . ILE A 1 291 ? 4.667 2.727 4.566 1.00 79.19 291 ILE A CA 1
ATOM 2383 C C . ILE A 1 291 ? 4.876 3.745 5.695 1.00 79.19 291 ILE A C 1
ATOM 2385 O O . ILE A 1 291 ? 4.280 3.612 6.760 1.00 79.19 291 ILE A O 1
ATOM 2389 N N . SER A 1 292 ? 5.652 4.806 5.465 1.00 78.56 292 SER A N 1
ATOM 2390 C CA . SER A 1 292 ? 5.899 5.840 6.474 1.00 78.56 292 SER A CA 1
ATOM 2391 C C . SER A 1 292 ? 4.617 6.578 6.872 1.00 78.56 292 SER A C 1
ATOM 2393 O O . SER A 1 292 ? 4.432 6.876 8.055 1.00 78.56 292 SER A O 1
ATOM 2395 N N . GLY A 1 293 ? 3.726 6.835 5.911 1.00 81.44 293 GLY A N 1
ATOM 2396 C CA . GLY A 1 293 ? 2.381 7.357 6.155 1.00 81.44 293 GLY A CA 1
ATOM 2397 C C . GLY A 1 293 ? 1.521 6.400 6.985 1.00 81.44 293 GLY A C 1
ATOM 2398 O O . GLY A 1 293 ? 1.002 6.793 8.026 1.00 81.44 293 GLY A O 1
ATOM 2399 N N . ALA A 1 294 ? 1.455 5.122 6.603 1.00 86.19 294 ALA A N 1
ATOM 2400 C CA . ALA A 1 294 ? 0.655 4.117 7.310 1.00 86.19 294 ALA A CA 1
ATOM 2401 C C . ALA A 1 294 ? 1.090 3.923 8.778 1.00 86.19 294 ALA A C 1
ATOM 2403 O O . ALA A 1 294 ? 0.248 3.797 9.668 1.00 86.19 294 ALA A O 1
ATOM 2404 N N . TYR A 1 295 ? 2.398 3.961 9.064 1.00 86.31 295 TYR A N 1
ATOM 2405 C CA . TYR A 1 295 ? 2.898 3.942 10.445 1.00 86.31 295 TYR A CA 1
ATOM 2406 C C . TYR A 1 295 ? 2.567 5.228 11.211 1.00 86.31 295 TYR A C 1
ATOM 2408 O O . TYR A 1 295 ? 2.264 5.164 12.401 1.00 86.31 295 TYR A O 1
ATOM 2416 N N . ALA A 1 296 ? 2.605 6.397 10.565 1.00 84.19 296 ALA A N 1
ATOM 2417 C CA . ALA A 1 296 ? 2.198 7.645 11.209 1.00 84.19 296 ALA A CA 1
ATOM 2418 C C . ALA A 1 296 ? 0.705 7.625 11.590 1.00 84.19 296 ALA A C 1
ATOM 2420 O O . ALA A 1 296 ? 0.358 7.995 12.714 1.00 84.19 296 ALA A O 1
ATOM 2421 N N . ASP A 1 297 ? -0.152 7.111 10.704 1.00 88.38 297 ASP A N 1
ATOM 2422 C CA . ASP A 1 297 ? -1.581 6.927 10.972 1.00 88.38 297 ASP A CA 1
ATOM 2423 C C . ASP A 1 297 ? -1.808 5.938 12.125 1.00 88.38 297 ASP A C 1
ATOM 2425 O O . ASP A 1 297 ? -2.580 6.223 13.043 1.00 88.38 297 ASP A O 1
ATOM 2429 N N . LEU A 1 298 ? -1.073 4.818 12.144 1.00 90.06 298 LEU A N 1
ATOM 2430 C CA . LEU A 1 298 ? -1.116 3.846 13.241 1.00 90.06 298 LEU A CA 1
ATOM 2431 C C . LEU A 1 298 ? -0.716 4.470 14.586 1.00 90.06 298 LEU A C 1
ATOM 2433 O O . LEU A 1 298 ? -1.409 4.259 15.582 1.00 90.06 298 LEU A O 1
ATOM 2437 N N . ARG 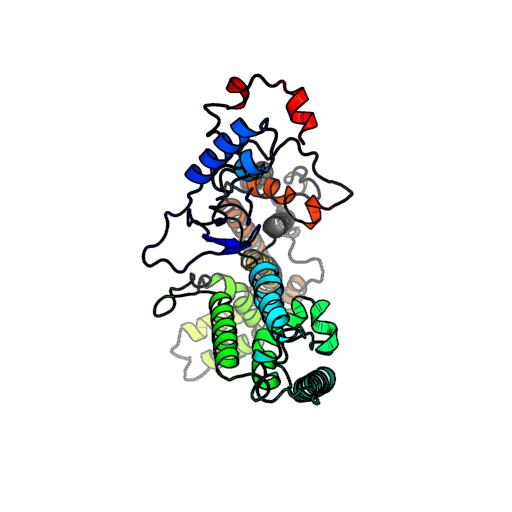A 1 299 ? 0.353 5.279 14.628 1.00 87.88 299 ARG A N 1
ATOM 2438 C CA . ARG A 1 299 ? 0.751 6.013 15.844 1.00 87.88 299 ARG A CA 1
ATOM 2439 C C . ARG A 1 299 ? -0.372 6.922 16.327 1.00 87.88 299 ARG A C 1
ATOM 2441 O O . ARG A 1 299 ? -0.709 6.921 17.510 1.00 87.88 299 ARG A O 1
ATOM 2448 N N . SER A 1 300 ? -0.929 7.719 15.417 1.00 89.12 300 SER A N 1
ATOM 2449 C CA . SER A 1 300 ? -1.995 8.669 15.735 1.00 89.12 300 SER A CA 1
ATOM 2450 C C . SER A 1 300 ? -3.233 7.958 16.279 1.00 89.12 300 SER A C 1
ATOM 2452 O O . SER A 1 300 ? -3.865 8.426 17.229 1.00 89.12 300 SER A O 1
ATOM 2454 N N . PHE A 1 301 ? -3.555 6.799 15.711 1.00 92.06 301 PHE A N 1
ATOM 2455 C CA . PHE A 1 301 ? -4.647 5.959 16.169 1.00 92.06 301 PHE A CA 1
ATOM 2456 C C . PHE A 1 301 ? -4.401 5.387 17.570 1.00 92.06 301 PHE A C 1
ATOM 2458 O O . PHE A 1 301 ? -5.249 5.568 18.442 1.00 92.06 301 PHE A O 1
ATOM 2465 N N . ILE A 1 302 ? -3.229 4.791 17.827 1.00 91.38 302 ILE A N 1
ATOM 2466 C CA . ILE A 1 302 ? -2.846 4.295 19.163 1.00 91.38 302 ILE A CA 1
ATOM 2467 C C . ILE A 1 302 ? -2.955 5.418 20.198 1.00 91.38 302 ILE A C 1
ATOM 2469 O O . ILE A 1 302 ? -3.606 5.247 21.227 1.00 91.38 302 ILE A O 1
ATOM 2473 N N . ASN A 1 303 ? -2.399 6.595 19.902 1.00 89.12 303 ASN A N 1
ATOM 2474 C CA . ASN A 1 303 ? -2.466 7.749 20.797 1.00 89.12 303 ASN A CA 1
ATOM 2475 C C . ASN A 1 303 ? -3.908 8.218 21.042 1.00 89.12 303 ASN A C 1
ATOM 2477 O O . ASN A 1 303 ? -4.257 8.551 22.174 1.00 89.12 303 ASN A O 1
ATOM 2481 N N . THR A 1 304 ? -4.767 8.203 20.020 1.00 90.88 304 THR A N 1
ATOM 2482 C CA . THR A 1 304 ? -6.200 8.496 20.183 1.00 90.88 304 THR A CA 1
ATOM 2483 C C . THR A 1 304 ? -6.877 7.476 21.098 1.00 90.88 304 THR A C 1
ATOM 2485 O O . THR A 1 304 ? -7.652 7.874 21.962 1.00 90.88 304 THR A O 1
ATOM 2488 N N . MET A 1 305 ? -6.584 6.179 20.955 1.00 92.69 305 MET A N 1
ATOM 2489 C CA . MET A 1 305 ? -7.171 5.134 21.804 1.00 92.69 305 MET A CA 1
ATOM 2490 C C . MET A 1 305 ? -6.689 5.239 23.255 1.00 92.69 305 MET A C 1
ATOM 2492 O O . MET A 1 305 ? -7.503 5.193 24.172 1.00 92.69 305 MET A O 1
ATOM 2496 N N . VAL A 1 306 ? -5.391 5.461 23.472 1.00 91.94 306 VAL A N 1
ATOM 2497 C CA . VAL A 1 306 ? -4.806 5.638 24.810 1.00 91.94 306 VAL A CA 1
ATOM 2498 C C . VAL A 1 306 ? -5.406 6.847 25.525 1.00 91.94 306 VAL A C 1
ATOM 2500 O O . VAL A 1 306 ? -5.800 6.739 26.684 1.00 91.94 306 VAL A O 1
ATOM 2503 N N . ARG A 1 307 ? -5.549 7.987 24.836 1.00 91.19 307 ARG A N 1
ATOM 2504 C CA . ARG A 1 307 ? -6.152 9.208 25.406 1.00 91.19 307 ARG A CA 1
ATOM 2505 C C . ARG A 1 307 ? -7.618 9.042 25.808 1.00 91.19 307 ARG A C 1
ATOM 2507 O O . ARG A 1 307 ? -8.119 9.858 26.570 1.00 91.19 307 ARG A O 1
ATOM 2514 N N . ARG A 1 308 ? -8.311 8.009 25.313 1.00 92.12 308 ARG A N 1
ATOM 2515 C CA . ARG A 1 308 ? -9.681 7.690 25.744 1.00 92.12 308 ARG A CA 1
ATOM 2516 C C . ARG A 1 308 ? -9.735 6.953 27.081 1.00 92.12 308 ARG A C 1
ATOM 2518 O O . ARG A 1 308 ? -10.817 6.899 27.651 1.00 92.12 308 ARG A O 1
ATOM 2525 N N . ILE A 1 309 ? -8.633 6.361 27.550 1.00 93.56 309 ILE A N 1
ATOM 2526 C CA . ILE A 1 309 ? -8.620 5.494 28.744 1.00 93.56 309 ILE A CA 1
ATOM 2527 C C . ILE A 1 309 ? -7.592 5.885 29.805 1.00 93.56 309 ILE A C 1
ATOM 2529 O O . ILE A 1 309 ? -7.789 5.528 30.963 1.00 93.56 309 ILE A O 1
ATOM 2533 N N . LEU A 1 310 ? -6.514 6.588 29.449 1.00 92.44 310 LEU A N 1
ATOM 2534 C CA . LEU A 1 310 ? -5.474 7.015 30.386 1.00 92.44 310 LEU A CA 1
ATOM 2535 C C . LEU A 1 310 ? -5.582 8.501 30.718 1.00 92.44 310 LEU A C 1
ATOM 2537 O O . LEU A 1 310 ? -5.972 9.322 29.886 1.00 92.44 310 LEU A O 1
ATOM 2541 N N . ARG A 1 311 ? -5.169 8.839 31.939 1.00 90.56 311 ARG A N 1
ATOM 2542 C CA . ARG A 1 311 ? -5.048 10.215 32.412 1.00 90.56 311 ARG A CA 1
ATOM 2543 C C . ARG A 1 311 ? -3.948 10.963 31.643 1.00 90.56 311 ARG A C 1
ATOM 2545 O O . ARG A 1 311 ? -2.926 10.349 31.319 1.00 90.56 311 ARG A O 1
ATOM 2552 N N . PRO A 1 312 ? -4.094 12.275 31.386 1.00 87.44 312 PRO A N 1
ATOM 2553 C CA . PRO A 1 312 ? -3.084 13.057 30.670 1.00 87.44 312 PRO A CA 1
ATOM 2554 C C . PRO A 1 312 ? -1.678 12.976 31.287 1.00 87.44 312 PRO A C 1
ATOM 2556 O O . PRO A 1 312 ? -0.694 12.923 30.554 1.00 87.44 312 PRO A O 1
ATOM 2559 N N . GLU A 1 313 ? -1.569 12.894 32.615 1.00 86.19 313 GLU A N 1
ATOM 2560 C CA . GLU A 1 313 ? -0.295 12.832 33.346 1.00 86.19 313 GLU A CA 1
ATOM 2561 C C . GLU A 1 313 ? 0.472 11.525 33.090 1.00 86.19 313 GLU A C 1
ATOM 2563 O O . GLU A 1 313 ? 1.705 11.492 33.156 1.00 86.19 313 GLU A O 1
ATOM 2568 N N . ALA A 1 314 ? -0.249 10.447 32.769 1.00 85.44 314 ALA A N 1
ATOM 2569 C CA . ALA A 1 314 ? 0.337 9.159 32.413 1.00 85.44 314 ALA A CA 1
ATOM 2570 C C . ALA A 1 314 ? 0.887 9.150 30.974 1.00 85.44 314 ALA A C 1
ATOM 2572 O O . ALA A 1 314 ? 1.770 8.355 30.648 1.00 85.44 314 ALA A O 1
ATOM 2573 N N . ILE A 1 315 ? 0.410 10.061 30.120 1.00 82.62 315 ILE A N 1
ATOM 2574 C CA . ILE A 1 315 ? 0.802 10.205 28.715 1.00 82.62 315 ILE A CA 1
ATOM 2575 C C . ILE A 1 315 ? 1.869 11.310 28.630 1.00 82.62 315 ILE A C 1
ATOM 2577 O O . ILE A 1 315 ? 1.632 12.401 28.112 1.00 82.62 315 ILE A O 1
ATOM 2581 N N . ARG A 1 316 ? 3.060 11.071 29.200 1.00 66.94 316 ARG A N 1
ATOM 2582 C CA . ARG A 1 316 ? 4.154 12.064 29.193 1.00 66.94 316 ARG A CA 1
ATOM 2583 C C . ARG A 1 316 ? 4.520 12.452 27.753 1.00 66.94 316 ARG A C 1
ATOM 2585 O O . ARG A 1 316 ? 4.961 11.598 26.995 1.00 66.94 316 ARG A O 1
ATOM 2592 N N . SER A 1 317 ? 4.331 13.735 27.417 1.00 56.09 317 SER A N 1
ATOM 2593 C CA . SER A 1 317 ? 4.742 14.444 26.188 1.00 56.09 317 SER A CA 1
ATOM 2594 C C . SER A 1 317 ? 5.077 13.546 24.986 1.00 56.09 317 SER A C 1
ATOM 2596 O O . SER A 1 317 ? 6.233 13.363 24.605 1.00 56.09 317 SER A O 1
ATOM 2598 N N . THR A 1 318 ? 4.046 13.000 24.345 1.00 53.97 318 THR A N 1
ATOM 2599 C CA . THR A 1 318 ? 4.168 12.524 22.966 1.00 53.97 318 THR A CA 1
ATOM 2600 C C . THR A 1 318 ? 4.365 13.764 22.097 1.00 53.97 318 THR A C 1
ATOM 2602 O O . THR A 1 318 ? 3.448 14.589 22.041 1.00 53.97 318 THR A O 1
ATOM 2605 N N . GLN A 1 319 ? 5.517 13.940 21.441 1.00 53.94 319 GLN A N 1
ATOM 2606 C CA . GLN A 1 319 ? 5.681 15.033 20.474 1.00 53.94 319 GLN A CA 1
ATOM 2607 C C . GLN A 1 319 ? 4.464 15.077 19.533 1.00 53.94 319 GLN A C 1
ATOM 2609 O O . GLN A 1 319 ? 4.004 14.036 19.043 1.00 53.94 319 GLN A O 1
ATOM 2614 N N . VAL A 1 320 ? 3.905 16.276 19.344 1.00 49.94 320 VAL A N 1
ATOM 2615 C CA . VAL A 1 320 ? 2.784 16.506 18.429 1.00 49.94 320 VAL A CA 1
ATOM 2616 C C . VAL A 1 320 ? 3.313 16.342 17.009 1.00 49.94 320 VAL A C 1
ATOM 2618 O O . VAL A 1 320 ? 4.173 17.098 16.568 1.00 49.94 320 VAL A O 1
ATOM 2621 N N . GLY A 1 321 ? 2.809 15.331 16.303 1.00 55.47 321 GLY A N 1
ATOM 2622 C CA . GLY A 1 321 ? 3.377 14.908 15.023 1.00 55.47 321 GLY A CA 1
ATOM 2623 C C . GLY A 1 321 ? 4.609 14.013 15.199 1.00 55.47 321 GLY A C 1
ATOM 2624 O O . GLY A 1 321 ? 5.213 13.951 16.264 1.00 55.47 321 GLY A O 1
ATOM 2625 N N . GLY A 1 322 ? 4.925 13.216 14.178 1.00 63.56 322 GLY A N 1
ATOM 2626 C CA . GLY A 1 322 ? 6.051 12.272 14.198 1.00 63.56 322 GLY A CA 1
ATOM 2627 C C . GLY A 1 322 ? 5.642 10.816 13.976 1.00 63.56 322 GLY A C 1
ATOM 2628 O O . GLY A 1 322 ? 4.458 10.479 14.004 1.00 63.56 322 GLY A O 1
ATOM 2629 N N . MET A 1 323 ? 6.632 9.964 13.714 1.00 70.31 323 MET A N 1
ATOM 2630 C CA . MET A 1 323 ? 6.455 8.531 13.449 1.00 70.31 323 MET A CA 1
ATOM 2631 C C . MET A 1 323 ? 6.470 7.694 14.725 1.00 70.31 323 MET A C 1
ATOM 2633 O O . MET A 1 323 ? 6.844 8.196 15.781 1.00 70.31 323 MET A O 1
ATOM 2637 N N . VAL A 1 324 ? 6.034 6.431 14.627 1.00 71.69 324 VAL A N 1
ATOM 2638 C CA . VAL A 1 324 ? 6.076 5.478 15.749 1.00 71.69 324 VAL A CA 1
ATOM 2639 C C . VAL A 1 324 ? 7.509 5.398 16.283 1.00 71.69 324 VAL A C 1
ATOM 2641 O O . VAL A 1 324 ? 8.442 5.160 15.519 1.00 71.69 324 VAL A O 1
ATOM 2644 N N . SER A 1 325 ? 7.670 5.588 17.592 1.00 77.94 325 SER A N 1
ATOM 2645 C CA . SER A 1 325 ? 8.933 5.403 18.306 1.00 77.94 325 SER A CA 1
ATOM 2646 C C . SER A 1 325 ? 8.812 4.233 19.277 1.00 77.94 325 SER A C 1
ATOM 2648 O O . SER A 1 325 ? 7.855 4.173 20.048 1.00 77.94 325 SER A O 1
ATOM 2650 N N . LEU A 1 326 ? 9.782 3.314 19.288 1.00 78.00 326 LEU A N 1
ATOM 2651 C CA . LEU A 1 326 ? 9.765 2.172 20.209 1.00 78.00 326 LEU A CA 1
ATOM 2652 C C . LEU A 1 326 ? 9.796 2.619 21.675 1.00 78.00 326 LEU A C 1
ATOM 2654 O O . LEU A 1 326 ? 9.085 2.046 22.498 1.00 78.00 326 LEU A O 1
ATOM 2658 N N . THR A 1 327 ? 10.545 3.678 21.991 1.00 81.75 327 THR A N 1
ATOM 2659 C CA . THR A 1 327 ? 10.626 4.228 23.353 1.00 81.75 327 THR A CA 1
ATOM 2660 C C . THR A 1 327 ? 9.285 4.792 23.820 1.00 81.75 327 THR A C 1
ATOM 2662 O O . THR A 1 327 ? 8.861 4.532 24.945 1.00 81.75 327 THR A O 1
ATOM 2665 N N . GLU A 1 328 ? 8.572 5.497 22.937 1.00 83.50 328 GLU A N 1
ATOM 2666 C CA . GLU A 1 328 ? 7.223 6.013 23.200 1.00 83.50 328 GLU A CA 1
ATOM 2667 C C . GLU A 1 328 ? 6.244 4.856 23.436 1.00 83.50 328 GLU A C 1
ATOM 2669 O O . GLU A 1 328 ? 5.515 4.843 24.426 1.00 83.50 328 GLU A O 1
ATOM 2674 N N . MET A 1 329 ? 6.264 3.841 22.570 1.00 85.62 329 MET A N 1
ATOM 2675 C CA . MET A 1 329 ? 5.353 2.696 22.661 1.00 85.62 329 MET A CA 1
ATOM 2676 C C . MET A 1 329 ? 5.619 1.838 23.908 1.00 85.62 329 MET A C 1
ATOM 2678 O O . MET A 1 329 ? 4.677 1.353 24.534 1.00 85.62 329 MET A O 1
ATOM 2682 N N . GLN A 1 330 ? 6.880 1.691 24.326 1.00 85.88 330 GLN A N 1
ATOM 2683 C CA . GLN A 1 330 ? 7.249 1.026 25.582 1.00 85.88 330 GLN A CA 1
ATOM 2684 C C . GLN A 1 330 ? 6.812 1.825 26.815 1.00 85.88 330 GLN A C 1
ATOM 2686 O O . GLN A 1 330 ? 6.321 1.237 27.785 1.00 85.88 330 GLN A O 1
ATOM 2691 N N . ALA A 1 331 ? 6.941 3.154 26.782 1.00 86.94 331 ALA A N 1
ATOM 2692 C CA . ALA A 1 331 ? 6.453 4.018 27.853 1.00 86.94 331 ALA A CA 1
ATOM 2693 C C . ALA A 1 331 ? 4.929 3.901 28.008 1.00 86.94 331 ALA A C 1
ATOM 2695 O O . ALA A 1 331 ? 4.445 3.718 29.125 1.00 86.94 331 ALA A O 1
ATOM 2696 N N . LEU A 1 332 ? 4.185 3.902 26.895 1.00 88.75 332 LEU A N 1
ATOM 2697 C CA . LEU A 1 332 ? 2.737 3.669 26.895 1.00 88.75 332 LEU A CA 1
ATOM 2698 C C . LEU A 1 332 ? 2.382 2.285 27.444 1.00 88.75 332 LEU A C 1
ATOM 2700 O O . LEU A 1 332 ? 1.530 2.177 28.323 1.00 88.75 332 LEU A O 1
ATOM 2704 N N . LYS A 1 333 ? 3.081 1.236 26.995 1.00 88.75 333 LYS A N 1
ATOM 2705 C CA . LYS A 1 333 ? 2.878 -0.130 27.498 1.00 88.75 333 LYS A CA 1
ATOM 2706 C C . LYS A 1 333 ? 3.085 -0.210 29.012 1.00 88.75 333 LYS A C 1
ATOM 2708 O O . LYS A 1 333 ? 2.296 -0.839 29.705 1.00 88.75 333 LYS A O 1
ATOM 2713 N N . THR A 1 334 ? 4.105 0.470 29.533 1.00 89.31 334 THR A N 1
ATOM 2714 C CA . THR A 1 334 ? 4.384 0.531 30.976 1.00 89.31 334 THR A CA 1
ATOM 2715 C C . THR A 1 334 ? 3.316 1.325 31.728 1.00 89.31 334 THR A C 1
ATOM 2717 O O . THR A 1 334 ? 2.903 0.926 32.815 1.00 89.31 334 THR A O 1
ATOM 2720 N N . ALA A 1 335 ? 2.834 2.430 31.152 1.00 89.62 335 ALA A N 1
ATOM 2721 C CA . ALA A 1 335 ? 1.769 3.233 31.742 1.00 89.62 335 ALA A CA 1
ATOM 2722 C C . ALA A 1 335 ? 0.458 2.442 31.875 1.00 89.62 335 ALA A C 1
ATOM 2724 O O . ALA A 1 335 ? -0.234 2.592 32.879 1.00 89.62 335 ALA A O 1
ATOM 2725 N N . MET A 1 336 ? 0.152 1.563 30.919 1.00 90.38 336 MET A N 1
ATOM 2726 C CA . MET A 1 336 ? -1.050 0.723 30.933 1.00 90.38 336 MET A CA 1
ATOM 2727 C C . MET A 1 336 ? -1.029 -0.407 31.975 1.00 90.38 336 MET A C 1
ATOM 2729 O O . MET A 1 336 ? -2.084 -0.947 32.290 1.00 90.38 336 MET A O 1
ATOM 2733 N N . LEU A 1 337 ? 0.127 -0.746 32.558 1.00 89.62 337 LEU A N 1
ATOM 2734 C CA . LEU A 1 337 ? 0.215 -1.762 33.622 1.00 89.62 337 LEU A CA 1
ATOM 2735 C C . LEU A 1 337 ? -0.306 -1.264 34.979 1.00 89.62 337 LEU A C 1
ATOM 2737 O O . LEU A 1 337 ? -0.572 -2.061 35.877 1.00 89.62 337 LEU A O 1
ATOM 2741 N N . ARG A 1 338 ? -0.413 0.054 35.148 1.00 90.00 338 ARG A N 1
ATOM 2742 C CA . ARG A 1 338 ? -0.716 0.716 36.418 1.00 90.00 338 ARG A CA 1
ATOM 2743 C C . ARG A 1 338 ? -2.168 1.174 36.443 1.00 90.00 338 ARG A C 1
ATOM 2745 O O . ARG A 1 338 ? -2.562 2.011 35.634 1.00 90.00 338 ARG A O 1
ATOM 2752 N N . GLN A 1 339 ? -2.970 0.643 37.365 1.00 88.38 339 GLN A N 1
ATOM 2753 C CA . GLN A 1 339 ? -4.403 0.955 37.441 1.00 88.38 339 GLN A CA 1
ATOM 2754 C C . GLN A 1 339 ? -4.673 2.430 37.767 1.00 88.38 339 GLN A C 1
ATOM 2756 O O . GLN A 1 339 ? -5.638 3.005 37.269 1.00 88.38 339 GLN A O 1
ATOM 2761 N N . GLU A 1 340 ? -3.790 3.069 38.531 1.00 90.75 340 GLU A N 1
ATOM 2762 C CA . GLU A 1 340 ? -3.862 4.485 38.895 1.00 90.75 340 GLU A CA 1
ATOM 2763 C C . GLU A 1 340 ? -3.786 5.436 37.689 1.00 90.75 340 GLU A C 1
ATOM 2765 O O . GLU A 1 340 ? -4.271 6.567 37.757 1.00 90.75 340 GLU A O 1
ATOM 2770 N N . ASN A 1 341 ? -3.227 4.971 36.568 1.00 92.69 341 ASN A N 1
ATOM 2771 C CA . ASN A 1 341 ? -3.090 5.765 35.352 1.00 92.69 341 ASN A CA 1
ATOM 2772 C C . ASN A 1 341 ? -4.379 5.834 34.528 1.00 92.69 341 ASN A C 1
ATOM 2774 O O . ASN A 1 341 ? -4.463 6.655 33.614 1.00 92.69 341 ASN A O 1
ATOM 2778 N N . PHE A 1 342 ? -5.372 4.988 34.809 1.00 93.00 342 PHE A N 1
ATOM 2779 C CA . PHE A 1 342 ? -6.614 4.967 34.047 1.00 93.00 342 PHE A CA 1
ATOM 2780 C C . PHE A 1 342 ? -7.585 6.061 34.502 1.00 93.00 342 PHE A C 1
ATOM 2782 O O . PHE A 1 342 ? -7.612 6.490 35.663 1.00 93.00 342 PHE A O 1
ATOM 2789 N N . LEU A 1 343 ? -8.396 6.518 33.552 1.00 92.50 343 LEU A N 1
ATOM 2790 C CA . LEU A 1 343 ? -9.528 7.396 33.808 1.00 92.50 343 LEU A CA 1
ATOM 2791 C C . LEU A 1 343 ? -10.633 6.630 34.563 1.00 92.50 343 LEU A C 1
ATOM 2793 O O . LEU A 1 343 ? -10.838 5.437 34.303 1.00 92.50 343 LEU A O 1
ATOM 2797 N N . PRO A 1 344 ? -11.368 7.304 35.469 1.00 92.19 344 PRO A N 1
ATOM 2798 C CA . PRO A 1 344 ? -12.657 6.822 35.965 1.00 92.19 344 PRO A CA 1
ATOM 2799 C C . PRO A 1 344 ? -13.600 6.469 34.808 1.00 92.19 344 PRO A C 1
ATOM 2801 O O . PRO A 1 344 ? -13.484 7.042 33.721 1.00 92.19 344 PRO A O 1
ATOM 2804 N N . LEU A 1 345 ? -14.533 5.535 35.029 1.00 90.00 345 LEU A N 1
ATOM 2805 C CA . LEU A 1 345 ? -15.407 5.021 33.966 1.00 90.00 345 LEU A CA 1
ATOM 2806 C C . LEU A 1 345 ? -16.213 6.134 33.296 1.00 90.00 345 LEU A C 1
ATOM 2808 O O . LEU A 1 345 ? -16.434 6.069 32.094 1.00 90.00 345 LEU A O 1
ATOM 2812 N N . GLU A 1 346 ? -16.598 7.158 34.043 1.00 87.06 346 GLU A N 1
ATOM 2813 C CA . GLU A 1 346 ? -17.399 8.299 33.604 1.00 87.06 346 GLU A CA 1
ATOM 2814 C C . GLU A 1 346 ? -16.633 9.210 32.636 1.00 87.06 346 GLU A C 1
ATOM 2816 O O . GLU A 1 346 ? -17.237 9.873 31.798 1.00 87.06 346 GLU A O 1
ATOM 2821 N N . LEU A 1 347 ? -15.299 9.217 32.726 1.00 87.62 347 LEU A N 1
ATOM 2822 C CA . LEU A 1 347 ? -14.417 10.071 31.926 1.00 87.62 347 LEU A CA 1
ATOM 2823 C C . LEU A 1 347 ? -13.790 9.345 30.729 1.00 87.62 347 LEU A C 1
ATOM 2825 O O . LEU A 1 347 ? -13.043 9.953 29.962 1.00 87.62 347 LEU A O 1
ATOM 2829 N N . VAL A 1 348 ? -14.073 8.053 30.548 1.00 89.25 348 VAL A N 1
ATOM 2830 C CA . VAL A 1 348 ? -13.623 7.304 29.369 1.00 89.25 348 VAL A CA 1
ATOM 2831 C C . VAL A 1 348 ? -14.283 7.869 28.103 1.00 89.25 348 VAL A C 1
ATOM 2833 O O . VAL A 1 348 ? -15.446 8.264 28.083 1.00 89.25 348 VAL A O 1
ATOM 2836 N N . GLY A 1 349 ? -13.536 7.916 26.999 1.00 85.81 349 GLY A N 1
ATOM 2837 C CA . GLY A 1 349 ? -14.011 8.511 25.748 1.00 85.81 349 GLY A CA 1
ATOM 2838 C C . GLY A 1 349 ? -14.974 7.619 24.949 1.00 85.81 349 GLY A C 1
ATOM 2839 O O . GLY A 1 349 ? -14.539 6.930 24.024 1.00 85.81 349 GLY A O 1
ATOM 2840 N N . TYR A 1 350 ? -16.283 7.693 25.220 1.00 85.56 350 TYR A N 1
ATOM 2841 C CA . TYR A 1 350 ? -17.332 6.895 24.549 1.00 85.56 350 TYR A CA 1
ATOM 2842 C C . TYR A 1 350 ? -17.901 7.491 23.246 1.00 85.56 350 TYR A C 1
ATOM 2844 O O . TYR A 1 350 ? -19.006 7.134 22.848 1.00 85.56 350 TYR A O 1
ATOM 2852 N N . SER A 1 351 ? -17.158 8.365 22.552 1.00 67.62 351 SER A N 1
ATOM 2853 C CA . SER A 1 351 ? -17.670 9.407 21.630 1.00 67.62 351 SER A CA 1
ATOM 2854 C C . SER A 1 351 ? -18.335 10.543 22.418 1.00 67.62 351 SER A C 1
ATOM 2856 O O . SER A 1 351 ? -19.101 10.267 23.333 1.00 67.62 351 SER A O 1
ATOM 2858 N N . GLY A 1 352 ? -17.955 11.802 22.152 1.00 62.81 352 GLY A N 1
ATOM 2859 C CA . GLY A 1 352 ? -18.304 12.963 22.993 1.00 62.81 352 GLY A CA 1
ATOM 2860 C C . GLY A 1 352 ? -19.798 13.090 23.324 1.00 62.81 352 GLY A C 1
ATOM 2861 O O . GLY A 1 352 ? -20.633 12.440 22.694 1.00 62.81 352 GLY A O 1
ATOM 2862 N N . GLU A 1 353 ? -20.141 13.914 24.317 1.00 57.47 353 GLU A N 1
ATOM 2863 C CA . GLU A 1 353 ? -21.531 14.107 24.760 1.00 57.47 353 GLU A CA 1
ATOM 2864 C C . GLU A 1 353 ? -22.486 14.338 23.570 1.00 57.47 353 GLU A C 1
ATOM 2866 O O . GLU A 1 353 ? -22.215 15.134 22.671 1.00 57.47 353 GLU A O 1
ATOM 2871 N N . GLY A 1 354 ? -23.582 13.568 23.513 1.00 62.53 354 GLY A N 1
ATOM 2872 C CA . GLY A 1 354 ? -24.524 13.572 22.379 1.00 62.53 354 GLY A CA 1
ATOM 2873 C C . GLY A 1 354 ? -24.140 12.681 21.181 1.00 62.53 354 GLY A C 1
ATOM 2874 O O . GLY A 1 354 ? -24.849 12.662 20.166 1.00 62.53 354 GLY A O 1
ATOM 2875 N N . GLY A 1 355 ? -23.047 11.921 21.286 1.00 80.88 355 GLY A N 1
ATOM 2876 C CA . GLY A 1 355 ? -22.619 10.906 20.322 1.00 80.88 355 GLY A CA 1
ATOM 2877 C C . GLY A 1 355 ? -23.559 9.696 20.213 1.00 80.88 355 GLY A C 1
ATOM 2878 O O . GLY A 1 355 ? -24.538 9.561 20.948 1.00 80.88 355 GLY A O 1
ATOM 2879 N N . ALA A 1 356 ? -23.263 8.794 19.270 1.00 85.88 356 ALA A N 1
ATOM 2880 C CA . ALA A 1 356 ? -24.094 7.617 18.984 1.00 85.88 356 ALA A CA 1
ATOM 2881 C C . ALA A 1 356 ? -24.267 6.692 20.204 1.00 85.88 356 ALA A C 1
ATOM 2883 O O . ALA A 1 356 ? -25.350 6.150 20.397 1.00 85.88 356 ALA A O 1
ATOM 2884 N N . PHE A 1 357 ? -23.236 6.585 21.047 1.00 91.12 357 PHE A N 1
ATOM 2885 C CA . PHE A 1 357 ? -23.261 5.804 22.285 1.00 91.12 357 PHE A CA 1
ATOM 2886 C C . PHE A 1 357 ? -24.286 6.330 23.291 1.00 91.12 357 PHE A C 1
ATOM 2888 O O . PHE A 1 357 ? -25.186 5.605 23.706 1.00 91.12 357 PHE A O 1
ATOM 2895 N N . TRP A 1 358 ? -24.207 7.621 23.625 1.00 90.69 358 TRP A N 1
ATOM 2896 C CA . TRP A 1 358 ? -25.127 8.252 24.572 1.00 90.69 358 TRP A CA 1
ATOM 2897 C C . TRP A 1 358 ? -26.565 8.274 24.050 1.00 90.69 358 TRP A C 1
ATOM 2899 O O . TRP A 1 358 ? -27.503 8.043 24.809 1.00 90.69 358 TRP A O 1
ATOM 2909 N N . LYS A 1 359 ? -26.748 8.470 22.737 1.00 90.56 359 LYS A N 1
ATOM 2910 C CA . LYS A 1 359 ? -28.063 8.351 22.090 1.00 90.56 359 LYS A CA 1
ATOM 2911 C C . LYS A 1 359 ? -28.638 6.944 22.226 1.00 90.56 359 LYS A C 1
ATOM 2913 O O . LYS A 1 359 ? -29.805 6.815 22.580 1.00 90.56 359 LYS A O 1
ATOM 2918 N N . ALA A 1 360 ? -27.827 5.913 21.993 1.00 91.38 360 ALA A N 1
ATOM 2919 C CA . ALA A 1 360 ? -28.254 4.528 22.142 1.00 91.38 360 ALA A CA 1
ATOM 2920 C C . ALA A 1 360 ? -28.616 4.196 23.603 1.00 91.38 360 ALA A C 1
ATOM 2922 O O . ALA A 1 360 ? -29.604 3.503 23.827 1.00 91.38 360 ALA A O 1
ATOM 2923 N N . ILE A 1 361 ? -27.901 4.755 24.593 1.00 92.12 361 ILE A N 1
ATOM 2924 C CA . ILE A 1 361 ? -28.249 4.588 26.016 1.00 92.12 361 ILE A CA 1
ATOM 2925 C C . ILE A 1 361 ? -29.657 5.109 26.316 1.00 92.12 361 ILE A C 1
ATOM 2927 O O . ILE A 1 361 ? -30.446 4.435 26.980 1.00 92.12 361 ILE A O 1
ATOM 2931 N N . VAL A 1 362 ? -29.976 6.309 25.823 1.00 91.38 362 VAL A N 1
ATOM 2932 C CA . VAL A 1 362 ? -31.291 6.933 26.026 1.00 91.38 362 VAL A CA 1
ATOM 2933 C C . VAL A 1 362 ? -32.386 6.171 25.274 1.00 91.38 362 VAL A C 1
ATOM 2935 O O . VAL A 1 362 ? -33.475 5.978 25.811 1.00 91.38 362 VAL A O 1
ATOM 2938 N N . GLN A 1 363 ? -32.102 5.715 24.051 1.00 91.94 363 GLN A N 1
ATOM 2939 C CA . GLN A 1 363 ? -33.052 4.970 23.218 1.00 91.94 363 GLN A CA 1
ATOM 2940 C C . GLN A 1 363 ? -33.423 3.609 23.819 1.00 91.94 363 GLN A C 1
ATOM 2942 O O . GLN A 1 363 ? -34.606 3.283 23.877 1.00 91.94 363 GLN A O 1
ATOM 2947 N N . GLU A 1 364 ? -32.440 2.848 24.303 1.00 93.12 364 GLU A N 1
ATOM 2948 C CA . GLU A 1 364 ? -32.658 1.514 24.882 1.00 93.12 364 GLU A CA 1
ATOM 2949 C C . GLU A 1 364 ? -33.101 1.548 26.356 1.00 93.12 364 GLU A C 1
ATOM 2951 O O . GLU A 1 364 ? -33.425 0.506 26.917 1.00 93.12 364 GLU A O 1
ATOM 2956 N N . ARG A 1 365 ? -33.151 2.732 26.991 1.00 93.62 365 ARG A N 1
ATOM 2957 C CA . ARG A 1 365 ? -33.628 2.932 28.377 1.00 93.62 365 ARG A CA 1
ATOM 2958 C C . ARG A 1 365 ? -32.938 2.021 29.405 1.00 93.62 365 ARG A C 1
ATOM 2960 O O . ARG A 1 365 ? -33.589 1.444 30.271 1.00 93.62 365 ARG A O 1
ATOM 2967 N N . LEU A 1 366 ? -31.616 1.908 29.308 1.00 92.81 366 LEU A N 1
ATOM 2968 C CA . LEU A 1 366 ? -30.817 1.040 30.181 1.00 92.81 366 LEU A CA 1
ATOM 2969 C C . LEU A 1 366 ? -30.910 1.420 31.663 1.00 92.81 366 LEU A C 1
ATOM 2971 O O . LEU A 1 366 ? -30.928 2.608 32.001 1.00 92.81 366 LEU A O 1
ATOM 2975 N N . SER A 1 367 ? -30.882 0.410 32.537 1.00 93.50 367 SER A N 1
ATOM 2976 C CA . SER A 1 367 ? -30.715 0.603 33.982 1.00 93.50 367 SER A CA 1
ATOM 2977 C C . SER A 1 367 ? -29.309 1.115 34.320 1.00 93.50 367 SER A C 1
ATOM 2979 O O . SER A 1 367 ? -28.376 0.975 33.526 1.00 93.50 367 SER A O 1
ATOM 2981 N N . GLU A 1 368 ? -29.123 1.693 35.511 1.00 91.88 368 GLU A N 1
ATOM 2982 C CA . GLU A 1 368 ? -27.793 2.143 35.959 1.00 91.88 368 GLU A CA 1
ATOM 2983 C C . GLU A 1 368 ? -26.775 0.994 36.023 1.00 91.88 368 GLU A C 1
ATOM 2985 O O . GLU A 1 368 ? -25.623 1.156 35.625 1.00 91.88 368 GLU A O 1
ATOM 2990 N N . GLU A 1 369 ? -27.209 -0.200 36.423 1.00 93.62 369 GLU A N 1
ATOM 2991 C CA . GLU A 1 369 ? -26.360 -1.395 36.452 1.00 93.62 369 GLU A CA 1
ATOM 2992 C C . GLU A 1 369 ? -25.886 -1.786 35.045 1.00 93.62 369 GLU A C 1
ATOM 2994 O O . GLU A 1 369 ? -24.691 -2.012 34.830 1.00 93.62 369 GLU A O 1
ATOM 2999 N N . GLN A 1 370 ? -26.793 -1.795 34.060 1.00 93.69 370 GLN A N 1
ATOM 3000 C CA . GLN A 1 370 ? -26.443 -2.100 32.671 1.00 93.69 370 GLN A CA 1
ATOM 3001 C C . GLN A 1 370 ? -25.536 -1.022 32.060 1.00 93.69 370 GLN A C 1
ATOM 3003 O O . GLN A 1 370 ? -24.614 -1.352 31.310 1.00 93.69 370 GLN A O 1
ATOM 3008 N N . LYS A 1 371 ? -25.751 0.260 32.398 1.00 93.31 371 LYS A N 1
ATOM 3009 C CA . LYS A 1 371 ? -24.879 1.369 31.972 1.00 93.31 371 LYS A CA 1
ATOM 3010 C C . LYS A 1 371 ? -23.451 1.173 32.475 1.00 93.31 371 LYS A C 1
ATOM 3012 O O . LYS A 1 371 ? -22.511 1.203 31.680 1.00 93.31 371 LYS A O 1
ATOM 3017 N N . VAL A 1 372 ? -23.276 0.910 33.770 1.00 94.69 372 VAL A N 1
ATOM 3018 C CA . VAL A 1 372 ? -21.950 0.667 34.359 1.00 94.69 372 VAL A CA 1
ATOM 3019 C C . VAL A 1 372 ? -21.295 -0.570 33.736 1.00 94.69 372 VAL A C 1
ATOM 3021 O O . VAL A 1 372 ? -20.105 -0.540 33.405 1.00 94.69 372 VAL A O 1
ATOM 3024 N N . ALA A 1 373 ? -22.062 -1.641 33.510 1.00 95.25 373 ALA A N 1
ATOM 3025 C CA . ALA A 1 373 ? -21.563 -2.862 32.884 1.00 95.25 373 ALA A CA 1
ATOM 3026 C C . ALA A 1 373 ? -21.054 -2.625 31.450 1.00 95.25 373 ALA A C 1
ATOM 3028 O O . ALA A 1 373 ? -19.925 -3.014 31.129 1.00 95.25 373 ALA A O 1
ATOM 3029 N N . VAL A 1 374 ? -21.826 -1.935 30.598 1.00 95.44 374 VAL A N 1
ATOM 3030 C CA . VAL A 1 374 ? -21.413 -1.659 29.211 1.00 95.44 374 VAL A CA 1
ATOM 3031 C C . VAL A 1 374 ? -20.231 -0.689 29.147 1.00 95.44 374 VAL A C 1
ATOM 3033 O O . VAL A 1 374 ? -19.316 -0.884 28.345 1.00 95.44 374 VAL A O 1
ATOM 3036 N N . MET A 1 375 ? -20.184 0.310 30.032 1.00 94.88 375 MET A N 1
ATOM 3037 C CA . MET A 1 375 ? -19.052 1.235 30.162 1.00 94.88 375 MET A CA 1
ATOM 3038 C C . MET A 1 375 ? -17.764 0.492 30.542 1.00 94.88 375 MET A C 1
ATOM 3040 O O . MET A 1 375 ? -16.717 0.680 29.914 1.00 94.88 375 MET A O 1
ATOM 3044 N N . LYS A 1 376 ? -17.847 -0.440 31.499 1.00 95.56 376 LYS A N 1
ATOM 3045 C CA . LYS A 1 376 ? -16.730 -1.317 31.872 1.00 95.56 376 LYS A CA 1
ATOM 3046 C C . LYS A 1 376 ? -16.286 -2.203 30.705 1.00 95.56 376 LYS A C 1
ATOM 3048 O O . LYS A 1 376 ? -15.086 -2.309 30.452 1.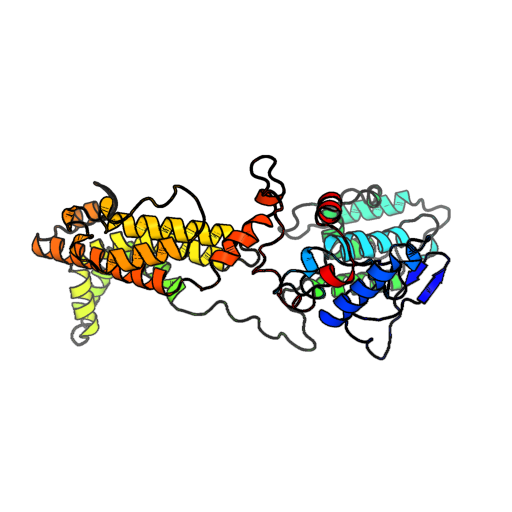00 95.56 376 LYS A O 1
ATOM 3053 N N . ALA A 1 377 ? -17.221 -2.787 29.953 1.00 95.81 377 ALA A N 1
ATOM 3054 C CA . ALA A 1 377 ? -16.907 -3.587 28.766 1.00 95.81 377 ALA A CA 1
ATOM 3055 C C . ALA A 1 377 ? -16.194 -2.763 27.676 1.00 95.81 377 ALA A C 1
ATOM 3057 O O . ALA A 1 377 ? -15.225 -3.228 27.072 1.00 95.81 377 ALA A O 1
ATOM 3058 N N . CYS A 1 378 ? -16.621 -1.517 27.457 1.00 95.19 378 CYS A N 1
ATOM 3059 C CA . CYS A 1 378 ? -15.984 -0.581 26.529 1.00 95.19 378 CYS A CA 1
ATOM 3060 C C . CYS A 1 378 ? -14.549 -0.227 26.954 1.00 95.19 378 CYS A C 1
ATOM 3062 O O . CYS A 1 378 ? -13.638 -0.274 26.122 1.00 95.19 378 CYS A O 1
ATOM 3064 N N . ARG A 1 379 ? -14.323 0.073 28.245 1.00 94.56 379 ARG A N 1
ATOM 3065 C CA . ARG A 1 379 ? -12.974 0.312 28.791 1.00 94.56 379 ARG A CA 1
ATOM 3066 C C . ARG A 1 379 ? -12.080 -0.914 28.602 1.00 94.56 379 ARG A C 1
ATOM 3068 O O . ARG A 1 379 ? -10.965 -0.773 28.104 1.00 94.56 379 ARG A O 1
ATOM 3075 N N . ASN A 1 380 ? -12.574 -2.099 28.963 1.00 95.06 380 ASN A N 1
ATOM 3076 C CA . ASN A 1 380 ? -11.826 -3.352 28.846 1.00 95.06 380 ASN A CA 1
ATOM 3077 C C . ASN A 1 380 ? -11.445 -3.647 27.392 1.00 95.06 380 ASN A C 1
ATOM 3079 O O . ASN A 1 380 ? -10.315 -4.047 27.122 1.00 95.06 380 ASN A O 1
ATOM 3083 N N . PHE A 1 381 ? -12.362 -3.401 26.451 1.00 95.00 381 PHE A N 1
ATOM 3084 C CA . PHE A 1 381 ? -12.071 -3.522 25.028 1.00 95.00 381 PHE A CA 1
ATOM 3085 C C . PHE A 1 381 ? -10.947 -2.583 24.598 1.00 95.00 381 PHE A C 1
ATOM 3087 O O . PHE A 1 381 ? -9.995 -3.049 23.985 1.00 95.00 381 PHE A O 1
ATOM 3094 N N . LEU A 1 382 ? -11.023 -1.287 24.922 1.00 94.38 382 LEU A N 1
ATOM 3095 C CA . LEU A 1 382 ? -9.975 -0.331 24.543 1.00 94.38 382 LEU A CA 1
ATOM 3096 C C . LEU A 1 382 ? -8.619 -0.702 25.140 1.00 94.38 382 LEU A C 1
ATOM 3098 O O . LEU A 1 382 ? -7.611 -0.614 24.443 1.00 94.38 382 LEU A O 1
ATOM 3102 N N . GLN A 1 383 ? -8.599 -1.130 26.402 1.00 94.19 383 GLN A N 1
ATOM 3103 C CA . GLN A 1 383 ? -7.379 -1.573 27.061 1.00 94.19 383 GLN A CA 1
ATOM 3104 C C . GLN A 1 383 ? -6.760 -2.767 26.326 1.00 94.19 383 GLN A C 1
ATOM 3106 O O . GLN A 1 383 ? -5.633 -2.659 25.844 1.00 94.19 383 GLN A O 1
ATOM 3111 N N . ALA A 1 384 ? -7.512 -3.861 26.171 1.00 94.44 384 ALA A N 1
ATOM 3112 C CA . ALA A 1 384 ? -7.028 -5.056 25.484 1.00 94.44 384 ALA A CA 1
ATOM 3113 C C . ALA A 1 384 ? -6.623 -4.738 24.038 1.00 94.44 384 ALA A C 1
ATOM 3115 O O . ALA A 1 384 ? -5.577 -5.159 23.560 1.00 94.44 384 ALA A O 1
ATOM 3116 N N . PHE A 1 385 ? -7.415 -3.929 23.340 1.00 93.00 385 PHE A N 1
ATOM 3117 C CA . PHE A 1 385 ? -7.151 -3.558 21.959 1.00 93.00 385 PHE A CA 1
ATOM 3118 C C . PHE A 1 385 ? -5.836 -2.786 21.801 1.00 93.00 385 PHE A C 1
ATOM 3120 O O . PHE A 1 385 ? -5.051 -3.092 20.904 1.00 93.00 385 PHE A O 1
ATOM 3127 N N . VAL A 1 386 ? -5.548 -1.822 22.680 1.00 92.81 386 VAL A N 1
ATOM 3128 C CA . VAL A 1 386 ? -4.277 -1.086 22.646 1.00 92.81 386 VAL A CA 1
ATOM 3129 C C . VAL A 1 386 ? -3.100 -1.977 23.052 1.00 92.81 386 VAL A C 1
ATOM 3131 O O . VAL A 1 386 ? -2.060 -1.919 22.399 1.00 92.81 386 VAL A O 1
ATOM 3134 N N . GLU A 1 387 ? -3.244 -2.831 24.068 1.00 91.94 387 GLU A N 1
ATOM 3135 C CA . GLU A 1 387 ? -2.201 -3.795 24.464 1.00 91.94 387 GLU A CA 1
ATOM 3136 C C . GLU A 1 387 ? -1.822 -4.727 23.302 1.00 91.94 387 GLU A C 1
ATOM 3138 O O . GLU A 1 387 ? -0.640 -4.955 23.015 1.00 91.94 387 GLU A O 1
ATOM 3143 N N . GLU A 1 388 ? -2.828 -5.207 22.571 1.00 91.31 388 GLU A N 1
ATOM 3144 C CA . GLU A 1 388 ? -2.659 -6.070 21.407 1.00 91.31 388 GLU A CA 1
ATOM 3145 C C . GLU A 1 388 ? -2.012 -5.333 20.216 1.00 91.31 388 GLU A C 1
ATOM 3147 O O . GLU A 1 388 ? -1.244 -5.940 19.464 1.00 91.31 388 GLU A O 1
ATOM 3152 N N . LEU A 1 389 ? -2.265 -4.028 20.049 1.00 90.12 389 LEU A N 1
ATOM 3153 C CA . LEU A 1 389 ? -1.585 -3.201 19.044 1.00 90.12 389 LEU A CA 1
ATOM 3154 C C . LEU A 1 389 ? -0.116 -2.967 19.413 1.00 90.12 389 LEU A C 1
ATOM 3156 O O . LEU A 1 389 ? 0.766 -3.177 18.581 1.00 90.12 389 LEU A O 1
ATOM 3160 N N . LEU A 1 390 ? 0.155 -2.574 20.661 1.00 88.88 390 LEU A N 1
ATOM 3161 C CA . LEU A 1 390 ? 1.508 -2.293 21.150 1.00 88.88 390 LEU A CA 1
ATOM 3162 C C . LEU A 1 390 ? 2.402 -3.541 21.135 1.00 88.88 390 LEU A C 1
ATOM 3164 O O . LEU A 1 390 ? 3.601 -3.432 20.887 1.00 88.88 390 LEU A O 1
ATOM 3168 N N . SER A 1 391 ? 1.842 -4.729 21.381 1.00 87.31 391 SER A N 1
ATOM 3169 C CA . SER A 1 391 ? 2.590 -5.996 21.357 1.00 87.31 391 SER A CA 1
ATOM 3170 C C . SER A 1 391 ? 2.950 -6.490 19.953 1.00 87.31 391 SER A C 1
ATOM 3172 O O . SER A 1 391 ? 3.876 -7.288 19.822 1.00 87.31 391 SER A O 1
ATOM 3174 N N . ARG A 1 392 ? 2.260 -6.016 18.908 1.00 85.31 392 ARG A N 1
ATOM 3175 C CA . ARG A 1 392 ? 2.451 -6.454 17.511 1.00 85.31 392 ARG A CA 1
ATOM 3176 C C . ARG A 1 392 ? 3.242 -5.477 16.649 1.00 85.31 392 ARG A C 1
ATOM 3178 O O . ARG A 1 392 ? 3.401 -5.719 15.452 1.00 85.31 392 ARG A O 1
ATOM 3185 N N . LEU A 1 393 ? 3.734 -4.381 17.222 1.00 81.19 393 LEU A N 1
ATOM 3186 C CA . LEU A 1 393 ? 4.611 -3.468 16.498 1.00 81.19 393 LEU A CA 1
ATOM 3187 C C . LEU A 1 393 ? 5.922 -4.184 16.127 1.00 81.19 393 LEU A C 1
ATOM 3189 O O . LEU A 1 393 ? 6.537 -4.811 16.992 1.00 81.19 393 LEU A O 1
ATOM 3193 N N . PRO A 1 394 ? 6.371 -4.112 14.863 1.00 74.38 394 PRO A N 1
ATOM 3194 C CA . PRO A 1 394 ? 7.588 -4.794 14.452 1.00 74.38 394 PRO A CA 1
ATOM 3195 C C . PRO A 1 394 ? 8.834 -4.109 15.019 1.00 74.38 394 PRO A C 1
ATOM 3197 O O . PRO A 1 394 ? 8.867 -2.900 15.238 1.00 74.38 394 PRO A O 1
ATOM 3200 N N . SER A 1 395 ? 9.907 -4.876 15.193 1.00 70.81 395 SER A N 1
ATOM 3201 C CA . SER A 1 395 ? 11.195 -4.361 15.678 1.00 70.81 395 SER A CA 1
ATOM 3202 C C . SER A 1 395 ? 11.836 -3.335 14.735 1.00 70.81 395 SER A C 1
ATOM 3204 O O . SER A 1 395 ? 12.627 -2.507 15.173 1.00 70.81 395 SER A O 1
ATOM 3206 N N . CYS A 1 396 ? 11.473 -3.339 13.448 1.00 68.81 396 CYS A N 1
ATOM 3207 C CA . CYS A 1 396 ? 12.035 -2.451 12.428 1.00 68.81 396 CYS A CA 1
ATOM 3208 C C . CYS A 1 396 ? 11.385 -1.057 12.360 1.00 68.81 396 CYS A C 1
ATOM 3210 O O . CYS A 1 396 ? 11.672 -0.297 11.435 1.00 68.81 396 CYS A O 1
ATOM 3212 N N . VAL A 1 397 ? 10.515 -0.696 13.308 1.00 73.38 397 VAL A N 1
ATOM 3213 C CA . VAL A 1 397 ? 9.794 0.591 13.320 1.00 73.38 397 VAL A CA 1
ATOM 3214 C C . VAL A 1 397 ? 10.728 1.803 13.163 1.00 73.38 397 VAL A C 1
ATOM 3216 O O . VAL A 1 397 ? 10.424 2.715 12.393 1.00 73.38 397 VAL A O 1
ATOM 3219 N N . GLU A 1 398 ? 11.897 1.802 13.810 1.00 71.94 398 GLU A N 1
ATOM 3220 C CA . GLU A 1 398 ? 12.875 2.895 13.683 1.00 71.94 398 GLU A CA 1
ATOM 3221 C C . GLU A 1 398 ? 13.471 3.002 12.271 1.00 71.94 398 GLU A C 1
ATOM 3223 O O . GLU A 1 398 ? 13.702 4.104 11.763 1.00 71.94 398 GLU A O 1
ATOM 3228 N N . SER A 1 399 ? 13.655 1.868 11.594 1.00 71.56 399 SER A N 1
ATOM 3229 C CA . SER A 1 399 ? 14.096 1.815 10.200 1.00 71.56 399 SER A CA 1
ATOM 3230 C C . SER A 1 399 ? 13.067 2.444 9.259 1.00 71.56 399 SER A C 1
ATOM 3232 O O . SER A 1 399 ? 13.443 3.116 8.301 1.00 71.56 399 SER A O 1
ATOM 3234 N N . VAL A 1 400 ? 11.768 2.306 9.544 1.00 72.19 400 VAL A N 1
ATOM 3235 C CA . VAL A 1 400 ? 10.705 2.940 8.742 1.00 72.19 400 VAL A CA 1
ATOM 3236 C C . VAL A 1 400 ? 10.785 4.467 8.831 1.00 72.19 400 VAL A C 1
ATOM 3238 O O . VAL A 1 400 ? 10.596 5.159 7.825 1.00 72.19 400 VAL A O 1
ATOM 3241 N N . THR A 1 401 ? 11.120 5.002 10.010 1.00 66.94 401 THR A N 1
ATOM 3242 C CA . THR A 1 401 ? 11.336 6.446 10.209 1.00 66.94 401 THR A CA 1
ATOM 3243 C C . THR A 1 401 ? 12.476 6.975 9.365 1.00 66.94 401 THR A C 1
ATOM 3245 O O . THR A 1 401 ? 12.389 8.059 8.791 1.00 66.94 401 THR A O 1
ATOM 3248 N N . LYS A 1 402 ? 13.515 6.167 9.212 1.00 70.56 402 LYS A N 1
ATOM 3249 C CA . LYS A 1 402 ? 14.668 6.494 8.389 1.00 70.56 402 LYS A CA 1
ATOM 3250 C C . LYS A 1 402 ? 14.368 6.408 6.890 1.00 70.56 402 LYS A C 1
ATOM 3252 O O . LYS A 1 402 ? 14.757 7.296 6.135 1.00 70.56 402 LYS A O 1
ATOM 3257 N N . ILE A 1 403 ? 13.614 5.393 6.461 1.00 70.94 403 ILE A N 1
ATOM 3258 C CA . ILE A 1 403 ? 13.198 5.221 5.058 1.00 70.94 403 ILE A CA 1
ATOM 3259 C C . ILE A 1 403 ? 12.314 6.385 4.584 1.00 70.94 403 ILE A C 1
ATOM 3261 O O . ILE A 1 403 ? 12.340 6.729 3.403 1.00 70.94 403 ILE A O 1
ATOM 3265 N N . ARG A 1 404 ? 11.602 7.063 5.497 1.00 72.44 404 ARG A N 1
ATOM 3266 C CA . ARG A 1 404 ? 10.785 8.244 5.176 1.00 72.44 404 ARG A CA 1
ATOM 3267 C C . ARG A 1 404 ? 11.555 9.339 4.435 1.00 72.44 404 ARG A C 1
ATOM 3269 O O . ARG A 1 404 ? 10.956 10.047 3.630 1.00 72.44 404 ARG A O 1
ATOM 3276 N N . ALA A 1 405 ? 12.863 9.469 4.665 1.00 67.56 405 ALA A N 1
ATOM 3277 C CA . ALA A 1 405 ? 13.705 10.433 3.956 1.00 67.56 405 ALA A CA 1
ATOM 3278 C C . ALA A 1 405 ? 13.718 10.214 2.430 1.00 67.56 405 ALA A C 1
ATOM 3280 O O . ALA A 1 405 ? 13.920 11.165 1.680 1.00 67.56 405 ALA A O 1
ATOM 3281 N N . PHE A 1 406 ? 13.458 8.986 1.970 1.00 67.12 406 PHE A N 1
ATOM 3282 C CA . PHE A 1 406 ? 13.403 8.626 0.553 1.00 67.12 406 PHE A CA 1
ATOM 3283 C C . PHE A 1 406 ? 12.009 8.782 -0.070 1.00 67.12 406 PHE A C 1
ATOM 3285 O O . PHE A 1 406 ? 11.858 8.592 -1.278 1.00 67.12 406 PHE A O 1
ATOM 3292 N N . VAL A 1 407 ? 10.980 9.133 0.710 1.00 71.25 407 VAL A N 1
ATOM 3293 C CA 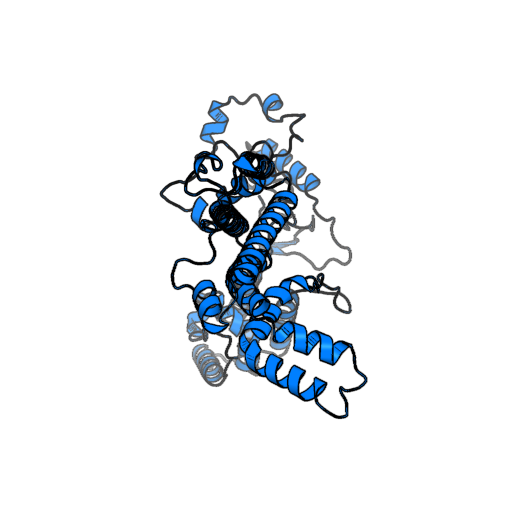. VAL A 1 407 ? 9.639 9.388 0.166 1.00 71.25 407 VAL A CA 1
ATOM 3294 C C . VAL A 1 407 ? 9.713 10.615 -0.754 1.00 71.25 407 VAL A C 1
ATOM 3296 O O . VAL A 1 407 ? 10.179 11.663 -0.303 1.00 71.25 407 VAL A O 1
ATOM 3299 N N . PRO A 1 408 ? 9.243 10.547 -2.019 1.00 69.31 408 PRO A N 1
ATOM 3300 C CA . PRO A 1 408 ? 9.451 11.619 -2.996 1.00 69.31 408 PRO A CA 1
ATOM 3301 C C . PRO A 1 408 ? 8.982 12.999 -2.526 1.00 69.31 408 PRO A C 1
ATOM 3303 O O . PRO A 1 408 ? 9.678 13.986 -2.732 1.00 69.31 408 PRO A O 1
ATOM 3306 N N . SER A 1 409 ? 7.835 13.079 -1.845 1.00 70.50 409 SER A N 1
ATOM 3307 C CA . SER A 1 409 ? 7.313 14.341 -1.305 1.00 70.50 409 SER A CA 1
ATOM 3308 C C . SER A 1 409 ? 8.186 14.936 -0.195 1.00 70.50 409 SER A C 1
ATOM 3310 O O . SER A 1 409 ? 8.210 16.152 -0.035 1.00 70.50 409 SER A O 1
ATOM 3312 N N . VAL A 1 410 ? 8.918 14.103 0.549 1.00 70.06 410 VAL A N 1
ATOM 3313 C CA . VAL A 1 410 ? 9.847 14.520 1.608 1.00 70.06 410 VAL A CA 1
ATOM 3314 C C . VAL A 1 410 ? 11.204 14.887 1.006 1.00 70.06 410 VAL A C 1
ATOM 3316 O O . VAL A 1 410 ? 11.726 15.964 1.280 1.00 70.06 410 VAL A O 1
ATOM 3319 N N . ALA A 1 411 ? 11.745 14.032 0.136 1.00 66.12 411 ALA A N 1
ATOM 3320 C CA . ALA A 1 411 ? 13.048 14.221 -0.502 1.00 66.12 411 ALA A CA 1
ATOM 3321 C C . ALA A 1 411 ? 13.102 15.464 -1.409 1.00 66.12 411 ALA A C 1
ATOM 3323 O O . ALA A 1 411 ? 14.137 16.126 -1.503 1.00 66.12 411 ALA A O 1
ATOM 3324 N N . LEU A 1 412 ? 11.985 15.777 -2.074 1.00 67.25 412 LEU A N 1
ATOM 3325 C CA . LEU A 1 412 ? 11.855 16.914 -2.990 1.00 67.25 412 LEU A CA 1
ATOM 3326 C C . LEU A 1 412 ? 11.321 18.182 -2.301 1.00 67.25 412 LEU A C 1
ATOM 3328 O O . LEU A 1 412 ? 11.135 19.204 -2.962 1.00 67.25 412 LEU A O 1
ATOM 3332 N N . SER A 1 413 ? 11.058 18.136 -0.991 1.00 69.75 413 SER A N 1
ATOM 3333 C CA . SER A 1 413 ? 10.566 19.293 -0.245 1.00 69.75 413 SER A CA 1
ATOM 3334 C C . SER A 1 413 ? 11.648 20.366 -0.093 1.00 69.75 413 SER A C 1
ATOM 3336 O O . SER A 1 413 ? 12.736 20.104 0.417 1.00 69.75 413 SER A O 1
ATOM 3338 N N . ALA A 1 414 ? 11.319 21.612 -0.454 1.00 58.19 414 ALA A N 1
ATOM 3339 C CA . ALA A 1 414 ? 12.186 22.773 -0.234 1.00 58.19 414 ALA A CA 1
ATOM 3340 C C . ALA A 1 414 ? 12.332 23.145 1.259 1.00 58.19 414 ALA A C 1
ATOM 3342 O O . ALA A 1 414 ? 13.304 23.792 1.641 1.00 58.19 414 ALA A O 1
ATOM 3343 N N . ARG A 1 415 ? 11.383 22.733 2.117 1.00 51.47 415 ARG A N 1
ATOM 3344 C CA . ARG A 1 415 ? 11.425 22.918 3.580 1.00 51.47 415 ARG A CA 1
ATOM 3345 C C . ARG A 1 415 ? 11.524 21.558 4.270 1.00 51.47 415 ARG A C 1
ATOM 3347 O O . ARG A 1 415 ? 10.651 20.715 4.097 1.00 51.47 415 ARG A O 1
ATOM 3354 N N . GLY A 1 416 ? 12.565 21.342 5.069 1.00 51.19 416 GLY A N 1
ATOM 3355 C CA . GLY A 1 416 ? 12.755 20.069 5.776 1.00 51.19 416 GLY A CA 1
ATOM 3356 C C . GLY A 1 416 ? 13.400 18.968 4.933 1.00 51.19 416 GLY A C 1
ATOM 3357 O O . GLY A 1 416 ? 13.257 17.797 5.277 1.00 51.19 416 GLY A O 1
ATOM 3358 N N . ARG A 1 417 ? 14.128 19.333 3.863 1.00 48.94 417 ARG A N 1
ATOM 3359 C CA . ARG A 1 417 ? 15.096 18.435 3.223 1.00 48.94 417 ARG A CA 1
ATOM 3360 C C . ARG A 1 417 ? 16.017 17.910 4.332 1.00 48.94 417 ARG A C 1
ATOM 3362 O O . ARG A 1 417 ? 16.669 18.735 4.981 1.00 48.94 417 ARG A O 1
ATOM 3369 N N . PRO A 1 418 ? 16.040 16.597 4.615 1.00 49.75 418 PRO A N 1
ATOM 3370 C CA . PRO A 1 418 ? 16.955 16.063 5.610 1.00 49.75 418 PRO A CA 1
ATOM 3371 C C . PRO A 1 418 ? 18.369 16.488 5.213 1.00 49.75 418 PRO A C 1
ATOM 3373 O O . PRO A 1 418 ? 18.747 16.318 4.051 1.00 49.75 418 PRO A O 1
ATOM 3376 N N . ARG A 1 419 ? 19.144 17.072 6.138 1.00 45.88 419 ARG A N 1
ATOM 3377 C CA . ARG A 1 419 ? 20.591 17.174 5.915 1.00 45.88 419 ARG A CA 1
ATOM 3378 C C . ARG A 1 419 ? 21.070 15.738 5.721 1.00 45.88 419 ARG A C 1
ATOM 3380 O O . ARG A 1 419 ? 20.798 14.896 6.574 1.00 45.88 419 ARG A O 1
ATOM 3387 N N . PHE A 1 420 ? 21.687 15.447 4.580 1.00 43.47 420 PHE A N 1
ATOM 3388 C CA . PHE A 1 420 ? 22.245 14.131 4.292 1.00 43.47 420 PHE A CA 1
ATOM 3389 C C . PHE A 1 420 ? 23.462 13.923 5.207 1.00 43.47 420 PHE A C 1
ATOM 3391 O O . PHE A 1 420 ? 24.597 14.044 4.782 1.00 43.47 420 PHE A O 1
ATOM 3398 N N . SER A 1 421 ? 23.248 13.596 6.481 1.00 44.88 421 SER A N 1
ATOM 3399 C CA . SER A 1 421 ? 24.302 13.109 7.383 1.00 44.88 421 SER A CA 1
ATOM 3400 C C . SER A 1 421 ? 24.655 11.639 7.080 1.00 44.88 421 SER A C 1
ATOM 3402 O O . SER A 1 421 ? 24.924 10.858 7.990 1.00 44.88 421 SER A O 1
ATOM 3404 N N . GLY A 1 422 ? 24.568 11.245 5.804 1.00 46.03 422 GLY A N 1
ATOM 3405 C CA . GLY A 1 422 ? 24.584 9.863 5.324 1.00 46.03 422 GLY A CA 1
ATOM 3406 C C . GLY A 1 422 ? 23.258 9.104 5.527 1.00 46.03 422 GLY A C 1
ATOM 3407 O O . GLY A 1 422 ? 22.416 9.506 6.336 1.00 46.03 422 GLY A O 1
ATOM 3408 N N . PRO A 1 423 ? 23.037 7.989 4.797 1.00 47.44 423 PRO A N 1
ATOM 3409 C CA . PRO A 1 423 ? 22.000 7.029 5.159 1.00 47.44 423 PRO A CA 1
ATOM 3410 C C . PRO A 1 423 ? 22.261 6.517 6.589 1.00 47.44 423 PRO A C 1
ATOM 3412 O O . PRO A 1 423 ? 23.408 6.507 7.039 1.00 47.44 423 PRO A O 1
ATOM 3415 N N . PRO A 1 424 ? 21.232 6.087 7.332 1.00 48.84 424 PRO A N 1
ATOM 3416 C CA . PRO A 1 424 ? 21.427 5.618 8.698 1.00 48.84 424 PRO A CA 1
ATOM 3417 C C . PRO A 1 424 ? 22.421 4.462 8.721 1.00 48.84 424 PRO A C 1
ATOM 3419 O O . PRO A 1 424 ? 22.238 3.488 7.993 1.00 48.84 424 PRO A O 1
ATOM 3422 N N . LYS A 1 425 ? 23.457 4.565 9.557 1.00 50.78 425 LYS A N 1
ATOM 3423 C CA . LYS A 1 425 ? 24.552 3.584 9.639 1.00 50.78 425 LYS A CA 1
ATOM 3424 C C . LYS A 1 425 ? 24.073 2.152 9.926 1.00 50.78 425 LYS A C 1
ATOM 3426 O O . LYS A 1 425 ? 24.780 1.215 9.608 1.00 50.78 425 LYS A O 1
ATOM 3431 N N . ASP A 1 426 ? 22.878 1.992 10.489 1.00 49.72 426 ASP A N 1
ATOM 3432 C CA . ASP A 1 426 ? 22.182 0.728 10.778 1.00 49.72 426 ASP A CA 1
ATOM 3433 C C . ASP A 1 426 ? 21.358 0.166 9.604 1.00 49.72 426 ASP A C 1
ATOM 3435 O O . ASP A 1 426 ? 21.063 -1.026 9.562 1.00 49.72 426 ASP A O 1
ATOM 3439 N N . LEU A 1 427 ? 20.978 1.017 8.647 1.00 48.06 427 LEU A N 1
ATOM 3440 C CA . LEU A 1 427 ? 20.453 0.596 7.346 1.00 48.06 427 LEU A CA 1
ATOM 3441 C C . LEU A 1 427 ? 21.568 0.401 6.325 1.00 48.06 427 LEU A C 1
ATOM 3443 O O . LEU A 1 427 ? 21.286 -0.058 5.221 1.00 48.06 427 LEU A O 1
ATOM 3447 N N . ILE A 1 428 ? 22.803 0.755 6.680 1.00 46.34 428 ILE A N 1
ATOM 3448 C CA . ILE A 1 428 ? 24.000 0.482 5.903 1.00 46.34 428 ILE A CA 1
ATOM 3449 C C . ILE A 1 428 ? 24.645 -0.782 6.451 1.00 46.34 428 ILE A C 1
ATOM 3451 O O . ILE A 1 428 ? 24.755 -0.975 7.656 1.00 46.34 428 ILE A O 1
ATOM 3455 N N . SER A 1 429 ? 25.054 -1.675 5.563 1.00 40.16 429 SER A N 1
ATOM 3456 C CA . SER A 1 429 ? 25.743 -2.886 5.980 1.00 40.16 429 SER A CA 1
ATOM 3457 C C . SER A 1 429 ? 27.107 -2.574 6.604 1.00 40.16 429 SER A C 1
ATOM 3459 O O . SER A 1 429 ? 27.967 -1.982 5.957 1.00 40.16 429 SER A O 1
ATOM 3461 N N . THR A 1 430 ? 27.355 -3.062 7.822 1.00 42.19 430 THR A N 1
ATOM 3462 C CA . THR A 1 430 ? 28.698 -3.195 8.416 1.00 42.19 430 THR A CA 1
ATOM 3463 C C . THR A 1 430 ? 29.525 -4.329 7.793 1.00 42.19 430 THR A C 1
ATOM 3465 O O . THR A 1 430 ? 30.555 -4.699 8.346 1.00 42.19 430 THR A O 1
ATOM 3468 N N . TYR A 1 431 ? 29.198 -4.806 6.580 1.00 35.91 431 TYR A N 1
ATOM 3469 C CA . TYR A 1 431 ? 30.194 -5.480 5.718 1.00 35.91 431 TYR A CA 1
ATOM 3470 C C . TYR A 1 431 ? 31.391 -4.574 5.361 1.00 35.91 431 TYR A C 1
ATOM 3472 O O . TYR A 1 431 ? 32.344 -4.994 4.719 1.00 35.91 431 TYR A O 1
ATOM 3480 N N . VAL A 1 432 ? 31.385 -3.344 5.865 1.00 40.84 432 VAL A N 1
ATOM 3481 C CA . VAL A 1 432 ? 32.528 -2.454 6.059 1.00 40.84 432 VAL A CA 1
ATOM 3482 C C . VAL A 1 432 ? 33.273 -2.802 7.375 1.00 40.84 432 VAL A C 1
ATOM 3484 O O . VAL A 1 432 ? 33.709 -1.922 8.104 1.00 40.84 432 VAL A O 1
ATOM 3487 N N . ALA A 1 433 ? 33.424 -4.087 7.725 1.00 32.31 433 ALA A N 1
ATOM 3488 C CA . ALA A 1 433 ? 34.442 -4.524 8.697 1.00 32.31 433 ALA A CA 1
ATOM 3489 C C . ALA A 1 433 ? 35.835 -4.646 8.043 1.00 32.31 433 ALA A C 1
ATOM 3491 O O . ALA A 1 433 ? 36.844 -4.731 8.734 1.00 32.31 433 ALA A O 1
ATOM 3492 N N . CYS A 1 434 ? 35.904 -4.535 6.714 1.00 36.22 434 CYS A N 1
ATOM 3493 C CA . CYS A 1 434 ? 37.049 -3.962 6.019 1.00 36.22 434 CYS A CA 1
ATOM 3494 C C . CYS A 1 434 ? 36.566 -2.681 5.349 1.00 36.22 434 CYS A C 1
ATOM 3496 O O . CYS A 1 434 ? 36.023 -2.711 4.249 1.00 36.22 434 CYS A O 1
ATOM 3498 N N . SER A 1 435 ? 36.699 -1.555 6.041 1.00 33.66 435 SER A N 1
ATOM 3499 C CA . SER A 1 435 ? 36.416 -0.261 5.440 1.00 33.66 435 SER A CA 1
ATOM 3500 C C . SER A 1 435 ? 37.348 -0.009 4.257 1.00 33.66 435 SER A C 1
ATOM 3502 O O . SER A 1 435 ? 38.556 0.085 4.480 1.00 33.66 435 SER A O 1
ATOM 3504 N N . PRO A 1 436 ? 36.845 0.173 3.016 1.00 39.31 436 PRO A N 1
ATOM 3505 C CA . PRO A 1 436 ? 37.671 0.718 1.943 1.00 39.31 436 PRO A CA 1
ATOM 3506 C C . PRO A 1 436 ? 38.173 2.123 2.303 1.00 39.31 436 PRO A C 1
ATOM 3508 O O . PRO A 1 436 ? 39.202 2.548 1.792 1.00 39.31 436 PRO A O 1
ATOM 3511 N N . MET A 1 437 ? 37.503 2.826 3.232 1.00 37.97 437 MET A N 1
ATOM 3512 C CA . MET A 1 437 ? 37.900 4.173 3.659 1.00 37.97 437 MET A CA 1
ATOM 3513 C C . MET A 1 437 ? 39.234 4.198 4.413 1.00 37.97 437 MET A C 1
ATOM 3515 O O . MET A 1 437 ? 39.899 5.222 4.406 1.00 37.97 437 MET A O 1
ATOM 3519 N N . HIS A 1 438 ? 39.683 3.075 4.987 1.00 36.16 438 HIS A N 1
ATOM 3520 C CA . HIS A 1 438 ? 41.016 2.997 5.599 1.00 36.16 438 HIS A CA 1
ATOM 3521 C C . HIS A 1 438 ? 42.109 2.536 4.616 1.00 36.16 438 HIS A C 1
ATOM 3523 O O . HIS A 1 438 ? 43.290 2.736 4.886 1.00 36.16 438 HIS A O 1
ATOM 3529 N N . MET A 1 439 ? 41.729 1.945 3.473 1.00 35.03 439 MET A N 1
ATOM 3530 C CA . MET A 1 439 ? 42.652 1.515 2.408 1.00 35.03 439 MET A CA 1
ATOM 3531 C C . MET A 1 439 ? 42.857 2.575 1.313 1.00 35.03 439 MET A C 1
ATOM 3533 O O . MET A 1 439 ? 43.778 2.443 0.515 1.00 35.03 439 MET A O 1
ATOM 3537 N N . LEU A 1 440 ? 42.017 3.616 1.268 1.00 39.00 440 LEU A N 1
ATOM 3538 C CA . LEU A 1 440 ? 42.059 4.667 0.243 1.00 39.00 440 LEU A CA 1
ATOM 3539 C C . LEU A 1 440 ? 42.746 5.968 0.686 1.00 39.00 440 LEU A C 1
ATOM 3541 O O . LEU A 1 440 ? 42.979 6.818 -0.163 1.00 39.00 440 LEU A O 1
ATOM 3545 N N . GLY A 1 441 ? 43.089 6.130 1.969 1.00 32.47 441 GLY A N 1
ATOM 3546 C CA . GLY A 1 441 ? 43.858 7.286 2.455 1.00 32.47 441 GLY A CA 1
ATOM 3547 C C . GLY A 1 441 ? 43.197 8.660 2.261 1.00 32.47 441 GLY A C 1
ATOM 3548 O O . GLY A 1 441 ? 43.905 9.659 2.319 1.00 32.47 441 GLY A O 1
ATOM 3549 N N . LEU A 1 442 ? 41.883 8.716 2.022 1.00 37.66 442 LEU A N 1
ATOM 3550 C CA . LEU A 1 442 ? 41.146 9.966 1.802 1.00 37.66 442 LEU A CA 1
ATOM 3551 C C . LEU A 1 442 ? 40.682 10.565 3.136 1.00 37.66 442 LEU A C 1
ATOM 3553 O O . LEU A 1 442 ? 40.242 9.830 4.026 1.00 37.66 442 LEU A O 1
ATOM 3557 N N . SER A 1 443 ? 40.790 11.887 3.273 1.00 36.97 443 SER A N 1
ATOM 3558 C CA . SER A 1 443 ? 40.376 12.613 4.481 1.00 36.97 443 SER A CA 1
ATOM 3559 C C . SER A 1 443 ? 38.855 12.831 4.516 1.00 36.97 443 SER A C 1
ATOM 3561 O O . SER A 1 443 ? 38.178 12.784 3.488 1.00 36.97 443 SER A O 1
ATOM 3563 N N . GLU A 1 444 ? 38.290 13.072 5.707 1.00 38.56 444 GLU A N 1
ATOM 3564 C CA . GLU A 1 444 ? 36.849 13.346 5.875 1.00 38.56 444 GLU A CA 1
ATOM 3565 C C . GLU A 1 444 ? 36.371 14.574 5.068 1.00 38.56 444 GLU A C 1
ATOM 3567 O O . GLU A 1 444 ? 35.212 14.607 4.662 1.00 38.56 444 GLU A O 1
ATOM 3572 N N . GLU A 1 445 ? 37.260 15.526 4.757 1.00 37.41 445 GLU A N 1
ATOM 3573 C CA . GLU A 1 445 ? 36.954 16.700 3.921 1.00 37.41 445 GLU A CA 1
ATOM 3574 C C . GLU A 1 445 ? 36.714 16.338 2.445 1.00 37.41 445 GLU A C 1
ATOM 3576 O O . GLU A 1 445 ? 35.810 16.884 1.814 1.00 37.41 445 GLU A O 1
ATOM 3581 N N . GLU A 1 446 ? 37.448 15.369 1.889 1.00 36.16 446 GLU A N 1
ATOM 3582 C CA . GLU A 1 446 ? 37.291 14.953 0.483 1.00 36.16 446 GLU A CA 1
ATOM 3583 C C . GLU A 1 446 ? 35.971 14.193 0.249 1.00 36.16 446 GLU A C 1
ATOM 3585 O O . GLU A 1 446 ? 35.439 14.160 -0.863 1.00 36.16 446 GLU A O 1
ATOM 3590 N N . ALA A 1 447 ? 35.403 13.606 1.307 1.00 40.09 447 ALA A N 1
ATOM 3591 C CA . ALA A 1 447 ? 34.105 12.938 1.271 1.00 40.09 447 ALA A CA 1
ATOM 3592 C C . ALA A 1 447 ? 32.919 13.922 1.308 1.00 40.09 447 ALA A C 1
ATOM 3594 O O . ALA A 1 447 ? 31.863 13.610 0.751 1.00 40.09 447 ALA A O 1
ATOM 3595 N N . GLU A 1 448 ? 33.079 15.098 1.928 1.00 37.69 448 GLU A N 1
ATOM 3596 C CA . GLU A 1 448 ? 32.052 16.151 1.958 1.00 37.69 448 GLU A CA 1
ATOM 3597 C C . GLU A 1 448 ? 31.931 16.893 0.621 1.00 37.69 448 GLU A C 1
ATOM 3599 O O . GLU A 1 448 ? 30.834 17.313 0.260 1.00 37.69 448 GLU A O 1
ATOM 3604 N N . GLU A 1 449 ? 33.010 16.991 -0.159 1.00 32.75 449 GLU A N 1
ATOM 3605 C CA . GLU A 1 449 ? 32.993 17.652 -1.473 1.00 32.75 449 GLU A CA 1
ATOM 3606 C C . GLU A 1 449 ? 32.344 16.786 -2.582 1.00 32.75 449 GLU A C 1
ATOM 3608 O O . GLU A 1 449 ? 31.947 17.286 -3.636 1.00 32.75 449 GLU A O 1
ATOM 3613 N N . MET A 1 450 ? 32.190 15.475 -2.342 1.00 34.97 450 MET A N 1
ATOM 3614 C CA . MET A 1 450 ? 31.576 14.506 -3.264 1.00 34.97 450 MET A CA 1
ATOM 3615 C C . MET A 1 450 ? 30.059 14.287 -3.061 1.00 34.97 450 MET A C 1
ATOM 3617 O O . MET A 1 450 ? 29.447 13.560 -3.858 1.00 34.97 450 MET A O 1
ATOM 3621 N N . ALA A 1 451 ? 29.457 14.865 -2.013 1.00 31.55 451 ALA A N 1
ATOM 3622 C CA . ALA A 1 451 ? 28.035 14.747 -1.652 1.00 31.55 451 ALA A CA 1
ATOM 3623 C C . ALA A 1 451 ? 27.213 15.962 -2.112 1.00 31.55 451 ALA A C 1
ATOM 3625 O O . ALA A 1 451 ? 26.045 15.751 -2.532 1.00 31.55 451 ALA A O 1
#